Protein AF-0000000066300884 (afdb_homodimer)

Foldseek 3Di:
DDLVVVLVVQLVQCVQWQKDKFPQLDDLVLLVVVVVLVVVQLVPFFFQDDDPAETEGDHDDVPGDGDDDDDHQKYKYWPCLVRDPSQLCVCVRPSPVSNQCSQQNLLKAFQIKMKIKGAAFRAKDDWDFQCVVDPDFPPDRFFKKKKKAWSAWDDPQAFAKFWRTPQSRPRDDDDPPDDDTDGDTDGHNMMMMGGRSTTIMRHTGNDRGMTMIIMIMMGHNVDDRNDQNVVVPDLVSLLVRDPSNNSRNQQADDPQAPSDDVSHGNVVQSPDPDRPCCVVCVVVVVVVVVD/DDLVVVLVVQLVQCVQWQKDKFPQLDDLVLLVVVVVLVVVQLVPFFFQDDDPAETEGDHDDVPGDGDDDDDHQKYKYWPCLVRDPSQLCVCVRPSPVSNQCSQQNLLKAFQIKMKIKGAAFRAKDDWDFQCVVDPDFPPDRFFKKKKKAWSAWDDPQAFAKFWRTPQSRPRDDDDPPDDDTDGDTDGHNMMMMGGRSTTIMRHTGNDRGMTMIIMIMMGHNVDDRNDQNVVVPDLVSLLVRDPSSNSRNQQADDPQAPSDDVSHGNVVQSPDPDRPCCVVCVVVVVVVVVD

pLDDT: mean 92.77, std 10.07, range [35.0, 98.94]

Nearest PDB structures (foldseek):
  6eoz-assembly1_A-2  TM=8.357E-01  e=9.242E-20  Aspergillus nidulans FGSC A4
  5oa4-assembly1_A  TM=8.345E-01  e=2.224E-19  Aspergillus nidulans FGSC A4
  5dap-assembly1_A  TM=8.380E-01  e=5.350E-19  Aspergillus nidulans FGSC A4
  6oxj-assembly1_B  TM=8.209E-01  e=5.114E-18  Aspergillus fumigatus Af293
  7de0-assembly1_C  TM=8.142E-01  e=5.114E-18  Aspergillus fumigatus AF210

InterPro domains:
  IPR008775 Phytanoyl-CoA dioxygenase-like [PF05721] (15-213)

Structure (mmCIF, N/CA/C/O backbone):
data_AF-0000000066300884-model_v1
#
loop_
_entity.id
_entity.type
_entity.pdbx_description
1 polymer 'Uncharacterized protein MT3735'
#
loop_
_atom_site.group_PDB
_atom_site.id
_atom_site.type_symbol
_atom_site.label_atom_id
_atom_site.label_alt_id
_atom_site.label_comp_id
_atom_site.label_asym_id
_atom_site.label_entity_id
_atom_site.label_seq_id
_atom_site.pdbx_PDB_ins_code
_atom_site.Cartn_x
_atom_site.Cartn_y
_atom_site.Cartn_z
_atom_site.occupancy
_atom_site.B_iso_or_equiv
_atom_site.auth_seq_id
_atom_site.auth_comp_id
_atom_site.auth_asym_id
_atom_site.auth_atom_id
_atom_site.pdbx_PDB_model_num
ATOM 1 N N . MET A 1 1 ? -6.496 9.891 35.812 1 50.66 1 MET A N 1
ATOM 2 C CA . MET A 1 1 ? -6.832 8.93 34.781 1 50.66 1 MET A CA 1
ATOM 3 C C . MET A 1 1 ? -5.574 8.312 34.188 1 50.66 1 MET A C 1
ATOM 5 O O . MET A 1 1 ? -4.605 9.016 33.906 1 50.66 1 MET A O 1
ATOM 9 N N . THR A 1 2 ? -5.422 6.988 34.156 1 63.5 2 THR A N 1
ATOM 10 C CA . THR A 1 2 ? -4.258 6.32 33.562 1 63.5 2 THR A CA 1
ATOM 11 C C . THR A 1 2 ? -4.152 6.613 32.062 1 63.5 2 THR A C 1
ATOM 13 O O . THR A 1 2 ? -5.117 7.066 31.453 1 63.5 2 THR A O 1
ATOM 16 N N . GLN A 1 3 ? -2.959 6.668 31.688 1 74.12 3 GLN A N 1
ATOM 17 C CA . GLN A 1 3 ? -2.752 6.867 30.25 1 74.12 3 GLN A CA 1
ATOM 18 C C . GLN A 1 3 ? -3.695 5.992 29.438 1 74.12 3 GLN A C 1
ATOM 20 O O . GLN A 1 3 ? -4.258 6.445 28.438 1 74.12 3 GLN A O 1
ATOM 25 N N . SER A 1 4 ? -3.865 4.809 29.875 1 76.62 4 SER A N 1
ATOM 26 C CA . SER A 1 4 ? -4.734 3.873 29.172 1 76.62 4 SER A CA 1
ATOM 27 C C . SER A 1 4 ? -6.188 4.332 29.203 1 76.62 4 SER A C 1
ATOM 29 O O . SER A 1 4 ? -6.895 4.234 28.203 1 76.62 4 SER A O 1
ATOM 31 N N . SER A 1 5 ? -6.512 4.805 30.344 1 77 5 SER A N 1
ATOM 32 C CA . SER A 1 5 ? -7.887 5.266 30.469 1 77 5 SER A CA 1
ATOM 33 C C . SER A 1 5 ? -8.148 6.492 29.594 1 77 5 SER A C 1
ATOM 35 O O . SER A 1 5 ? -9.227 6.629 29.016 1 77 5 SER A O 1
ATOM 37 N N . SER A 1 6 ? -7.125 7.172 29.531 1 89.38 6 SER A N 1
ATOM 38 C CA . SER A 1 6 ? -7.246 8.359 28.688 1 89.38 6 SER A CA 1
ATOM 39 C C . SER A 1 6 ? -7.34 7.992 27.219 1 89.38 6 SER A C 1
ATOM 41 O O . SER A 1 6 ? -8.172 8.539 26.484 1 89.38 6 SER A O 1
ATOM 43 N N . VAL A 1 7 ? -6.602 7.004 26.844 1 95.75 7 VAL A N 1
ATOM 44 C CA . VAL A 1 7 ? -6.613 6.562 25.453 1 95.75 7 VAL A CA 1
ATOM 45 C C . VAL A 1 7 ? -7.969 5.945 25.125 1 95.75 7 VAL A C 1
ATOM 47 O O . VAL A 1 7 ? -8.547 6.234 24.078 1 95.75 7 VAL A O 1
ATOM 50 N N . GLU A 1 8 ? -8.477 5.148 25.984 1 96.75 8 GLU A N 1
ATOM 51 C CA . GLU A 1 8 ? -9.773 4.516 25.766 1 96.75 8 GLU A CA 1
ATOM 52 C C . GLU A 1 8 ? -10.875 5.555 25.594 1 96.75 8 GLU A C 1
ATOM 54 O O . GLU A 1 8 ? -11.766 5.406 24.75 1 96.75 8 GLU A O 1
ATOM 59 N N . ARG A 1 9 ? -10.812 6.488 26.438 1 97.75 9 ARG A N 1
ATOM 60 C CA . ARG A 1 9 ? -11.789 7.566 26.344 1 97.75 9 ARG A CA 1
ATOM 61 C C . ARG A 1 9 ? -11.695 8.281 25 1 97.75 9 ARG A C 1
ATOM 63 O O . ARG A 1 9 ? -12.711 8.523 24.344 1 97.75 9 ARG A O 1
ATOM 70 N N . LEU A 1 10 ? -10.531 8.664 24.625 1 98.62 10 LEU A N 1
ATOM 71 C CA . LEU A 1 10 ? -10.305 9.383 23.359 1 98.62 10 LEU A CA 1
ATOM 72 C C . LEU A 1 10 ? -10.75 8.539 22.172 1 98.62 10 LEU A C 1
ATOM 74 O O . LEU A 1 10 ? -11.414 9.047 21.266 1 98.62 10 LEU A O 1
ATOM 78 N N . VAL A 1 11 ? -10.383 7.273 22.188 1 98.75 11 VAL A N 1
ATOM 79 C CA . VAL A 1 11 ? -10.797 6.359 21.141 1 98.75 11 VAL A CA 1
ATOM 80 C C . VAL A 1 11 ? -12.32 6.246 21.109 1 98.75 11 VAL A C 1
ATOM 82 O O . VAL A 1 11 ? -12.93 6.211 20.047 1 98.75 11 VAL A O 1
ATOM 85 N N . GLY A 1 12 ? -12.906 6.156 22.281 1 98.56 12 GLY A N 1
ATOM 86 C CA . GLY A 1 12 ? -14.352 6.121 22.391 1 98.56 12 GLY A CA 1
ATOM 87 C C . GLY A 1 12 ? -15.023 7.344 21.797 1 98.56 12 GLY A C 1
ATOM 88 O O . GLY A 1 12 ? -16.062 7.234 21.156 1 98.56 12 GLY A O 1
ATOM 89 N N . GLU A 1 13 ? -14.469 8.531 22 1 98.69 13 GLU A N 1
ATOM 90 C CA . GLU A 1 13 ? -14.984 9.766 21.406 1 98.69 13 GLU A CA 1
ATOM 91 C C . GLU A 1 13 ? -14.93 9.711 19.891 1 98.69 13 GLU A C 1
ATOM 93 O O . GLU A 1 13 ? -15.875 10.141 19.219 1 98.69 13 GLU A O 1
ATOM 98 N N . ILE A 1 14 ? -13.898 9.203 19.375 1 98.88 14 ILE A N 1
ATOM 99 C CA . ILE A 1 14 ? -13.773 9.086 17.922 1 98.88 14 ILE A CA 1
ATOM 100 C C . ILE A 1 14 ? -14.828 8.109 17.391 1 98.88 14 ILE A C 1
ATOM 102 O O . ILE A 1 14 ? -15.43 8.352 16.344 1 98.88 14 ILE A O 1
ATOM 106 N N . ASP A 1 15 ? -14.992 7.043 18.094 1 98.5 15 ASP A N 1
ATOM 107 C CA . ASP A 1 15 ? -16 6.062 17.703 1 98.5 15 ASP A CA 1
ATOM 108 C C . ASP A 1 15 ? -17.391 6.676 17.703 1 98.5 15 ASP A C 1
ATOM 110 O O . ASP A 1 15 ? -18.203 6.402 16.812 1 98.5 15 ASP A O 1
ATOM 114 N N . GLU A 1 16 ? -17.656 7.5 18.656 1 98.31 16 GLU A N 1
ATOM 115 C CA . GLU A 1 16 ? -18.984 8.055 18.844 1 98.31 16 GLU A CA 1
ATOM 116 C C . GLU A 1 16 ? -19.203 9.297 17.984 1 98.31 16 GLU A C 1
ATOM 118 O O . GLU A 1 16 ? -20.203 9.398 17.266 1 98.31 16 GLU A O 1
ATOM 123 N N . PHE A 1 17 ? -18.219 10.188 17.969 1 98.5 17 PHE A N 1
ATOM 124 C CA . PHE A 1 17 ? -18.438 11.508 17.375 1 98.5 17 PHE A CA 1
ATOM 125 C C . PHE A 1 17 ? -17.656 11.648 16.078 1 98.5 17 PHE A C 1
ATOM 127 O O . PHE A 1 17 ? -17.906 12.57 15.297 1 98.5 17 PHE A O 1
ATOM 134 N N . GLY A 1 18 ? -16.688 10.773 15.867 1 98.81 18 GLY A N 1
ATOM 135 C CA . GLY A 1 18 ? -15.852 10.844 14.672 1 98.81 18 GLY A CA 1
ATOM 136 C C . GLY A 1 18 ? -14.57 11.633 14.883 1 98.81 18 GLY A C 1
ATOM 137 O O . GLY A 1 18 ? -13.719 11.688 13.992 1 98.81 18 GLY A O 1
ATOM 138 N N . TYR A 1 19 ? -14.438 12.281 16.094 1 98.88 19 TYR A N 1
ATOM 139 C CA . TYR A 1 19 ? -13.234 13.07 16.375 1 98.88 19 TYR A CA 1
ATOM 140 C C . TYR A 1 19 ? -13.023 13.227 17.875 1 98.88 19 TYR A C 1
ATOM 142 O O . TYR A 1 19 ? -13.898 12.875 18.672 1 98.88 19 TYR A O 1
ATOM 150 N N . THR A 1 20 ? -11.852 13.695 18.219 1 98.81 20 THR A N 1
ATOM 151 C CA . THR A 1 20 ? -11.516 14.062 19.594 1 98.81 20 THR A CA 1
ATOM 152 C C . THR A 1 20 ? -10.422 15.125 19.609 1 98.81 20 THR A C 1
ATOM 154 O O . THR A 1 20 ? -9.852 15.461 18.562 1 98.81 20 THR A O 1
ATOM 157 N N . VAL A 1 21 ? -10.211 15.734 20.75 1 98.75 21 VAL A N 1
ATOM 158 C CA . VAL A 1 21 ? -9.156 16.719 20.953 1 98.75 21 VAL A CA 1
ATOM 159 C C . VAL A 1 21 ? -8.211 16.25 22.062 1 98.75 21 VAL A C 1
ATOM 161 O O . VAL A 1 21 ? -8.648 15.789 23.109 1 98.75 21 VAL A O 1
ATOM 164 N N . VAL A 1 22 ? -6.973 16.25 21.766 1 98.62 22 VAL A N 1
ATOM 165 C CA . VAL A 1 22 ? -5.934 15.969 22.75 1 98.62 22 VAL A CA 1
ATOM 166 C C . VAL A 1 22 ? -5.207 17.25 23.125 1 98.62 22 VAL A C 1
ATOM 168 O O . VAL A 1 22 ? -4.605 17.906 22.266 1 98.62 22 VAL A O 1
ATOM 171 N N . GLU A 1 23 ? -5.195 17.609 24.391 1 97.5 23 GLU A N 1
ATOM 172 C CA . GLU A 1 23 ? -4.59 18.859 24.844 1 97.5 23 GLU A CA 1
ATOM 173 C C . GLU A 1 23 ? -3.107 18.672 25.156 1 97.5 23 GLU A C 1
ATOM 175 O O . GLU A 1 23 ? -2.666 17.562 25.453 1 97.5 23 GLU A O 1
ATOM 180 N N . ASP A 1 24 ? -2.348 19.688 24.953 1 97.69 24 ASP A N 1
ATOM 181 C CA . ASP A 1 24 ? -0.961 19.797 25.406 1 97.69 24 ASP A CA 1
ATOM 182 C C . ASP A 1 24 ? -0.094 18.703 24.766 1 97.69 24 ASP A C 1
ATOM 184 O O . ASP A 1 24 ? 0.672 18.031 25.469 1 97.69 24 ASP A O 1
ATOM 188 N N . VAL A 1 25 ? -0.333 18.469 23.531 1 98.5 25 VAL A N 1
ATOM 189 C CA . VAL A 1 25 ? 0.533 17.562 22.781 1 98.5 25 VAL A CA 1
ATOM 190 C C . VAL A 1 25 ? 1.935 18.156 22.688 1 98.5 25 VAL A C 1
ATOM 192 O O . VAL A 1 25 ? 2.93 17.453 22.891 1 98.5 25 VAL A O 1
ATOM 195 N N . LEU A 1 26 ? 2.01 19.422 22.344 1 98.69 26 LEU A N 1
ATOM 196 C CA . LEU A 1 26 ? 3.266 20.156 22.328 1 98.69 26 LEU A CA 1
ATOM 197 C C . LEU A 1 26 ? 3.252 21.266 23.375 1 98.69 26 LEU A C 1
ATOM 199 O O . LEU A 1 26 ? 2.238 21.938 23.562 1 98.69 26 LEU A O 1
ATOM 203 N N . ASP A 1 27 ? 4.359 21.484 24.047 1 98.38 27 ASP A N 1
ATOM 204 C CA . ASP A 1 27 ? 4.488 22.641 24.922 1 98.38 27 ASP A CA 1
ATOM 205 C C . ASP A 1 27 ? 4.871 23.891 24.125 1 98.38 27 ASP A C 1
ATOM 207 O O . ASP A 1 27 ? 5.09 23.812 22.906 1 98.38 27 ASP A O 1
ATOM 211 N N . ALA A 1 28 ? 4.949 24.984 24.797 1 98.38 28 ALA A N 1
ATOM 212 C CA . ALA A 1 28 ? 5.172 26.281 24.156 1 98.38 28 ALA A CA 1
ATOM 213 C C . ALA A 1 28 ? 6.516 26.312 23.438 1 98.38 28 ALA A C 1
ATOM 215 O O . ALA A 1 28 ? 6.621 26.859 22.328 1 98.38 28 ALA A O 1
ATOM 216 N N . ASP A 1 29 ? 7.535 25.719 24.016 1 98.5 29 ASP A N 1
ATOM 217 C CA . ASP A 1 29 ? 8.859 25.688 23.391 1 98.5 29 ASP A CA 1
ATOM 218 C C . ASP A 1 29 ? 8.859 24.859 22.125 1 98.5 29 ASP A C 1
ATOM 220 O O . ASP A 1 29 ? 9.453 25.25 21.109 1 98.5 29 ASP A O 1
ATOM 224 N N . SER A 1 30 ? 8.227 23.719 22.188 1 98.44 30 SER A N 1
ATOM 225 C CA . SER A 1 30 ? 8.125 22.859 21.016 1 98.44 30 SER A CA 1
ATOM 226 C C . SER A 1 30 ? 7.344 23.531 19.891 1 98.44 30 SER A C 1
ATOM 228 O O . SER A 1 30 ? 7.73 23.469 18.734 1 98.44 30 SER A O 1
ATOM 230 N N . VAL A 1 31 ? 6.246 24.172 20.234 1 98.75 31 VAL A N 1
ATOM 231 C CA . VAL A 1 31 ? 5.457 24.906 19.25 1 98.75 31 VAL A CA 1
ATOM 232 C C . VAL A 1 31 ? 6.332 25.953 18.547 1 98.75 31 VAL A C 1
ATOM 234 O O . VAL A 1 31 ? 6.348 26.031 17.312 1 98.75 31 VAL A O 1
ATOM 237 N N . ALA A 1 32 ? 7.066 26.688 19.328 1 98.62 32 ALA A N 1
ATOM 238 C CA . ALA A 1 32 ? 7.938 27.719 18.781 1 98.62 32 ALA A CA 1
ATOM 239 C C . ALA A 1 32 ? 8.992 27.125 17.859 1 98.62 32 ALA A C 1
ATOM 241 O O . ALA A 1 32 ? 9.297 27.688 16.812 1 98.62 32 ALA A O 1
ATOM 242 N N . ALA A 1 33 ? 9.508 26.016 18.234 1 98.56 33 ALA A N 1
ATOM 243 C CA . ALA A 1 33 ? 10.555 25.359 17.453 1 98.56 33 ALA A CA 1
ATOM 244 C C . ALA A 1 33 ? 10.008 24.875 16.125 1 98.56 33 ALA A C 1
ATOM 246 O O . ALA A 1 33 ? 10.633 25.062 15.078 1 98.56 33 ALA A O 1
ATOM 247 N N . TYR A 1 34 ? 8.867 24.188 16.125 1 98.5 34 TYR A N 1
ATOM 248 C CA . TYR A 1 34 ? 8.25 23.719 14.883 1 98.5 34 TYR A CA 1
ATOM 249 C C . TYR A 1 34 ? 7.879 24.891 13.977 1 98.5 34 TYR A C 1
ATOM 251 O O . TYR A 1 34 ? 8.031 24.812 12.758 1 98.5 34 TYR A O 1
ATOM 259 N N . LEU A 1 35 ? 7.375 26 14.586 1 97.94 35 LEU A N 1
ATOM 260 C CA . LEU A 1 35 ? 7.039 27.188 13.805 1 97.94 35 LEU A CA 1
ATOM 261 C C . LEU A 1 35 ? 8.273 27.75 13.117 1 97.94 35 LEU A C 1
ATOM 263 O O . LEU A 1 35 ? 8.227 28.094 11.93 1 97.94 35 LEU A O 1
ATOM 267 N N . ALA A 1 36 ? 9.344 27.844 13.859 1 98.06 36 ALA A N 1
ATOM 268 C CA . ALA A 1 36 ? 10.594 28.359 13.297 1 98.06 36 ALA A CA 1
ATOM 269 C C . ALA A 1 36 ? 11.078 27.484 12.148 1 98.06 36 ALA A C 1
ATOM 271 O O . ALA A 1 36 ? 11.484 27.984 11.102 1 98.06 36 ALA A O 1
ATOM 272 N N . ASP A 1 37 ? 11.047 26.156 12.344 1 96.81 37 ASP A N 1
ATOM 273 C CA . ASP A 1 37 ? 11.461 25.219 11.305 1 96.81 37 ASP A CA 1
ATOM 274 C C . ASP A 1 37 ? 10.586 25.359 10.062 1 96.81 37 ASP A C 1
ATOM 276 O O . ASP A 1 37 ? 11.086 25.375 8.938 1 96.81 37 ASP A O 1
ATOM 280 N N . THR A 1 38 ? 9.281 25.422 10.281 1 94.81 38 THR A N 1
ATOM 281 C CA . THR A 1 38 ? 8.336 25.547 9.18 1 94.81 38 THR A CA 1
ATOM 282 C C . THR A 1 38 ? 8.609 26.797 8.367 1 94.81 38 THR A C 1
ATOM 284 O O . THR A 1 38 ? 8.695 26.75 7.141 1 94.81 38 THR A O 1
ATOM 287 N N . ARG A 1 39 ? 8.805 27.922 9.055 1 95.62 39 ARG A N 1
ATOM 288 C CA . ARG A 1 39 ? 9.07 29.188 8.391 1 95.62 39 ARG A CA 1
ATOM 289 C C . ARG A 1 39 ? 10.375 29.125 7.598 1 95.62 39 ARG A C 1
ATOM 291 O O . ARG A 1 39 ? 10.438 29.594 6.457 1 95.62 39 ARG A O 1
ATOM 298 N N . ARG A 1 40 ? 11.359 28.594 8.195 1 96.69 40 ARG A N 1
ATOM 299 C CA . ARG A 1 40 ? 12.641 28.453 7.523 1 96.69 40 ARG A CA 1
ATOM 300 C C . ARG A 1 40 ? 12.5 27.625 6.254 1 96.69 40 ARG A C 1
ATOM 302 O O . ARG A 1 40 ? 12.969 28.016 5.184 1 96.69 40 ARG A O 1
ATOM 309 N N . LEU A 1 41 ? 11.859 26.453 6.328 1 95.31 41 LEU A N 1
ATOM 310 C CA . LEU A 1 41 ? 11.711 25.547 5.203 1 95.31 41 LEU A CA 1
ATOM 311 C C . LEU A 1 41 ? 10.875 26.172 4.094 1 95.31 41 LEU A C 1
ATOM 313 O O . LEU A 1 41 ? 11.172 26 2.91 1 95.31 41 LEU A O 1
ATOM 317 N N . GLU A 1 42 ? 9.812 26.906 4.496 1 93.19 42 GLU A N 1
ATOM 318 C CA . GLU A 1 42 ? 8.984 27.594 3.5 1 93.19 42 GLU A CA 1
ATOM 319 C C . GLU A 1 42 ? 9.797 28.594 2.695 1 93.19 42 GLU A C 1
ATOM 321 O O . GLU A 1 42 ? 9.523 28.812 1.515 1 93.19 42 GLU A O 1
ATOM 326 N N . ARG A 1 43 ? 10.781 29.156 3.328 1 92.88 43 ARG A N 1
ATOM 327 C CA . ARG A 1 43 ? 11.641 30.125 2.66 1 92.88 43 ARG A CA 1
ATOM 328 C C . ARG A 1 43 ? 12.688 29.422 1.797 1 92.88 43 ARG A C 1
ATOM 330 O O . ARG A 1 43 ? 12.969 29.859 0.681 1 92.88 43 ARG A O 1
ATOM 337 N N . GLU A 1 44 ? 13.188 28.344 2.254 1 92.12 44 GLU A N 1
ATOM 338 C CA . GLU A 1 44 ? 14.383 27.75 1.66 1 92.12 44 GLU A CA 1
ATOM 339 C C . GLU A 1 44 ? 14.016 26.75 0.563 1 92.12 44 GLU A C 1
ATOM 341 O O . GLU A 1 44 ? 14.75 26.594 -0.414 1 92.12 44 GLU A O 1
ATOM 346 N N . LEU A 1 45 ? 12.938 26.016 0.745 1 90.75 45 LEU A N 1
ATOM 347 C CA . LEU A 1 45 ? 12.578 24.969 -0.21 1 90.75 45 LEU A CA 1
ATOM 348 C C . LEU A 1 45 ? 11.914 25.578 -1.444 1 90.75 45 LEU A C 1
ATOM 350 O O . LEU A 1 45 ? 11.141 26.531 -1.336 1 90.75 45 LEU A O 1
ATOM 354 N N . PRO A 1 46 ? 12.195 25 -2.551 1 88 46 PRO A N 1
ATOM 355 C CA . PRO A 1 46 ? 11.484 25.453 -3.748 1 88 46 PRO A CA 1
ATOM 356 C C . PRO A 1 46 ? 10.031 24.984 -3.775 1 88 46 PRO A C 1
ATOM 358 O O . PRO A 1 46 ? 9.672 24.016 -3.105 1 88 46 PRO A O 1
ATOM 361 N N . THR A 1 47 ? 9.227 25.75 -4.57 1 87.56 47 THR A N 1
ATOM 362 C CA . THR A 1 47 ? 7.871 25.312 -4.859 1 87.56 47 THR A CA 1
ATOM 363 C C . THR A 1 47 ? 7.871 24.219 -5.926 1 87.56 47 THR A C 1
ATOM 365 O O . THR A 1 47 ? 8.336 24.438 -7.047 1 87.56 47 THR A O 1
ATOM 368 N N . VAL A 1 48 ? 7.301 23.109 -5.602 1 82.31 48 VAL A N 1
ATOM 369 C CA . VAL A 1 48 ? 7.379 21.984 -6.535 1 82.31 48 VAL A CA 1
ATOM 370 C C . VAL A 1 48 ? 6.023 21.781 -7.207 1 82.31 48 VAL A C 1
ATOM 372 O O . VAL A 1 48 ? 5.945 21.234 -8.305 1 82.31 48 VAL A O 1
ATOM 375 N N . ILE A 1 49 ? 4.996 22.172 -6.559 1 80.69 49 ILE A N 1
ATOM 376 C CA . ILE A 1 49 ? 3.656 22.109 -7.129 1 80.69 49 ILE A CA 1
ATOM 377 C C . ILE A 1 49 ? 2.873 23.359 -6.758 1 80.69 49 ILE A C 1
ATOM 379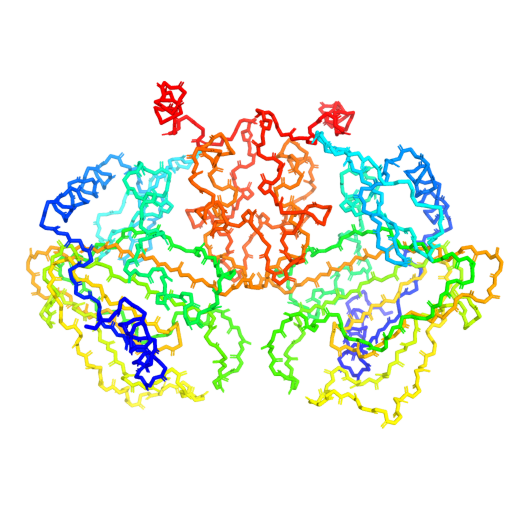 O O . ILE A 1 49 ? 3.053 23.922 -5.668 1 80.69 49 ILE A O 1
ATOM 383 N N . ALA A 1 50 ? 2.121 23.672 -7.672 1 75.06 50 ALA A N 1
ATOM 384 C CA . ALA A 1 50 ? 1.176 24.75 -7.395 1 75.06 50 ALA A CA 1
ATOM 385 C C . ALA A 1 50 ? -0.175 24.469 -8.055 1 75.06 50 ALA A C 1
ATOM 387 O O . ALA A 1 50 ? -0.245 24.219 -9.258 1 75.06 50 ALA A O 1
ATOM 388 N N . ASN A 1 51 ? -1.07 24.219 -7.215 1 76.19 51 ASN A N 1
ATOM 389 C CA . ASN A 1 51 ? -2.418 24.188 -7.773 1 76.19 51 ASN A CA 1
ATOM 390 C C . ASN A 1 51 ? -3.17 25.484 -7.5 1 76.19 51 ASN A C 1
ATOM 392 O O . ASN A 1 51 ? -2.561 26.5 -7.145 1 76.19 51 ASN A O 1
ATOM 396 N N . SER A 1 52 ? -4.508 25.484 -7.746 1 68.25 52 SER A N 1
ATOM 397 C CA . SER A 1 52 ? -5.27 26.734 -7.715 1 68.25 52 SER A CA 1
ATOM 398 C C . SER A 1 52 ? -5.254 27.359 -6.32 1 68.25 52 SER A C 1
ATOM 400 O O . SER A 1 52 ? -5.203 28.578 -6.18 1 68.25 52 SER A O 1
ATOM 402 N N . THR A 1 53 ? -5.082 26.578 -5.34 1 82.19 53 THR A N 1
ATOM 403 C CA . THR A 1 53 ? -5.238 27.188 -4.023 1 82.19 53 THR A CA 1
ATOM 404 C C . THR A 1 53 ? -4.078 26.797 -3.107 1 82.19 53 THR A C 1
ATOM 406 O O . THR A 1 53 ? -3.975 27.312 -1.986 1 82.19 53 THR A O 1
ATOM 409 N N . THR A 1 54 ? -3.178 25.984 -3.596 1 87.56 54 THR A N 1
ATOM 410 C CA . THR A 1 54 ? -2.17 25.453 -2.688 1 87.56 54 THR A CA 1
ATOM 411 C C . THR A 1 54 ? -0.803 25.391 -3.365 1 87.56 54 THR A C 1
ATOM 413 O O . THR A 1 54 ? -0.694 24.984 -4.523 1 87.56 54 THR A O 1
ATOM 416 N N . VAL A 1 55 ? 0.178 25.875 -2.676 1 88.19 55 VAL A N 1
ATOM 417 C CA . VAL A 1 55 ? 1.563 25.656 -3.08 1 88.19 55 VAL A CA 1
ATOM 418 C C . VAL A 1 55 ? 2.205 24.609 -2.186 1 88.19 55 VAL A C 1
ATOM 420 O O . VAL A 1 55 ? 1.971 24.578 -0.976 1 88.19 55 VAL A O 1
ATOM 423 N N . VAL A 1 56 ? 3.002 23.75 -2.797 1 88.75 56 VAL A N 1
ATOM 424 C CA . VAL A 1 56 ? 3.73 22.719 -2.07 1 88.75 56 VAL A CA 1
ATOM 425 C C . VAL A 1 56 ? 5.234 22.953 -2.207 1 88.75 56 VAL A C 1
ATOM 427 O O . VAL A 1 56 ? 5.75 23.078 -3.318 1 88.75 56 VAL A O 1
ATOM 430 N N . LYS A 1 57 ? 5.84 23.078 -1.066 1 90.06 57 LYS A N 1
ATOM 431 C CA . LYS A 1 57 ? 7.297 23.188 -1.015 1 90.06 57 LYS A CA 1
ATOM 432 C C . LYS A 1 57 ? 7.945 21.812 -0.876 1 90.06 57 LYS A C 1
ATOM 434 O O . LYS A 1 57 ? 7.438 20.953 -0.161 1 90.06 57 LYS A O 1
ATOM 439 N N . GLY A 1 58 ? 9.031 21.594 -1.581 1 87.69 58 GLY A N 1
ATOM 440 C CA . GLY A 1 58 ? 9.727 20.312 -1.512 1 87.69 58 GLY A CA 1
ATOM 441 C C . GLY A 1 58 ? 11.102 20.344 -2.152 1 87.69 58 GLY A C 1
ATOM 442 O O . GLY A 1 58 ? 11.664 21.422 -2.367 1 87.69 58 GLY A O 1
ATOM 443 N N . LEU A 1 59 ? 11.633 19.188 -2.262 1 83.31 59 LEU A N 1
ATOM 444 C CA . LEU A 1 59 ? 12.977 19.094 -2.824 1 83.31 59 LEU A CA 1
ATOM 445 C C . LEU A 1 59 ? 12.93 19.188 -4.344 1 83.31 59 LEU A C 1
ATOM 447 O O . LEU A 1 59 ? 12 18.703 -4.984 1 83.31 59 LEU A O 1
ATOM 451 N N . ALA A 1 60 ? 13.906 19.828 -4.809 1 73.44 60 ALA A N 1
ATOM 452 C CA . ALA A 1 60 ? 14.023 20.031 -6.25 1 73.44 60 ALA A CA 1
ATOM 453 C C . ALA A 1 60 ? 14.266 18.703 -6.965 1 73.44 60 ALA A C 1
ATOM 455 O O . ALA A 1 60 ? 14.906 17.797 -6.418 1 73.44 60 ALA A O 1
ATOM 456 N N . ARG A 1 61 ? 13.531 18.578 -8.078 1 71.81 61 ARG A N 1
ATOM 457 C CA . ARG A 1 61 ? 13.766 17.453 -8.969 1 71.81 61 ARG A CA 1
ATOM 458 C C . ARG A 1 61 ? 14.602 17.875 -10.18 1 71.81 61 ARG A C 1
ATOM 460 O O . ARG A 1 61 ? 14.453 18.984 -10.688 1 71.81 61 ARG A O 1
ATOM 467 N N . PRO A 1 62 ? 15.492 16.953 -10.43 1 62.44 62 PRO A N 1
ATOM 468 C CA . PRO A 1 62 ? 16.234 17.312 -11.641 1 62.44 62 PRO A CA 1
ATOM 469 C C . PRO A 1 62 ? 15.312 17.609 -12.828 1 62.44 62 PRO A C 1
ATOM 471 O O . PRO A 1 62 ? 14.336 16.891 -13.055 1 62.44 62 PRO A O 1
ATOM 474 N N . GLY A 1 63 ? 15.531 18.703 -13.367 1 61.59 63 GLY A N 1
ATOM 475 C CA . GLY A 1 63 ? 14.859 19.062 -14.602 1 61.59 63 GLY A CA 1
ATOM 476 C C . GLY A 1 63 ? 13.539 19.781 -14.375 1 61.59 63 GLY A C 1
ATOM 477 O O . GLY A 1 63 ? 12.852 20.141 -15.336 1 61.59 63 GLY A O 1
ATOM 478 N N . HIS A 1 64 ? 13.219 19.859 -13.172 1 65.62 64 HIS A N 1
ATOM 479 C CA . HIS A 1 64 ? 11.945 20.516 -12.945 1 65.62 64 HIS A CA 1
ATOM 480 C C . HIS A 1 64 ? 12.148 21.938 -12.406 1 65.62 64 HIS A C 1
ATOM 482 O O . HIS A 1 64 ? 12.977 22.156 -11.523 1 65.62 64 HIS A O 1
ATOM 488 N N . VAL A 1 65 ? 11.422 22.781 -13.148 1 65.19 65 VAL A N 1
ATOM 489 C CA . VAL A 1 65 ? 11.492 24.188 -12.758 1 65.19 65 VAL A CA 1
ATOM 490 C C . VAL A 1 65 ? 10.469 24.469 -11.656 1 65.19 65 VAL A C 1
ATOM 492 O O . VAL A 1 65 ? 9.289 24.141 -11.797 1 65.19 65 VAL A O 1
ATOM 495 N N . PRO A 1 66 ? 11.047 24.984 -10.648 1 68.06 66 PRO A N 1
ATOM 496 C CA . PRO A 1 66 ? 10.117 25.375 -9.594 1 68.06 66 PRO A CA 1
ATOM 497 C C . PRO A 1 66 ? 9.039 26.344 -10.094 1 68.06 66 PRO A C 1
ATOM 499 O O . PRO A 1 66 ? 9.273 27.109 -11.031 1 68.06 66 PRO A O 1
ATOM 502 N N . VAL A 1 67 ? 7.797 26.109 -9.547 1 67.5 67 VAL A N 1
ATOM 503 C CA . VAL A 1 67 ? 6.668 26.938 -9.953 1 67.5 67 VAL A CA 1
ATOM 504 C C . VAL A 1 67 ? 6.691 28.266 -9.18 1 67.5 67 VAL A C 1
ATOM 506 O O . VAL A 1 67 ? 6.992 28.281 -7.984 1 67.5 67 VAL A O 1
ATOM 509 N N . ASP A 1 68 ? 6.637 29.281 -9.945 1 65.62 68 ASP A N 1
ATOM 510 C CA . ASP A 1 68 ? 6.559 30.609 -9.328 1 65.62 68 ASP A CA 1
ATOM 511 C C . ASP A 1 68 ? 5.113 31.062 -9.203 1 65.62 68 ASP A C 1
ATOM 513 O O . ASP A 1 68 ? 4.473 31.406 -10.203 1 65.62 68 ASP A O 1
ATOM 517 N N . ARG A 1 69 ? 4.469 30.578 -8.211 1 64.75 69 ARG A N 1
ATOM 518 C CA . ARG A 1 69 ? 3.125 31.109 -8.008 1 64.75 69 ARG A CA 1
ATOM 519 C C . ARG A 1 69 ? 3.057 31.953 -6.734 1 64.75 69 ARG A C 1
ATOM 521 O O . ARG A 1 69 ? 3.537 31.531 -5.68 1 64.75 69 ARG A O 1
ATOM 528 N N . VAL A 1 70 ? 2.602 33.125 -6.906 1 60.38 70 VAL A N 1
ATOM 529 C CA . VAL A 1 70 ? 2.545 34.062 -5.805 1 60.38 70 VAL A CA 1
ATOM 530 C C . VAL A 1 70 ? 1.239 33.875 -5.031 1 60.38 70 VAL A C 1
ATOM 532 O O . VAL A 1 70 ? 1.24 33.844 -3.799 1 60.38 70 VAL A O 1
ATOM 535 N N . ASP A 1 71 ? 0.144 33.75 -5.727 1 65.25 71 ASP A N 1
ATOM 536 C CA . ASP A 1 71 ? -1.133 33.781 -5.02 1 65.25 71 ASP A CA 1
ATOM 537 C C . ASP A 1 71 ? -1.621 32.375 -4.68 1 65.25 71 ASP A C 1
ATOM 539 O O . ASP A 1 71 ? -1.851 31.562 -5.574 1 65.25 71 ASP A O 1
ATOM 543 N N . HIS A 1 72 ? -1.559 32.156 -3.441 1 81.75 72 HIS A N 1
ATOM 544 C CA . HIS A 1 72 ? -2.039 30.891 -2.943 1 81.75 72 HIS A CA 1
ATOM 545 C C . HIS A 1 72 ? -2.645 31.031 -1.551 1 81.75 72 HIS A C 1
ATOM 547 O O . HIS A 1 72 ? -2.271 31.922 -0.795 1 81.75 72 HIS A O 1
ATOM 553 N N . ASP A 1 73 ? -3.623 30.156 -1.268 1 86.81 73 ASP A N 1
ATOM 554 C CA . ASP A 1 73 ? -4.332 30.141 0.008 1 86.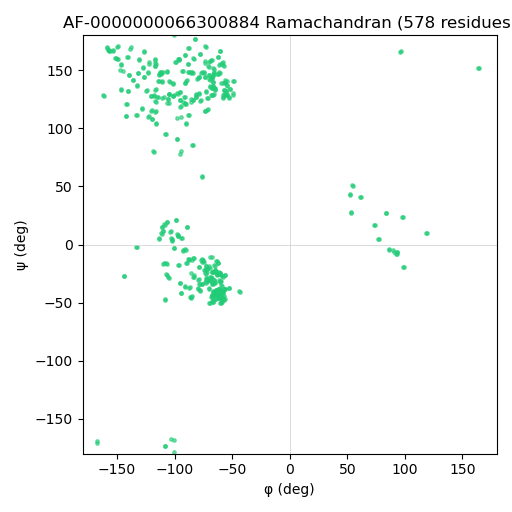81 73 ASP A CA 1
ATOM 555 C C . ASP A 1 73 ? -3.576 29.297 1.041 1 86.81 73 ASP A C 1
ATOM 557 O O . ASP A 1 73 ? -3.705 29.531 2.244 1 86.81 73 ASP A O 1
ATOM 561 N N . TRP A 1 74 ? -2.773 28.359 0.511 1 92.56 74 TRP A N 1
ATOM 562 C CA . TRP A 1 74 ? -2.135 27.375 1.383 1 92.56 74 TRP A CA 1
ATOM 563 C C . TRP A 1 74 ? -0.672 27.172 1 1 92.56 74 TRP A C 1
ATOM 565 O O . TRP A 1 74 ? -0.322 27.219 -0.182 1 92.56 74 TRP A O 1
ATOM 575 N N . VAL A 1 75 ? 0.13 27.016 1.991 1 93.31 75 VAL A N 1
ATOM 576 C CA . VAL A 1 75 ? 1.481 26.516 1.795 1 93.31 75 VAL A CA 1
ATOM 577 C C . VAL A 1 75 ? 1.646 25.188 2.541 1 93.31 75 VAL A C 1
ATOM 579 O O . VAL A 1 75 ? 1.296 25.078 3.719 1 93.31 75 VAL A O 1
ATOM 582 N N . ARG A 1 76 ? 2.115 24.188 1.842 1 94.62 76 ARG A N 1
ATOM 583 C CA . ARG A 1 76 ? 2.357 22.891 2.438 1 94.62 76 ARG A CA 1
ATOM 584 C C . ARG A 1 76 ? 3.789 22.422 2.182 1 94.62 76 ARG A C 1
ATOM 586 O O . ARG A 1 76 ? 4.379 22.75 1.152 1 94.62 76 ARG A O 1
ATOM 593 N N . ILE A 1 77 ? 4.34 21.781 3.078 1 94.69 77 ILE A N 1
ATOM 594 C CA . ILE A 1 77 ? 5.578 21.031 2.926 1 94.69 77 ILE A CA 1
ATOM 595 C C . ILE A 1 77 ? 5.309 19.547 3.16 1 94.69 77 ILE A C 1
ATOM 597 O O . ILE A 1 77 ? 5.004 19.125 4.281 1 94.69 77 ILE A O 1
ATOM 601 N N . ASP A 1 78 ? 5.469 18.734 2.121 1 91.75 78 ASP A N 1
ATOM 602 C CA . ASP A 1 78 ? 5.227 17.297 2.197 1 91.75 78 ASP A CA 1
ATOM 603 C C . ASP A 1 78 ? 6.48 16.547 2.645 1 91.75 78 ASP A C 1
ATOM 605 O O . ASP A 1 78 ? 7.559 17.141 2.738 1 91.75 78 ASP A O 1
ATOM 609 N N . ASN A 1 79 ? 6.379 15.297 2.971 1 93.31 79 ASN A N 1
ATOM 610 C CA . ASN A 1 79 ? 7.5 14.414 3.275 1 93.31 79 ASN A CA 1
ATOM 611 C C . ASN A 1 79 ? 8.383 14.984 4.379 1 93.31 79 ASN A C 1
ATOM 613 O O . ASN A 1 79 ? 9.602 15.078 4.219 1 93.31 79 ASN A O 1
ATOM 617 N N . LEU A 1 80 ? 7.789 15.367 5.426 1 96.19 80 LEU A N 1
ATOM 618 C CA . LEU A 1 80 ? 8.461 16.125 6.484 1 96.19 80 LEU A CA 1
ATOM 619 C C . LEU A 1 80 ? 9.641 15.336 7.043 1 96.19 80 LEU A C 1
ATOM 621 O O . LEU A 1 80 ? 10.609 15.922 7.523 1 96.19 80 LEU A O 1
ATOM 625 N N . LEU A 1 81 ? 9.625 14.047 6.984 1 96.94 81 LEU A N 1
ATOM 626 C CA . LEU A 1 81 ? 10.695 13.227 7.547 1 96.94 81 LEU A CA 1
ATOM 627 C C . LEU A 1 81 ? 12.008 13.453 6.801 1 96.94 81 LEU A C 1
ATOM 629 O O . LEU A 1 81 ? 13.086 13.141 7.316 1 96.94 81 LEU A O 1
ATOM 633 N N . LEU A 1 82 ? 11.945 14.008 5.637 1 95 82 LEU A N 1
ATOM 634 C CA . LEU A 1 82 ? 13.141 14.312 4.855 1 95 82 LEU A CA 1
ATOM 635 C C . LEU A 1 82 ? 13.742 15.648 5.285 1 95 82 LEU A C 1
ATOM 637 O O . LEU A 1 82 ? 14.883 15.961 4.938 1 95 82 LEU A O 1
ATOM 641 N N . HIS A 1 83 ? 13.023 16.406 6.062 1 94.5 83 HIS A N 1
ATOM 642 C CA . HIS A 1 83 ? 13.391 17.828 6.16 1 94.5 83 HIS A CA 1
ATOM 643 C C . HIS A 1 83 ? 13.891 18.172 7.559 1 94.5 83 HIS A C 1
ATOM 645 O O . HIS A 1 83 ? 14.148 19.328 7.855 1 94.5 83 HIS A O 1
ATOM 651 N N . GLY A 1 84 ? 14.023 17.203 8.391 1 93.25 84 GLY A N 1
ATOM 652 C CA . GLY A 1 84 ? 14.594 17.484 9.695 1 93.25 84 GLY A CA 1
ATOM 653 C C . GLY A 1 84 ? 14.352 16.391 10.719 1 93.25 84 GLY A C 1
ATOM 654 O O . GLY A 1 84 ? 13.289 15.766 10.711 1 93.25 84 GLY A O 1
ATOM 655 N N . THR A 1 85 ? 15.234 16.281 11.656 1 94.56 85 THR A N 1
ATOM 656 C CA . THR A 1 85 ? 15.18 15.25 12.688 1 94.56 85 THR A CA 1
ATOM 657 C C . THR A 1 85 ? 14.008 15.5 13.641 1 94.56 85 THR A C 1
ATOM 659 O O . THR A 1 85 ? 13.383 14.547 14.125 1 94.56 85 THR A O 1
ATOM 662 N N . ARG A 1 86 ? 13.664 16.766 13.828 1 96 86 ARG A N 1
ATOM 663 C CA . ARG A 1 86 ? 12.609 17.109 14.773 1 96 86 ARG A CA 1
ATOM 664 C C . ARG A 1 86 ? 11.281 16.469 14.367 1 96 86 ARG A C 1
ATOM 666 O O . ARG A 1 86 ? 10.484 16.094 15.227 1 96 86 ARG A O 1
ATOM 673 N N . TYR A 1 87 ? 11.07 16.312 13.102 1 97.56 87 TYR A N 1
A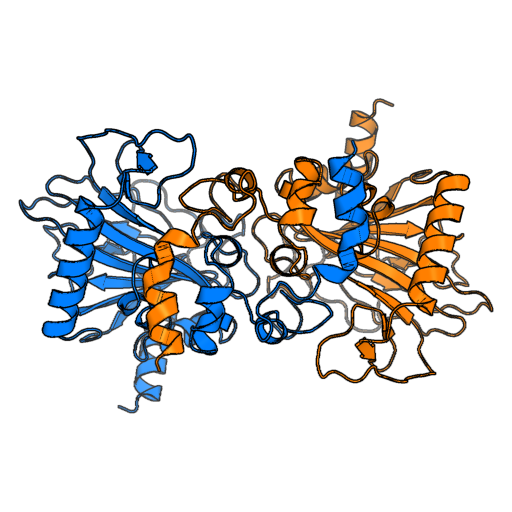TOM 674 C CA . TYR A 1 87 ? 9.781 15.836 12.594 1 97.56 87 TYR A CA 1
ATOM 675 C C . TYR A 1 87 ? 9.625 14.336 12.844 1 97.56 87 TYR A C 1
ATOM 677 O O . TYR A 1 87 ? 8.523 13.797 12.742 1 97.56 87 TYR A O 1
ATOM 685 N N . GLU A 1 88 ? 10.656 13.594 13.164 1 97.69 88 GLU A N 1
ATOM 686 C CA . GLU A 1 88 ? 10.625 12.148 13.391 1 97.69 88 GLU A CA 1
ATOM 687 C C . GLU A 1 88 ? 9.781 11.797 14.609 1 97.69 88 GLU A C 1
ATOM 689 O O . GLU A 1 88 ? 9.266 10.68 14.711 1 97.69 88 GLU A O 1
ATOM 694 N N . ALA A 1 89 ? 9.617 12.797 15.484 1 98 89 ALA A N 1
ATOM 695 C CA . ALA A 1 89 ? 8.883 12.562 16.719 1 98 89 ALA A CA 1
ATOM 696 C C . ALA A 1 89 ? 7.375 12.57 16.484 1 98 89 ALA A C 1
ATOM 698 O O . ALA A 1 89 ? 6.609 12.055 17.297 1 98 89 ALA A O 1
ATOM 699 N N . LEU A 1 90 ? 6.953 13.133 15.398 1 98.56 90 LEU A N 1
ATOM 700 C CA . LEU A 1 90 ? 5.539 13.398 15.188 1 98.56 90 LEU A CA 1
ATOM 701 C C . LEU A 1 90 ? 4.762 12.102 14.984 1 98.56 90 LEU A C 1
ATOM 703 O O . LEU A 1 90 ? 3.797 11.828 15.695 1 98.56 90 LEU A O 1
ATOM 707 N N . PRO A 1 91 ? 5.191 11.211 14.094 1 98.81 91 PRO A N 1
ATOM 708 C CA . PRO A 1 91 ? 4.398 10.008 13.859 1 98.81 91 PRO A CA 1
ATOM 709 C C . PRO A 1 91 ? 4.363 9.07 15.062 1 98.81 91 PRO A C 1
ATOM 711 O O . PRO A 1 91 ? 3.43 8.281 15.211 1 98.81 91 PRO A O 1
ATOM 714 N N . VAL A 1 92 ? 5.348 9.172 15.906 1 98.75 92 VAL A N 1
ATOM 715 C CA . VAL A 1 92 ? 5.426 8.242 17.031 1 98.75 92 VAL A CA 1
ATOM 716 C C . VAL A 1 92 ? 5.113 8.984 18.328 1 98.75 92 VAL A C 1
ATOM 718 O O . VAL A 1 92 ? 5.52 8.547 19.422 1 98.75 92 VAL A O 1
ATOM 721 N N . HIS A 1 93 ? 4.52 10.102 18.266 1 98.62 93 HIS A N 1
ATOM 722 C CA . HIS A 1 93 ? 4.246 10.906 19.438 1 98.62 93 HIS A CA 1
ATOM 723 C C . HIS A 1 93 ? 3.463 10.117 20.484 1 98.62 93 HIS A C 1
ATOM 725 O O . HIS A 1 93 ? 2.412 9.547 20.172 1 98.62 93 HIS A O 1
ATOM 731 N N . PRO A 1 94 ? 3.828 10.109 21.719 1 97.75 94 PRO A N 1
ATOM 732 C CA . PRO A 1 94 ? 3.262 9.211 22.719 1 97.75 94 PRO A CA 1
ATOM 733 C C . PRO A 1 94 ? 1.823 9.562 23.094 1 97.75 94 PRO A C 1
ATOM 735 O O . PRO A 1 94 ? 1.082 8.711 23.578 1 97.75 94 PRO A O 1
ATOM 738 N N . LYS A 1 95 ? 1.394 10.797 22.844 1 97.81 95 LYS A N 1
ATOM 739 C CA . LYS A 1 95 ? 0.021 11.188 23.172 1 97.81 95 LYS A CA 1
ATOM 740 C C . LYS A 1 95 ? -0.909 10.93 21.984 1 97.81 95 LYS A C 1
ATOM 742 O O . LYS A 1 95 ? -2.133 10.93 22.141 1 97.81 95 LYS A O 1
ATOM 747 N N . LEU A 1 96 ? -0.373 10.742 20.828 1 98.62 96 LEU A N 1
ATOM 748 C CA . LEU A 1 96 ? -1.202 10.656 19.625 1 98.62 96 LEU A CA 1
ATOM 749 C C . LEU A 1 96 ? -1.251 9.227 19.109 1 98.62 96 LEU A C 1
ATOM 751 O O . LEU A 1 96 ? -2.332 8.688 18.859 1 98.62 96 LEU A O 1
ATOM 755 N N . LEU A 1 97 ? -0.123 8.586 19 1 98.75 97 LEU A N 1
ATOM 756 C CA . LEU A 1 97 ? -0.025 7.297 18.328 1 98.75 97 LEU A CA 1
ATOM 757 C C . LEU A 1 97 ? -0.898 6.254 19.016 1 98.75 97 LEU A C 1
ATOM 759 O O . LEU A 1 97 ? -1.587 5.477 18.344 1 98.75 97 LEU A O 1
ATOM 763 N N . PRO A 1 98 ? -0.917 6.191 20.359 1 98.69 98 PRO A N 1
ATOM 764 C CA . PRO A 1 98 ? -1.788 5.195 20.984 1 98.69 98 PRO A CA 1
ATOM 765 C C . PRO A 1 98 ? -3.258 5.379 20.609 1 98.69 98 PRO A C 1
ATOM 767 O O . PRO A 1 98 ? -3.994 4.398 20.484 1 98.69 98 PRO A O 1
ATOM 770 N N . VAL A 1 99 ? -3.689 6.633 20.453 1 98.81 99 VAL A N 1
ATOM 771 C CA . VAL A 1 99 ? -5.066 6.902 20.047 1 98.81 99 VAL A CA 1
ATOM 772 C C . VAL A 1 99 ? -5.289 6.43 18.609 1 98.81 99 VAL A C 1
ATOM 774 O O . VAL A 1 99 ? -6.281 5.762 18.312 1 98.81 99 VAL A O 1
ATOM 777 N N . ILE A 1 100 ? -4.367 6.738 17.781 1 98.81 100 ILE A N 1
ATOM 778 C CA . ILE A 1 100 ? -4.422 6.328 16.375 1 98.81 100 ILE A CA 1
ATOM 779 C C . ILE A 1 100 ? -4.488 4.805 16.297 1 98.81 100 ILE A C 1
ATOM 781 O O . ILE A 1 100 ? -5.324 4.254 15.57 1 98.81 100 ILE A O 1
ATOM 785 N N . GLU A 1 101 ? -3.646 4.125 17.031 1 98.69 101 GLU A N 1
ATOM 786 C CA . GLU A 1 101 ? -3.602 2.668 17.047 1 98.69 101 GLU A CA 1
ATOM 787 C C . GLU A 1 101 ? -4.891 2.078 17.609 1 98.69 101 GLU A C 1
ATOM 789 O O . GLU A 1 101 ? -5.309 0.988 17.203 1 98.69 101 GLU A O 1
ATOM 794 N N . GLY A 1 102 ? -5.465 2.799 18.531 1 98.62 102 GLY A N 1
ATOM 795 C CA . GLY A 1 102 ? -6.758 2.369 19.031 1 98.62 102 GLY A CA 1
ATOM 796 C C . GLY A 1 102 ? -7.848 2.377 17.984 1 98.62 102 GLY A C 1
ATOM 797 O O . GLY A 1 102 ? -8.812 1.619 18.078 1 98.62 102 GLY A O 1
ATOM 798 N N . VAL A 1 103 ? -7.664 3.219 16.969 1 98.75 103 VAL A N 1
ATOM 799 C CA . VAL A 1 103 ? -8.664 3.367 15.914 1 98.75 103 VAL A CA 1
ATOM 800 C C . VAL A 1 103 ? -8.32 2.445 14.742 1 98.75 103 VAL A C 1
ATOM 802 O O . VAL A 1 103 ? -9.195 1.751 14.219 1 98.75 103 VAL A O 1
ATOM 805 N N . LEU A 1 104 ? -7.047 2.367 14.391 1 98.69 104 LEU A N 1
ATOM 806 C CA . LEU A 1 104 ? -6.652 1.729 13.141 1 98.69 104 LEU A CA 1
ATOM 807 C C . LEU A 1 104 ? -6 0.376 13.398 1 98.69 104 LEU A C 1
ATOM 809 O O . LEU A 1 104 ? -5.848 -0.434 12.484 1 98.69 104 LEU A O 1
ATOM 813 N N . GLY A 1 105 ? -5.566 0.121 14.641 1 98.06 105 GLY A N 1
ATOM 814 C CA . GLY A 1 105 ? -4.766 -1.051 14.969 1 98.06 105 GLY A CA 1
ATOM 815 C C . GLY A 1 105 ? -3.277 -0.769 14.992 1 98.06 105 GLY A C 1
ATOM 816 O O . GLY A 1 105 ? -2.814 0.207 14.398 1 98.06 105 GLY A O 1
ATOM 817 N N . ARG A 1 106 ? -2.547 -1.646 15.523 1 97.75 106 ARG A N 1
ATOM 818 C CA . ARG A 1 106 ? -1.118 -1.476 15.766 1 97.75 106 ARG A CA 1
ATOM 819 C C . ARG A 1 106 ? -0.34 -1.465 14.453 1 97.75 106 ARG A C 1
ATOM 821 O O . ARG A 1 106 ? 0.694 -0.802 14.344 1 97.75 106 ARG A O 1
ATOM 828 N N . ASP A 1 107 ? -0.864 -2.135 13.438 1 98.12 107 ASP A N 1
ATOM 829 C CA . ASP A 1 107 ? -0.128 -2.293 12.188 1 98.12 107 ASP A CA 1
ATOM 830 C C . ASP A 1 107 ? -0.41 -1.134 11.234 1 98.12 107 ASP A C 1
ATOM 832 O O . ASP A 1 107 ? -0.128 -1.225 10.031 1 98.12 107 ASP A O 1
ATOM 836 N N . CYS A 1 108 ? -0.988 -0.042 11.758 1 98.75 108 CYS A N 1
ATOM 837 C CA . CYS A 1 108 ? -1.254 1.117 10.914 1 98.75 108 CYS A CA 1
ATOM 838 C C . CYS A 1 108 ? 0.039 1.677 10.328 1 98.75 108 CYS A C 1
ATOM 840 O O . CYS A 1 108 ? 1.131 1.266 10.727 1 98.75 108 CYS A O 1
ATOM 842 N N . LEU A 1 109 ? -0.124 2.543 9.344 1 98.88 109 LEU A N 1
ATOM 843 C CA . LEU A 1 109 ? 1.006 3.145 8.648 1 98.88 109 LEU A CA 1
ATOM 844 C C . LEU A 1 109 ? 0.888 4.664 8.633 1 98.88 109 LEU A C 1
ATOM 846 O O . LEU A 1 109 ? -0.216 5.207 8.719 1 98.88 109 LEU A O 1
ATOM 850 N N . LEU A 1 110 ? 2 5.324 8.57 1 98.88 110 LEU A N 1
ATOM 851 C CA . LEU A 1 110 ? 2.037 6.746 8.258 1 98.88 110 LEU A CA 1
ATOM 852 C C . LEU A 1 110 ? 1.751 6.988 6.781 1 98.88 110 LEU A C 1
ATOM 854 O O . LEU A 1 110 ? 2.537 6.586 5.922 1 98.88 110 LEU A O 1
ATOM 858 N N . SER A 1 111 ? 0.686 7.617 6.512 1 98.5 111 SER A N 1
ATOM 859 C CA . SER A 1 111 ? 0.263 7.805 5.125 1 98.5 111 SER A CA 1
ATOM 860 C C . SER A 1 111 ? 0.723 9.156 4.582 1 98.5 111 SER A C 1
ATOM 862 O O . SER A 1 111 ? 0.972 9.297 3.385 1 98.5 111 SER A O 1
ATOM 864 N N . TRP A 1 112 ? 0.773 10.148 5.41 1 97.69 112 TRP A N 1
ATOM 865 C CA . TRP A 1 112 ? 1.12 11.508 5.008 1 97.69 112 TRP A CA 1
ATOM 866 C C . TRP A 1 112 ? 1.536 12.344 6.211 1 97.69 112 TRP A C 1
ATOM 868 O O . TRP A 1 112 ? 0.868 12.328 7.246 1 97.69 112 TRP A O 1
ATOM 878 N N . CYS A 1 113 ? 2.643 12.977 6.18 1 98 113 CYS A N 1
ATOM 879 C CA . CYS A 1 113 ? 3.145 13.891 7.195 1 98 113 CYS A CA 1
ATOM 880 C C . CYS A 1 113 ? 3.561 15.219 6.574 1 98 113 CYS A C 1
ATOM 882 O O . CYS A 1 113 ? 4.473 15.266 5.746 1 98 113 CYS A O 1
ATOM 884 N N . MET A 1 114 ? 2.885 16.312 6.973 1 97.31 114 MET A N 1
ATOM 885 C CA . MET A 1 114 ? 3.092 17.562 6.27 1 97.31 114 MET A CA 1
ATOM 886 C C . MET A 1 114 ? 2.852 18.75 7.199 1 97.31 114 MET A C 1
ATOM 888 O O . MET A 1 114 ? 2.229 18.609 8.25 1 97.31 114 MET A O 1
ATOM 892 N N . THR A 1 115 ? 3.387 19.891 6.812 1 97.44 115 THR A N 1
ATOM 893 C CA . THR A 1 115 ? 2.896 21.141 7.355 1 97.44 115 THR A CA 1
ATOM 894 C C . THR A 1 115 ? 1.695 21.641 6.559 1 97.44 115 THR A C 1
ATOM 896 O O . THR A 1 115 ? 1.567 21.359 5.367 1 97.44 115 THR A O 1
ATOM 899 N N . SER A 1 116 ? 0.854 22.266 7.176 1 95.38 116 SER A N 1
ATOM 900 C CA . SER A 1 116 ? -0.283 22.938 6.555 1 95.38 116 SER A CA 1
ATOM 901 C C . SER A 1 116 ? -0.449 24.344 7.09 1 95.38 116 SER A C 1
ATOM 903 O O . SER A 1 116 ? -0.821 24.547 8.25 1 95.38 116 SER A O 1
ATOM 905 N N . ASN A 1 117 ? -0.195 25.266 6.238 1 96.31 117 ASN A N 1
ATOM 906 C CA . ASN A 1 117 ? -0.26 26.688 6.602 1 96.31 117 ASN A CA 1
ATOM 907 C C . ASN A 1 117 ? -1.344 27.422 5.82 1 96.31 117 ASN A C 1
ATOM 909 O O . ASN A 1 117 ? -1.184 27.672 4.625 1 96.31 117 ASN A O 1
ATOM 913 N N . GLN A 1 118 ? -2.428 27.688 6.453 1 96.69 118 GLN A N 1
ATOM 914 C CA . GLN A 1 118 ? -3.508 28.453 5.828 1 96.69 118 GLN A CA 1
ATOM 915 C C . GLN A 1 118 ? -3.266 29.953 5.941 1 96.69 118 GLN A C 1
ATOM 917 O O . GLN A 1 118 ? -3.143 30.484 7.047 1 96.69 118 GLN A O 1
ATOM 922 N N . LEU A 1 119 ? -3.262 30.656 4.824 1 96.06 119 LEU A N 1
ATOM 923 C CA . LEU A 1 119 ? -2.867 32.062 4.789 1 96.06 119 LEU A CA 1
ATOM 924 C C . LEU A 1 119 ? -4.078 32.969 4.98 1 96.06 119 LEU A C 1
ATOM 926 O O . LEU A 1 119 ? -5.219 32.5 4.91 1 96.06 119 LEU A O 1
ATOM 930 N N . PRO A 1 120 ? -3.77 34.281 5.328 1 96.38 120 PRO A N 1
ATOM 931 C CA . PRO A 1 120 ? -4.863 35.25 5.434 1 96.38 120 PRO A CA 1
ATOM 932 C C . PRO A 1 120 ? -5.715 35.312 4.168 1 96.38 120 PRO A C 1
ATOM 934 O O . PRO A 1 120 ? -5.176 35.344 3.059 1 96.38 120 PRO A O 1
ATOM 937 N N . GLY A 1 121 ? -7.023 35.188 4.344 1 95.38 121 GLY A N 1
ATOM 938 C CA . GLY A 1 121 ? -7.926 35.344 3.209 1 95.38 121 GLY A CA 1
ATOM 939 C C . GLY A 1 121 ? -8.25 34 2.549 1 95.38 121 GLY A C 1
ATOM 940 O O . GLY A 1 121 ? -9.102 33.938 1.662 1 95.38 121 GLY A O 1
ATOM 941 N N . ALA A 1 122 ? -7.562 32.969 2.963 1 95.62 122 ALA A N 1
ATOM 942 C CA . ALA A 1 122 ? -7.824 31.656 2.387 1 95.62 122 ALA A CA 1
ATOM 943 C C . ALA A 1 122 ? -9.305 31.297 2.502 1 95.62 122 ALA A C 1
ATOM 945 O O . ALA A 1 122 ? -9.922 31.484 3.551 1 95.62 122 ALA A O 1
ATOM 946 N N . VAL A 1 123 ? -9.844 30.734 1.429 1 93.75 123 VAL A N 1
ATOM 947 C CA . VAL A 1 123 ? -11.25 30.344 1.397 1 93.75 123 VAL A CA 1
ATOM 948 C C . VAL A 1 123 ? -11.422 28.969 2.025 1 93.75 123 VAL A C 1
ATOM 950 O O . VAL A 1 123 ? -10.445 28.219 2.166 1 93.75 123 VAL A O 1
ATOM 953 N N . ALA A 1 124 ? -12.641 28.672 2.422 1 94.69 124 ALA A N 1
ATOM 954 C CA . ALA A 1 124 ? -12.945 27.375 3.025 1 94.69 124 ALA A CA 1
ATOM 955 C C . ALA A 1 124 ? -12.789 26.25 2.008 1 94.69 124 ALA A C 1
ATOM 957 O O . ALA A 1 124 ? -13.102 26.422 0.828 1 94.69 124 ALA A O 1
ATOM 958 N N . GLN A 1 125 ? -12.367 25.094 2.477 1 93.56 125 GLN A N 1
ATOM 959 C CA . GLN A 1 125 ? -12.43 23.891 1.669 1 93.56 125 GLN A CA 1
ATOM 960 C C . GLN A 1 125 ? -13.875 23.438 1.471 1 93.56 125 GLN A C 1
ATOM 962 O O . GLN A 1 125 ? -14.758 23.781 2.262 1 93.56 125 GLN A O 1
ATOM 967 N N . ARG A 1 126 ? -14.086 22.688 0.422 1 92.94 126 ARG A N 1
ATOM 968 C CA . ARG A 1 126 ? -15.367 22.016 0.283 1 92.94 126 ARG A CA 1
ATOM 969 C C . ARG A 1 126 ? -15.562 20.969 1.387 1 92.94 126 ARG A C 1
ATOM 971 O O . ARG A 1 126 ? -14.594 20.438 1.919 1 92.94 126 ARG A O 1
ATOM 978 N N . LEU A 1 127 ? -16.844 20.75 1.715 1 96.56 127 LEU A N 1
ATOM 979 C CA . LEU A 1 127 ? -17.156 19.625 2.598 1 96.56 127 LEU A CA 1
ATOM 980 C C . LEU A 1 127 ? -16.656 18.312 2.006 1 96.56 127 LEU A C 1
ATOM 982 O O . LEU A 1 127 ? -16.953 18 0.852 1 96.56 127 LEU A O 1
ATOM 986 N N . HIS A 1 128 ? -15.875 17.547 2.771 1 96.69 128 HIS A N 1
ATOM 987 C CA . HIS A 1 128 ? -15.281 16.328 2.225 1 96.69 128 HIS A CA 1
ATOM 988 C C . HIS A 1 128 ? -14.922 15.344 3.334 1 96.69 128 HIS A C 1
ATOM 990 O O . HIS A 1 128 ? -14.984 15.688 4.516 1 96.69 128 HIS A O 1
ATOM 996 N N . CYS A 1 129 ? -14.641 14.125 2.965 1 97.19 129 CYS A N 1
ATOM 997 C CA . CYS A 1 129 ? -14 13.109 3.785 1 97.19 129 CYS A CA 1
ATOM 998 C C . CYS A 1 129 ? -12.617 12.758 3.238 1 97.19 129 CYS A C 1
ATOM 1000 O O . CYS A 1 129 ? -12.398 12.812 2.027 1 97.19 129 CYS A O 1
ATOM 1002 N N . ASP A 1 130 ? -11.797 12.477 4.098 1 97.12 130 ASP A N 1
ATOM 1003 C CA . ASP A 1 130 ? -10.422 12.227 3.686 1 97.12 130 ASP A CA 1
ATOM 1004 C C . ASP A 1 130 ? -10.289 10.875 2.986 1 97.12 130 ASP A C 1
ATOM 1006 O O . ASP A 1 130 ? -9.312 10.633 2.27 1 97.12 130 ASP A O 1
ATOM 1010 N N . ASP A 1 131 ? -11.203 9.953 3.199 1 96 131 ASP A N 1
ATOM 1011 C CA . ASP A 1 131 ? -11.086 8.609 2.645 1 96 131 ASP A CA 1
ATOM 1012 C C . ASP A 1 131 ? -11.914 8.469 1.373 1 96 131 ASP A C 1
ATOM 1014 O O . ASP A 1 131 ? -12.25 7.352 0.962 1 96 131 ASP A O 1
ATOM 1018 N N . GLU A 1 132 ? -12.25 9.586 0.716 1 93.06 132 GLU A N 1
ATOM 1019 C CA . GLU A 1 132 ? -13.062 9.562 -0.501 1 93.06 132 GLU A CA 1
ATOM 1020 C C . GLU A 1 132 ? -12.336 8.844 -1.633 1 93.06 132 GLU A C 1
ATOM 1022 O O . GLU A 1 132 ? -12.969 8.336 -2.561 1 93.06 132 GLU A O 1
ATOM 1027 N N . MET A 1 133 ? -11.094 8.766 -1.594 1 91.69 133 MET A N 1
ATOM 1028 C CA . MET A 1 133 ? -10.305 8.156 -2.66 1 91.69 133 MET A CA 1
ATOM 1029 C C . MET A 1 133 ? -10.453 6.637 -2.645 1 91.69 133 MET A C 1
ATOM 1031 O O . MET A 1 133 ? -10.086 5.965 -3.607 1 91.69 133 MET A O 1
ATOM 1035 N N . TYR A 1 134 ? -10.891 6.105 -1.575 1 93.69 134 TYR A N 1
ATOM 1036 C CA . TYR A 1 134 ? -11.172 4.676 -1.5 1 93.69 134 TYR A CA 1
ATOM 1037 C C . TYR A 1 134 ? -12.602 4.375 -1.943 1 93.69 134 TYR A C 1
ATOM 1039 O O . TYR A 1 134 ? -13.555 4.734 -1.255 1 93.69 134 TYR A O 1
ATOM 1047 N N . PRO A 1 135 ? -12.781 3.738 -3.053 1 92.94 135 PRO A N 1
ATOM 1048 C CA . PRO A 1 135 ? -14.133 3.49 -3.57 1 92.94 135 PRO A CA 1
ATOM 1049 C C . PRO A 1 135 ? -14.844 2.361 -2.832 1 92.94 135 PRO A C 1
ATOM 1051 O O . PRO A 1 135 ? -15.273 1.387 -3.455 1 92.94 135 PRO A O 1
ATOM 1054 N N . LEU A 1 136 ? -15.008 2.477 -1.574 1 93.81 136 LEU A N 1
ATOM 1055 C CA . LEU A 1 136 ? -15.703 1.512 -0.725 1 93.81 136 LEU A CA 1
ATOM 1056 C C . LEU A 1 136 ? -17.016 2.08 -0.216 1 93.81 136 LEU A C 1
ATOM 1058 O O . LEU A 1 136 ? -17.094 3.264 0.125 1 93.81 136 LEU A O 1
ATOM 1062 N N . PRO A 1 137 ? -17.969 1.266 -0.188 1 92.69 137 PRO A N 1
ATOM 1063 C CA . PRO A 1 137 ? -19.25 1.745 0.339 1 92.69 137 PRO A CA 1
ATOM 1064 C C . PRO A 1 137 ? -19.188 2.096 1.823 1 92.69 137 PRO A C 1
ATOM 1066 O O . PRO A 1 137 ? -18.484 1.435 2.586 1 92.69 137 PRO A O 1
ATOM 1069 N N . ARG A 1 138 ? -19.969 3.074 2.195 1 93.31 138 ARG A N 1
ATOM 1070 C CA . ARG A 1 138 ? -20.109 3.482 3.59 1 93.31 138 ARG A CA 1
ATOM 1071 C C . ARG A 1 138 ? -21.328 2.834 4.234 1 93.31 138 ARG A C 1
ATOM 1073 O O . ARG A 1 138 ? -22.297 2.506 3.549 1 93.31 138 ARG A O 1
ATOM 1080 N N . PRO A 1 139 ? -21.344 2.764 5.465 1 94.06 139 PRO A N 1
ATOM 1081 C CA . PRO A 1 139 ? -20.188 2.951 6.359 1 94.06 139 PRO A CA 1
ATOM 1082 C C . PRO A 1 139 ? -19.188 1.801 6.285 1 94.06 139 PRO A C 1
ATOM 1084 O O . PRO A 1 139 ? -19.547 0.689 5.891 1 94.06 139 PRO A O 1
ATOM 1087 N N . HIS A 1 140 ? -18.031 1.993 6.547 1 94.12 140 HIS A N 1
ATOM 1088 C CA . HIS A 1 140 ? -16.984 0.978 6.648 1 94.12 140 HIS A CA 1
ATOM 1089 C C . HIS A 1 140 ? -16.062 1.248 7.832 1 94.12 140 HIS A C 1
ATOM 1091 O O . HIS A 1 140 ? -16.188 2.281 8.492 1 94.12 140 HIS A O 1
ATOM 1097 N N . GLN A 1 141 ? -15.25 0.266 8.125 1 96 141 GLN A N 1
ATOM 1098 C CA . GLN A 1 141 ? -14.273 0.445 9.195 1 96 141 GLN A CA 1
ATOM 1099 C C . GLN A 1 141 ? -13.375 1.647 8.93 1 96 141 GLN A C 1
ATOM 1101 O O . GLN A 1 141 ? -13.195 2.047 7.777 1 96 141 GLN A O 1
ATOM 1106 N N . PRO A 1 142 ? -12.844 2.24 9.984 1 98 142 PRO A N 1
ATOM 1107 C CA . PRO A 1 142 ? -11.891 3.326 9.727 1 98 142 PRO A CA 1
ATOM 1108 C C . PRO A 1 142 ? -10.711 2.885 8.859 1 98 142 PRO A C 1
ATOM 1110 O O . PRO A 1 142 ? -10.086 1.859 9.141 1 98 142 PRO A O 1
ATOM 1113 N N . LEU A 1 143 ? -10.477 3.635 7.855 1 98.12 143 LEU A N 1
ATOM 1114 C CA . LEU A 1 143 ? -9.336 3.391 6.969 1 98.12 143 LEU A CA 1
ATOM 1115 C C . LEU A 1 143 ? -8.227 4.406 7.219 1 98.12 143 LEU A C 1
ATOM 1117 O O . LEU A 1 143 ? -7.055 4.117 6.98 1 98.12 143 LEU A O 1
ATOM 1121 N N . LEU A 1 144 ? -8.625 5.516 7.641 1 98.69 144 LEU A N 1
ATOM 1122 C CA . LEU A 1 144 ? -7.723 6.617 7.953 1 98.69 144 LEU A CA 1
ATOM 1123 C C . LEU A 1 144 ? -8.039 7.211 9.32 1 98.69 144 LEU A C 1
ATOM 1125 O O . LEU A 1 144 ? -9.195 7.191 9.758 1 98.69 144 LEU A O 1
ATOM 1129 N N . CYS A 1 145 ? -7.035 7.672 9.953 1 98.94 145 CYS A N 1
ATOM 1130 C CA . CYS A 1 145 ? -7.141 8.484 11.156 1 98.94 145 CYS A CA 1
ATOM 1131 C C . CYS A 1 145 ? -6.086 9.586 11.172 1 98.94 145 CYS A C 1
ATOM 1133 O O . CYS A 1 145 ? -4.887 9.297 11.125 1 98.94 145 CYS A O 1
ATOM 1135 N N . ASN A 1 146 ? -6.516 10.781 11.234 1 98.69 146 ASN A N 1
ATOM 1136 C CA . ASN A 1 146 ? -5.629 11.922 11.039 1 98.69 146 ASN A CA 1
ATOM 1137 C C . ASN A 1 146 ? -5.469 12.727 12.328 1 98.69 146 ASN A C 1
ATOM 1139 O O . ASN A 1 146 ? -6.387 12.789 13.148 1 98.69 146 ASN A O 1
ATOM 1143 N N . ALA A 1 147 ? -4.336 13.289 12.469 1 98.88 147 ALA A N 1
ATOM 1144 C CA . ALA A 1 147 ? -4.051 14.219 13.555 1 98.88 147 ALA A CA 1
ATOM 1145 C C . ALA A 1 147 ? -3.551 15.562 13.023 1 98.88 147 ALA A C 1
ATOM 1147 O O . ALA A 1 147 ? -2.703 15.602 12.125 1 98.88 147 ALA A O 1
ATOM 1148 N N . LEU A 1 148 ? -4.105 16.594 13.523 1 98.88 148 LEU A N 1
ATOM 1149 C CA . LEU A 1 148 ? -3.672 17.969 13.234 1 98.88 148 LEU A CA 1
ATOM 1150 C C . LEU A 1 148 ? -3.234 18.672 14.516 1 98.88 148 LEU A C 1
ATOM 1152 O O . LEU A 1 148 ? -4.035 18.859 15.438 1 98.88 148 LEU A O 1
ATOM 1156 N N . ILE A 1 149 ? -2.002 19.016 14.602 1 98.88 149 ILE A N 1
ATOM 1157 C CA . ILE A 1 149 ? -1.473 19.766 15.742 1 98.88 149 ILE A CA 1
ATOM 1158 C C . ILE A 1 149 ? -1.454 21.25 15.414 1 98.88 149 ILE A C 1
ATOM 1160 O O . ILE A 1 149 ? -0.807 21.688 14.461 1 98.88 149 ILE A O 1
ATOM 1164 N N . ALA A 1 150 ? -2.105 22.016 16.266 1 98.88 150 ALA A N 1
ATOM 1165 C CA . ALA A 1 150 ? -2.172 23.453 16.047 1 98.88 150 ALA A CA 1
ATOM 1166 C C . ALA A 1 150 ? -0.875 24.141 16.484 1 98.88 150 ALA A C 1
ATOM 1168 O O . ALA A 1 150 ? -0.388 23.906 17.594 1 98.88 150 ALA A O 1
ATOM 1169 N N . LEU A 1 151 ? -0.33 24.969 15.641 1 98.81 151 LEU A N 1
ATOM 1170 C CA . LEU A 1 151 ? 0.865 25.719 16 1 98.81 151 LEU A CA 1
ATOM 1171 C C . LEU A 1 151 ? 0.515 27.172 16.328 1 98.81 151 LEU A C 1
ATOM 1173 O O . LEU A 1 151 ? 1.403 28.016 16.438 1 98.81 151 LEU A O 1
ATOM 1177 N N . CYS A 1 152 ? -0.684 27.5 16.359 1 98.62 152 CYS A N 1
ATOM 1178 C CA . CYS A 1 152 ? -1.346 28.672 16.891 1 98.62 152 CYS A CA 1
ATOM 1179 C C . CYS A 1 152 ? -2.752 28.344 17.375 1 98.62 152 CYS A C 1
ATOM 1181 O O . CYS A 1 152 ? -3.227 27.219 17.188 1 98.62 152 CYS A O 1
ATOM 1183 N N . ASP A 1 153 ? -3.363 29.328 18.047 1 98.62 153 ASP A N 1
ATOM 1184 C CA . ASP A 1 153 ? -4.75 29.078 18.438 1 98.62 153 ASP A CA 1
ATOM 1185 C C . ASP A 1 153 ? -5.648 28.984 17.203 1 98.62 153 ASP A C 1
ATOM 1187 O O . ASP A 1 153 ? -5.547 29.797 16.281 1 98.62 153 ASP A O 1
ATOM 1191 N N . PHE A 1 154 ? -6.418 27.938 17.109 1 98.75 154 PHE A N 1
ATOM 1192 C CA . PHE A 1 154 ? -7.445 27.797 16.094 1 98.75 154 PHE A CA 1
ATOM 1193 C C . PHE A 1 154 ? -8.781 28.344 16.578 1 98.75 154 PHE A C 1
ATOM 1195 O O . PHE A 1 154 ? -9.273 27.922 17.641 1 98.75 154 PHE A O 1
ATOM 1202 N N . THR A 1 155 ? -9.297 29.266 15.883 1 98.44 155 THR A N 1
ATOM 1203 C CA . THR A 1 155 ? -10.578 29.891 16.219 1 98.44 155 THR A CA 1
ATOM 1204 C C . THR A 1 155 ? -11.523 29.828 15.023 1 98.44 155 THR A C 1
ATOM 1206 O O . THR A 1 155 ? -11.109 29.547 13.898 1 98.44 155 THR A O 1
ATOM 1209 N N . ALA A 1 156 ? -12.773 30.094 15.297 1 97.62 156 ALA A N 1
ATOM 1210 C CA . ALA A 1 156 ? -13.758 30.141 14.219 1 97.62 156 ALA A CA 1
ATOM 1211 C C . ALA A 1 156 ? -13.375 31.172 13.172 1 97.62 156 ALA A C 1
ATOM 1213 O O . ALA A 1 156 ? -13.648 31 11.984 1 97.62 156 ALA A O 1
ATOM 1214 N N . ASP A 1 157 ? -12.672 32.188 13.539 1 97.88 157 ASP A N 1
ATOM 1215 C CA . ASP A 1 157 ? -12.344 33.281 12.648 1 97.88 157 ASP A CA 1
ATOM 1216 C C . ASP A 1 157 ? -11.125 32.969 11.781 1 97.88 157 ASP A C 1
ATOM 1218 O O . ASP A 1 157 ? -11 33.469 10.664 1 97.88 157 ASP A O 1
ATOM 1222 N N . ASN A 1 158 ? -10.234 32.125 12.273 1 98.19 158 ASN A N 1
ATOM 1223 C CA . ASN A 1 158 ? -9.016 31.922 11.5 1 98.19 158 ASN A CA 1
ATOM 1224 C C . ASN A 1 158 ? -9.008 30.562 10.805 1 98.19 158 ASN A C 1
ATOM 1226 O O . ASN A 1 158 ? -7.945 30.031 10.492 1 98.19 158 ASN A O 1
ATOM 1230 N N . GLY A 1 159 ? -10.211 29.953 10.648 1 97.75 159 GLY A N 1
ATOM 1231 C CA . GLY A 1 159 ? -10.312 28.812 9.773 1 97.75 159 GLY A CA 1
ATOM 1232 C C . GLY A 1 159 ? -10.258 27.484 10.516 1 97.75 159 GLY A C 1
ATOM 1233 O O . GLY A 1 159 ? -9.852 26.469 9.953 1 97.75 159 GLY A O 1
ATOM 1234 N N . ALA A 1 160 ? -10.602 27.438 11.789 1 98.62 160 ALA A N 1
ATOM 1235 C CA . ALA A 1 160 ? -10.68 26.188 12.539 1 98.62 160 ALA A CA 1
ATOM 1236 C C . ALA A 1 160 ? -11.477 25.141 11.766 1 98.62 160 ALA A C 1
ATOM 1238 O O . ALA A 1 160 ? -12.484 25.469 11.125 1 98.62 160 ALA A O 1
ATOM 1239 N N . THR A 1 161 ? -10.969 23.906 11.852 1 98.44 161 THR A N 1
ATOM 1240 C CA . THR A 1 161 ? -11.672 22.797 11.211 1 98.44 161 THR A CA 1
ATOM 1241 C C . THR A 1 161 ? -13.117 22.703 11.703 1 98.44 161 THR A C 1
ATOM 1243 O O . THR A 1 161 ? -13.375 22.797 12.906 1 98.44 161 THR A O 1
ATOM 1246 N N . GLN A 1 162 ? -13.992 22.656 10.781 1 98.5 162 GLN A N 1
ATOM 1247 C CA . GLN A 1 162 ? -15.398 22.422 11.094 1 98.5 162 GLN A CA 1
ATOM 1248 C C . GLN A 1 162 ? -15.797 20.969 10.828 1 98.5 162 GLN A C 1
ATOM 1250 O O . GLN A 1 162 ? -15.594 20.469 9.719 1 98.5 162 GLN A O 1
ATOM 1255 N N . VAL A 1 163 ? -16.391 20.344 11.82 1 98.69 163 VAL A N 1
ATOM 1256 C CA . VAL A 1 163 ? -16.734 18.938 11.695 1 98.69 163 VAL A CA 1
ATOM 1257 C C . VAL A 1 163 ? -18.25 18.75 11.758 1 98.69 163 VAL A C 1
ATOM 1259 O O . VAL A 1 163 ? -18.953 19.625 12.273 1 98.69 163 VAL A O 1
ATOM 1262 N N . VAL A 1 164 ? -18.719 17.703 11.203 1 98.31 164 VAL A N 1
ATOM 1263 C CA . VAL A 1 164 ? -20.094 17.234 11.375 1 98.31 164 VAL A CA 1
ATOM 1264 C C . VAL A 1 164 ? -20.109 15.992 12.258 1 98.31 164 VAL A C 1
ATOM 1266 O O . VAL A 1 164 ? -19.969 14.875 11.758 1 98.31 164 VAL A O 1
ATOM 1269 N N . PRO A 1 165 ? -20.328 16.203 13.555 1 98.19 165 PRO A N 1
ATOM 1270 C CA . PRO A 1 165 ? -20.156 15.102 14.5 1 98.19 165 PRO A CA 1
ATOM 1271 C C . PRO A 1 165 ? -21.031 13.898 14.156 1 98.19 165 PRO A C 1
ATOM 1273 O O . PRO A 1 165 ? -22.203 14.062 13.805 1 98.19 165 PRO A O 1
ATOM 1276 N N . GLY A 1 166 ? -20.391 12.711 14.188 1 97.94 166 GLY A N 1
ATOM 1277 C CA . GLY A 1 166 ? -21.109 11.461 13.977 1 97.94 166 GLY A CA 1
ATOM 1278 C C . GLY A 1 166 ? -21.25 11.094 12.508 1 97.94 166 GLY A C 1
ATOM 1279 O O . GLY A 1 166 ? -21.703 10 12.18 1 97.94 166 GLY A O 1
ATOM 1280 N N . SER A 1 167 ? -20.812 11.922 11.609 1 98 167 SER A N 1
ATOM 1281 C CA . SER A 1 167 ? -21.094 11.75 10.188 1 98 167 SER A CA 1
ATOM 1282 C C . SER A 1 167 ? -20.219 10.664 9.578 1 98 167 SER A C 1
ATOM 1284 O O . SER A 1 167 ? -20.469 10.211 8.461 1 98 167 SER A O 1
ATOM 1286 N N . HIS A 1 168 ? -19.203 10.227 10.25 1 98 168 HIS A N 1
ATOM 1287 C CA . HIS A 1 168 ? -18.344 9.156 9.742 1 98 168 HIS A CA 1
ATOM 1288 C C . HIS A 1 168 ? -19.125 7.852 9.586 1 98 168 HIS A C 1
ATOM 1290 O O . HIS A 1 168 ? -18.672 6.934 8.906 1 98 168 HIS A O 1
ATOM 1296 N N . ARG A 1 169 ? -20.297 7.801 10.18 1 97.25 169 ARG A N 1
ATOM 1297 C CA . ARG A 1 169 ? -21.109 6.582 10.148 1 97.25 169 ARG A CA 1
ATOM 1298 C C . ARG A 1 169 ? -22.203 6.688 9.094 1 97.25 169 ARG A C 1
ATOM 1300 O O . ARG A 1 169 ? -22.953 5.73 8.875 1 97.25 169 ARG A O 1
ATOM 1307 N N . TRP A 1 170 ? -22.25 7.863 8.453 1 96.69 170 TRP A N 1
ATOM 1308 C CA . TRP A 1 170 ? -23.312 8.055 7.465 1 96.69 170 TRP A CA 1
ATOM 1309 C C . TRP A 1 170 ? -23.078 7.18 6.242 1 96.69 170 TRP A C 1
ATOM 1311 O O . TRP A 1 170 ? -21.969 7.152 5.688 1 96.69 170 TRP A O 1
ATOM 1321 N N . PRO A 1 171 ? -24.094 6.551 5.762 1 94.56 171 PRO A N 1
ATOM 1322 C CA . PRO A 1 171 ? -23.953 5.715 4.57 1 94.56 171 PRO A CA 1
ATOM 1323 C C . PRO A 1 171 ? -23.938 6.531 3.277 1 94.56 171 PRO A C 1
ATOM 1325 O O . PRO A 1 171 ? -23.344 6.109 2.283 1 94.56 171 PRO A O 1
ATOM 1328 N N . GLU A 1 172 ? -24.609 7.641 3.299 1 91.75 172 GLU A N 1
ATOM 1329 C CA . GLU A 1 172 ? -24.75 8.438 2.082 1 91.75 172 GLU A CA 1
ATOM 1330 C C . GLU A 1 172 ? -23.984 9.75 2.193 1 91.75 172 GLU A C 1
ATOM 1332 O O . GLU A 1 172 ? -23.859 10.312 3.283 1 91.75 172 GLU A O 1
ATOM 1337 N N . ARG A 1 173 ? -23.516 10.203 1.09 1 90.31 173 ARG A N 1
ATOM 1338 C CA . ARG A 1 173 ? -22.922 11.531 1.009 1 90.31 173 ARG A CA 1
ATOM 1339 C C . ARG A 1 173 ? -23.969 12.609 1.239 1 90.31 173 ARG A C 1
ATOM 1341 O O . ARG A 1 173 ? -25.078 12.531 0.716 1 90.31 173 ARG A O 1
ATOM 1348 N N . PRO A 1 174 ? -23.562 13.586 1.946 1 90.62 174 PRO A N 1
ATOM 1349 C CA . PRO A 1 174 ? -24.516 14.688 2.115 1 90.62 174 PRO A CA 1
ATOM 1350 C C . PRO A 1 174 ? -24.734 15.484 0.829 1 90.62 174 PRO A C 1
ATOM 1352 O O . PRO A 1 174 ? -23.828 15.547 -0.019 1 90.62 174 PRO A O 1
ATOM 1355 N N . SER A 1 175 ? -25.938 15.953 0.658 1 90.25 175 SER A N 1
ATOM 1356 C CA . SER A 1 175 ? -26.312 16.844 -0.446 1 90.25 175 SER A CA 1
ATOM 1357 C C . SER A 1 175 ? -26.766 18.203 0.063 1 90.25 175 SER A C 1
ATOM 1359 O O . SER A 1 175 ? -27.125 18.344 1.234 1 90.25 175 SER A O 1
ATOM 1361 N N . PRO A 1 176 ? -26.703 19.156 -0.787 1 89.25 176 PRO A N 1
ATOM 1362 C CA . PRO A 1 176 ? -27.172 20.469 -0.351 1 89.25 176 PRO A CA 1
ATOM 1363 C C . PRO A 1 176 ? -28.625 20.453 0.117 1 89.25 176 PRO A C 1
ATOM 1365 O O . PRO A 1 176 ? -29.453 19.75 -0.457 1 89.25 176 PRO A O 1
ATOM 1368 N N . PRO A 1 177 ? -28.953 21.375 0.887 1 91.38 177 PRO A N 1
ATOM 1369 C CA . PRO A 1 177 ? -28.016 22.172 1.679 1 91.38 177 PRO A CA 1
ATOM 1370 C C . PRO A 1 177 ? -27.156 21.328 2.619 1 91.38 177 PRO A C 1
ATOM 1372 O O . PRO A 1 177 ? -27.688 20.453 3.32 1 91.38 177 PRO A O 1
ATOM 1375 N N . TYR A 1 178 ? -25.953 21.641 2.721 1 92.19 178 TYR A N 1
ATOM 1376 C CA . TYR A 1 178 ? -25 20.859 3.506 1 92.19 178 TYR A CA 1
ATOM 1377 C C . TYR A 1 178 ? -25.172 21.125 4.996 1 92.19 178 TYR A C 1
ATOM 1379 O O . TYR A 1 178 ? -25.609 22.203 5.395 1 92.19 178 TYR A O 1
ATOM 1387 N N . PRO A 1 179 ? -24.922 20.156 5.738 1 92.75 179 PRO A N 1
ATOM 1388 C CA . PRO A 1 179 ? -25 20.375 7.184 1 92.75 179 PRO A CA 1
ATOM 1389 C C . PRO A 1 179 ? -24.016 21.438 7.684 1 92.75 179 PRO A C 1
ATOM 1391 O O . PRO A 1 179 ? -22.938 21.609 7.109 1 92.75 179 PRO A O 1
ATOM 1394 N N . GLU A 1 180 ? -24.516 22.078 8.703 1 90.38 180 GLU A N 1
ATOM 1395 C CA . GLU A 1 180 ? -23.625 23.062 9.312 1 90.38 180 GLU A CA 1
ATOM 1396 C C . GLU A 1 180 ? -22.5 22.391 10.094 1 90.38 180 GLU A C 1
ATOM 1398 O O . GLU A 1 180 ? -22.75 21.484 10.891 1 90.38 180 GLU A O 1
ATOM 1403 N N . GLY A 1 181 ? -21.359 22.797 9.906 1 95.56 181 GLY A N 1
ATOM 1404 C CA . GLY A 1 181 ? -20.203 22.266 10.633 1 95.56 181 GLY A CA 1
ATOM 1405 C C . GLY A 1 181 ? -20 22.938 11.977 1 95.56 181 GLY A C 1
ATOM 1406 O O . GLY A 1 181 ? -20.359 24.109 12.156 1 95.56 181 GLY A O 1
ATOM 1407 N N . LYS A 1 182 ? -19.5 22.234 12.906 1 97.5 182 LYS A N 1
ATOM 1408 C CA . LYS A 1 182 ? -19.094 22.734 14.211 1 97.5 182 LYS A CA 1
ATOM 1409 C C . LYS A 1 182 ? -17.594 23.062 14.227 1 97.5 182 LYS A C 1
ATOM 1411 O O . LYS A 1 182 ? -16.766 22.172 14.031 1 97.5 182 LYS A O 1
ATOM 1416 N N . PRO A 1 183 ? -17.281 24.328 14.461 1 98.25 183 PRO A N 1
ATOM 1417 C CA . PRO A 1 183 ? -15.844 24.641 14.555 1 98.25 183 PRO A CA 1
ATOM 1418 C C . PRO A 1 183 ? -15.172 23.969 15.75 1 98.25 183 PRO A C 1
ATOM 1420 O O . PRO A 1 183 ? -15.719 24 16.859 1 98.25 183 PRO A O 1
ATOM 1423 N N . VAL A 1 184 ? -14.055 23.375 15.555 1 98.75 184 VAL A N 1
ATOM 1424 C CA . VAL A 1 184 ? -13.25 22.797 16.625 1 98.75 184 VAL A CA 1
ATOM 1425 C C . VAL A 1 184 ? -12.133 23.781 17.016 1 98.75 184 VAL A C 1
ATOM 1427 O O . VAL A 1 184 ? -11.039 23.734 16.438 1 98.75 184 VAL A O 1
ATOM 1430 N N . GLU A 1 185 ? -12.43 24.609 17.953 1 98.75 185 GLU A N 1
ATOM 1431 C CA . GLU A 1 185 ? -11.445 25.562 18.438 1 98.75 185 GLU A CA 1
ATOM 1432 C C . GLU A 1 185 ? -10.5 24.906 19.453 1 98.75 185 GLU A C 1
ATOM 1434 O O . GLU A 1 185 ? -10.945 24.25 20.391 1 98.75 185 GLU A O 1
ATOM 1439 N N . ILE A 1 186 ? -9.219 25.078 19.234 1 98.62 186 ILE A N 1
ATOM 1440 C CA . ILE A 1 186 ? -8.211 24.484 20.109 1 98.62 186 ILE A CA 1
ATOM 1441 C C . ILE A 1 186 ? -7.055 25.453 20.312 1 98.62 186 ILE A C 1
ATOM 1443 O O . ILE A 1 186 ? -6.875 26.391 19.516 1 98.62 186 ILE A O 1
ATOM 1447 N N . ASN A 1 187 ? -6.254 25.219 21.375 1 98.69 187 ASN A N 1
ATOM 1448 C CA . ASN A 1 187 ? -5.098 26.062 21.672 1 98.69 187 ASN A CA 1
ATOM 1449 C C . ASN A 1 187 ? -3.848 25.562 20.953 1 98.69 187 ASN A C 1
ATOM 1451 O O . ASN A 1 187 ? -3.773 24.406 20.547 1 98.69 187 ASN A O 1
ATOM 1455 N N . ALA A 1 188 ? -2.92 26.547 20.75 1 98.81 188 ALA A N 1
ATOM 1456 C CA . ALA A 1 188 ? -1.609 26.125 20.25 1 98.81 188 ALA A CA 1
ATOM 1457 C C . ALA A 1 188 ? -1.057 24.969 21.078 1 98.81 188 ALA A C 1
ATOM 1459 O O . ALA A 1 188 ? -1.09 25 22.312 1 98.81 188 ALA A O 1
ATOM 1460 N N . GLY A 1 189 ? -0.625 23.922 20.359 1 98.75 189 GLY A N 1
ATOM 1461 C CA . GLY A 1 189 ? -0.072 22.75 21.047 1 98.75 189 GLY A CA 1
ATOM 1462 C C . GLY A 1 189 ? -1.07 21.625 21.203 1 98.75 189 GLY A C 1
ATOM 1463 O O . GLY A 1 189 ? -0.688 20.484 21.469 1 98.75 189 GLY A O 1
ATOM 1464 N N . ASP A 1 190 ? -2.367 21.938 21.094 1 98.81 190 ASP A N 1
ATOM 1465 C CA . ASP A 1 190 ? -3.396 20.906 21.094 1 98.81 190 ASP A CA 1
ATOM 1466 C C . ASP A 1 190 ? -3.479 20.219 19.734 1 98.81 190 ASP A C 1
ATOM 1468 O O . ASP A 1 190 ? -2.936 20.719 18.75 1 98.81 190 ASP A O 1
ATOM 1472 N N . ALA A 1 191 ? -4.152 19.047 19.719 1 98.88 191 ALA A N 1
ATOM 1473 C CA . ALA A 1 191 ? -4.336 18.312 18.469 1 98.88 191 ALA A CA 1
ATOM 1474 C C . ALA A 1 191 ? -5.785 17.875 18.297 1 98.88 191 ALA A C 1
ATOM 1476 O O . ALA A 1 191 ? -6.434 17.469 19.266 1 98.88 191 ALA A O 1
ATOM 1477 N N . LEU A 1 192 ? -6.254 18.047 17.109 1 98.88 192 LEU A N 1
ATOM 1478 C CA . LEU A 1 192 ? -7.484 17.406 16.656 1 98.88 192 LEU A CA 1
ATOM 1479 C C . LEU A 1 192 ? -7.195 16.062 16 1 98.88 192 LEU A C 1
ATOM 1481 O O . LEU A 1 192 ? -6.316 15.969 15.148 1 98.88 192 LEU A O 1
ATOM 1485 N N . ILE A 1 193 ? -7.855 14.953 16.438 1 98.94 193 ILE A N 1
ATOM 1486 C CA . ILE A 1 193 ? -7.781 13.641 15.812 1 98.94 193 ILE A CA 1
ATOM 1487 C C . ILE A 1 193 ? -9.164 13.234 15.297 1 98.94 193 ILE A C 1
ATOM 1489 O O . ILE A 1 193 ? -10.164 13.398 15.992 1 98.94 193 ILE A O 1
ATOM 1493 N N . TRP A 1 194 ? -9.219 12.742 14.031 1 98.94 194 TRP A N 1
ATOM 1494 C CA . TRP A 1 194 ? -10.547 12.383 13.539 1 98.94 194 TRP A CA 1
ATOM 1495 C C . TRP A 1 194 ? -10.469 11.188 12.602 1 98.94 194 TRP A C 1
ATOM 1497 O O . TRP A 1 194 ? -9.414 10.898 12.031 1 98.94 194 TRP A O 1
ATOM 1507 N N . ASN A 1 195 ? -11.57 10.469 12.508 1 98.88 195 ASN A N 1
ATOM 1508 C CA . ASN A 1 195 ? -11.812 9.406 11.539 1 98.88 195 ASN A CA 1
ATOM 1509 C C . ASN A 1 195 ? -11.859 9.938 10.109 1 98.88 195 ASN A C 1
ATOM 1511 O O . ASN A 1 195 ? -12.547 10.922 9.836 1 98.88 195 ASN A O 1
ATOM 1515 N N . GLY A 1 196 ? -11.203 9.281 9.211 1 98.62 196 GLY A N 1
ATOM 1516 C CA . GLY A 1 196 ? -11.102 9.742 7.836 1 98.62 196 GLY A CA 1
ATOM 1517 C C . GLY A 1 196 ? -12.445 9.82 7.137 1 98.62 196 GLY A C 1
ATOM 1518 O O . GLY A 1 196 ? -12.578 10.5 6.113 1 98.62 196 GLY A O 1
ATOM 1519 N N . SER A 1 197 ? -13.469 9.219 7.648 1 98.38 197 SER A N 1
ATOM 1520 C CA . SER A 1 197 ? -14.805 9.219 7.055 1 98.38 197 SER A CA 1
ATOM 1521 C C . SER A 1 197 ? -15.641 10.383 7.57 1 98.38 197 SER A C 1
ATOM 1523 O O . SER A 1 197 ? -16.766 10.594 7.121 1 98.38 197 SER A O 1
ATOM 1525 N N . LEU A 1 198 ? -15.086 11.148 8.516 1 98.69 198 LEU A N 1
ATOM 1526 C CA . LEU A 1 198 ? -15.828 12.266 9.086 1 98.69 198 LEU A CA 1
ATOM 1527 C C . LEU A 1 198 ? -15.945 13.414 8.086 1 98.69 198 LEU A C 1
ATOM 1529 O O . LEU A 1 198 ? -14.945 13.859 7.52 1 98.69 198 LEU A O 1
ATOM 1533 N N . TRP A 1 199 ? -17.156 13.828 7.852 1 98.44 199 TRP A N 1
ATOM 1534 C CA . TRP A 1 199 ? -17.344 15.016 7.023 1 98.44 199 TRP A CA 1
ATOM 1535 C C . TRP A 1 199 ? -16.844 16.266 7.73 1 98.44 199 TRP A C 1
ATOM 1537 O O . TRP A 1 199 ? -17.188 16.516 8.883 1 98.44 199 TRP A O 1
ATOM 1547 N N . HIS A 1 200 ? -16 17.031 7.027 1 98.44 200 HIS A N 1
ATOM 1548 C CA . HIS A 1 200 ? -15.383 18.203 7.637 1 98.44 200 HIS A CA 1
ATOM 1549 C C . HIS A 1 200 ? -14.914 19.188 6.578 1 98.44 200 HIS A C 1
ATOM 1551 O O . HIS A 1 200 ? -14.992 18.906 5.383 1 98.44 200 HIS A O 1
ATOM 1557 N N . THR A 1 201 ? -14.547 20.359 7.062 1 97 201 THR A N 1
ATOM 1558 C CA . THR A 1 201 ? -14.016 21.438 6.246 1 97 201 THR A CA 1
ATOM 1559 C C . THR A 1 201 ? -12.984 22.25 7.027 1 97 201 THR A C 1
ATOM 1561 O O . THR A 1 201 ? -13.164 22.516 8.219 1 97 201 THR A O 1
ATOM 1564 N N . ALA A 1 202 ? -11.828 22.547 6.383 1 96.38 202 ALA A N 1
ATOM 1565 C CA . ALA A 1 202 ? -11.07 23.672 6.898 1 96.38 202 ALA A CA 1
ATOM 1566 C C . ALA A 1 202 ? -11.758 25 6.574 1 96.38 202 ALA A C 1
ATOM 1568 O O . ALA A 1 202 ? -11.906 25.359 5.402 1 96.38 202 ALA A O 1
ATOM 1569 N N . ALA A 1 203 ? -12.18 25.719 7.535 1 97.25 203 ALA A N 1
ATOM 1570 C CA . ALA A 1 203 ? -12.938 26.953 7.32 1 97.25 203 ALA A CA 1
ATOM 1571 C C . ALA A 1 203 ? -12.047 28.078 6.801 1 97.25 203 ALA A C 1
ATOM 1573 O O . ALA A 1 203 ? -10.828 27.906 6.688 1 97.25 203 ALA A O 1
ATOM 1574 N N . ALA A 1 204 ? -12.68 29.125 6.398 1 97.12 204 ALA A N 1
ATOM 1575 C CA . ALA A 1 204 ? -11.953 30.266 5.852 1 97.12 204 ALA A CA 1
ATOM 1576 C C . ALA A 1 204 ? -11.148 30.984 6.938 1 97.12 204 ALA A C 1
ATOM 1578 O O . ALA A 1 204 ? -11.586 31.062 8.086 1 97.12 204 ALA A O 1
ATOM 1579 N N . ASN A 1 205 ? -10.023 31.406 6.566 1 98.25 205 ASN A N 1
ATOM 1580 C CA . ASN A 1 205 ? -9.25 32.281 7.43 1 98.25 205 ASN A CA 1
ATOM 1581 C C . ASN A 1 205 ? -9.578 33.75 7.16 1 98.25 205 ASN A C 1
ATOM 1583 O O . ASN A 1 205 ? -9.07 34.344 6.203 1 98.25 205 ASN A O 1
ATOM 1587 N N . ARG A 1 206 ? -10.32 34.344 8.023 1 97.94 206 ARG A N 1
ATOM 1588 C CA . ARG A 1 206 ? -10.781 35.719 7.852 1 97.94 206 ARG A CA 1
ATOM 1589 C C . ARG A 1 206 ? -9.898 36.688 8.625 1 97.94 206 ARG A C 1
ATOM 1591 O O . ARG A 1 206 ? -10.227 37.875 8.742 1 97.94 206 ARG A O 1
ATOM 1598 N N . THR A 1 207 ? -8.844 36.219 9.125 1 97.94 207 THR A N 1
ATOM 1599 C CA . THR A 1 207 ? -7.934 37.031 9.898 1 97.94 207 THR A CA 1
ATOM 1600 C C . THR A 1 207 ? -6.738 37.469 9.055 1 97.94 207 THR A C 1
ATOM 1602 O O . THR A 1 207 ? -6.652 37.125 7.875 1 97.94 207 THR A O 1
ATOM 1605 N N . ASP A 1 208 ? -5.797 38.25 9.672 1 97.56 208 ASP A N 1
ATOM 1606 C CA . ASP A 1 208 ? -4.645 38.781 8.961 1 97.56 208 ASP A CA 1
ATOM 1607 C C . ASP A 1 208 ? -3.377 38 9.281 1 97.56 208 ASP A C 1
ATOM 1609 O O . ASP A 1 208 ? -2.271 38.406 8.938 1 97.56 208 ASP A O 1
ATOM 1613 N N . ALA A 1 209 ? -3.516 36.844 9.938 1 97.25 209 ALA A N 1
ATOM 1614 C CA . ALA A 1 209 ? -2.377 36 10.297 1 97.25 209 ALA A CA 1
ATOM 1615 C C . ALA A 1 209 ? -2.535 34.594 9.727 1 97.25 209 ALA A C 1
ATOM 1617 O O . ALA A 1 209 ? -3.654 34.094 9.578 1 97.25 209 ALA A O 1
ATOM 1618 N N . PRO A 1 210 ? -1.378 33.969 9.391 1 97.31 210 PRO A N 1
ATOM 1619 C CA . PRO A 1 210 ? -1.475 32.594 8.961 1 97.31 210 PRO A CA 1
ATOM 1620 C C . PRO A 1 210 ? -1.896 31.641 10.086 1 97.31 210 PRO A C 1
ATOM 1622 O O . PRO A 1 210 ? -1.785 32 11.266 1 97.31 210 PRO A O 1
ATOM 1625 N N . ARG A 1 211 ? -2.395 30.547 9.773 1 98.12 211 ARG A N 1
ATOM 1626 C CA . ARG A 1 211 ? -2.785 29.5 10.711 1 98.12 211 ARG A CA 1
ATOM 1627 C C . ARG A 1 211 ? -1.989 28.234 10.469 1 98.12 211 ARG A C 1
ATOM 1629 O O . ARG A 1 211 ? -2.508 27.266 9.891 1 98.12 211 ARG A O 1
ATOM 1636 N N . PRO A 1 212 ? -0.741 28.156 10.945 1 98.38 212 PRO A N 1
ATOM 1637 C CA . PRO A 1 212 ? 0.136 27 10.719 1 98.38 212 PRO A CA 1
ATOM 1638 C C . PRO A 1 212 ? -0.262 25.781 11.555 1 98.38 212 PRO A C 1
ATOM 1640 O O . PRO A 1 212 ? -0.696 25.938 12.703 1 98.38 212 PRO A O 1
ATOM 1643 N N . ALA A 1 213 ? -0.101 24.641 10.992 1 98.75 213 ALA A N 1
ATOM 1644 C CA . ALA A 1 213 ? -0.38 23.359 11.664 1 98.75 213 ALA A CA 1
ATOM 1645 C C . ALA A 1 213 ? 0.531 22.266 11.133 1 98.75 213 ALA A C 1
ATOM 1647 O O . ALA A 1 213 ? 1.188 22.422 10.102 1 98.75 213 ALA A O 1
ATOM 1648 N N . LEU A 1 214 ? 0.688 21.219 11.898 1 98.75 214 LEU A N 1
ATOM 1649 C CA . LEU A 1 214 ? 1.277 19.953 11.492 1 98.75 214 LEU A CA 1
ATOM 1650 C C . LEU A 1 214 ? 0.202 18.875 11.32 1 98.75 214 LEU A C 1
ATOM 1652 O O . LEU A 1 214 ? -0.6 18.656 12.234 1 98.75 214 LEU A O 1
ATOM 1656 N N . THR A 1 215 ? 0.183 18.281 10.18 1 98.31 215 THR A N 1
ATOM 1657 C CA . THR A 1 215 ? -0.813 17.25 9.898 1 98.31 215 THR A CA 1
ATOM 1658 C C . THR A 1 215 ? -0.148 15.891 9.719 1 98.31 215 THR A C 1
ATOM 1660 O O . THR A 1 215 ? 0.778 15.75 8.914 1 98.31 215 THR A O 1
ATOM 1663 N N . ILE A 1 216 ? -0.581 14.914 10.43 1 98.75 216 ILE A N 1
ATOM 1664 C CA . ILE A 1 216 ? -0.079 13.547 10.406 1 98.75 216 ILE A CA 1
ATOM 1665 C C . ILE A 1 216 ? -1.219 12.586 10.078 1 98.75 216 ILE A C 1
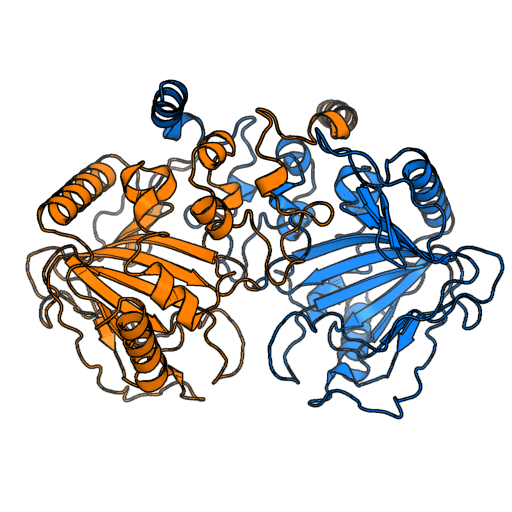ATOM 1667 O O . ILE A 1 216 ? -2.1 12.344 10.906 1 98.75 216 ILE A O 1
ATOM 1671 N N . ASN A 1 217 ? -1.174 12.031 8.922 1 98.5 217 ASN A N 1
ATOM 1672 C CA . ASN A 1 217 ? -2.215 11.133 8.43 1 98.5 217 ASN A CA 1
ATOM 1673 C C . ASN A 1 217 ? -1.763 9.672 8.477 1 98.5 217 ASN A C 1
ATOM 1675 O O . ASN A 1 217 ? -0.686 9.336 7.988 1 98.5 217 ASN A O 1
ATOM 1679 N N . PHE A 1 218 ? -2.619 8.875 9.07 1 98.88 218 PHE A N 1
ATOM 1680 C CA . PHE A 1 218 ? -2.355 7.445 9.156 1 98.88 218 PHE A CA 1
ATOM 1681 C C . PHE A 1 218 ? -3.41 6.652 8.398 1 98.88 218 PHE A C 1
ATOM 1683 O O . PHE A 1 218 ? -4.543 7.113 8.234 1 98.88 218 PHE A O 1
ATOM 1690 N N . CYS A 1 219 ? -3.016 5.504 7.957 1 98.81 219 CYS A N 1
ATOM 1691 C CA . CYS A 1 219 ? -3.957 4.578 7.336 1 98.81 219 CYS A CA 1
ATOM 1692 C C . CYS A 1 219 ? -3.824 3.184 7.934 1 98.81 219 CYS A C 1
ATOM 1694 O O . CYS A 1 219 ? -2.812 2.865 8.562 1 98.81 219 CYS A O 1
ATOM 1696 N N . VAL A 1 220 ? -4.852 2.414 7.781 1 98.44 220 VAL A N 1
ATOM 1697 C CA . VAL A 1 220 ? -4.812 1.017 8.203 1 98.44 220 VAL A CA 1
ATOM 1698 C C . VAL A 1 220 ? -3.746 0.268 7.402 1 98.44 220 VAL A C 1
ATOM 1700 O O . VAL A 1 220 ? -3.383 0.68 6.297 1 98.44 220 VAL A O 1
ATOM 1703 N N . GLY A 1 221 ? -3.32 -0.841 7.879 1 98.25 221 GLY A N 1
ATOM 1704 C CA . GLY A 1 221 ? -2.104 -1.481 7.398 1 98.25 221 GLY A CA 1
ATOM 1705 C C . GLY A 1 221 ? -2.275 -2.156 6.051 1 98.25 221 GLY A C 1
ATOM 1706 O O . GLY A 1 221 ? -1.289 -2.486 5.387 1 98.25 221 GLY A O 1
ATOM 1707 N N . PHE A 1 222 ? -3.48 -2.34 5.602 1 98 222 PHE A N 1
ATOM 1708 C CA . PHE A 1 222 ? -3.678 -3.08 4.359 1 98 222 PHE A CA 1
ATOM 1709 C C . PHE A 1 222 ? -3.971 -2.131 3.205 1 98 222 PHE A C 1
ATOM 1711 O O . PHE A 1 222 ? -4.18 -2.57 2.072 1 98 222 PHE A O 1
ATOM 1718 N N . VAL A 1 223 ? -3.943 -0.824 3.459 1 97.81 223 VAL A N 1
ATOM 1719 C CA . VAL A 1 223 ? -4.188 0.15 2.4 1 97.81 223 VAL A CA 1
ATOM 1720 C C . VAL A 1 223 ? -2.875 0.826 2.008 1 97.81 223 VAL A C 1
ATOM 1722 O O . VAL A 1 223 ? -1.962 0.945 2.828 1 97.81 223 VAL A O 1
ATOM 1725 N N . ARG A 1 224 ? -2.809 1.193 0.77 1 97.75 224 ARG A N 1
ATOM 1726 C CA . ARG A 1 224 ? -1.644 1.876 0.216 1 97.75 224 ARG A CA 1
ATOM 1727 C C . ARG A 1 224 ? -1.494 3.273 0.809 1 97.75 224 ARG A C 1
ATOM 1729 O O . ARG A 1 224 ? -2.479 4 0.952 1 97.75 224 ARG A O 1
ATOM 1736 N N . GLN A 1 225 ? -0.322 3.645 1.189 1 98.25 225 GLN A N 1
ATOM 1737 C CA . GLN A 1 225 ? -0.034 4.977 1.715 1 98.25 225 GLN A CA 1
ATOM 1738 C C . GLN A 1 225 ? -0.187 6.039 0.631 1 98.25 225 GLN A C 1
ATOM 1740 O O . GLN A 1 225 ? 0.173 5.812 -0.525 1 98.25 225 GLN A O 1
ATOM 1745 N N . GLN A 1 226 ? -0.69 7.234 0.963 1 97.38 226 GLN A N 1
ATOM 1746 C CA . GLN A 1 226 ? -0.825 8.328 0.005 1 97.38 226 GLN A CA 1
ATOM 1747 C C . GLN A 1 226 ? 0.542 8.828 -0.454 1 97.38 226 GLN A C 1
ATOM 1749 O O . GLN A 1 226 ? 0.77 9.016 -1.651 1 97.38 226 GLN A O 1
ATOM 1754 N N . VAL A 1 227 ? 1.401 9.094 0.495 1 96.75 227 VAL A N 1
ATOM 1755 C CA . VAL A 1 227 ? 2.787 9.445 0.203 1 96.75 227 VAL A CA 1
ATOM 1756 C C . VAL A 1 227 ? 3.666 8.203 0.285 1 96.75 227 VAL A C 1
ATOM 1758 O O . VAL A 1 227 ? 3.539 7.402 1.217 1 96.75 227 VAL A O 1
ATOM 1761 N N . ASN A 1 228 ? 4.477 7.996 -0.703 1 97.5 228 ASN A N 1
ATOM 1762 C CA . ASN A 1 228 ? 5.375 6.848 -0.736 1 97.5 228 ASN A CA 1
ATOM 1763 C C . ASN A 1 228 ? 6.668 7.125 0.022 1 97.5 228 ASN A C 1
ATOM 1765 O O . ASN A 1 228 ? 7.688 7.461 -0.583 1 97.5 228 ASN A O 1
ATOM 1769 N N . GLN A 1 229 ? 6.672 6.926 1.274 1 96.62 229 GLN A N 1
ATOM 1770 C CA . GLN A 1 229 ? 7.84 7.168 2.113 1 96.62 229 GLN A CA 1
ATOM 1771 C C . GLN A 1 229 ? 8.93 6.133 1.851 1 96.62 229 GLN A C 1
ATOM 1773 O O . GLN A 1 229 ? 10.117 6.43 1.983 1 96.62 229 GLN A O 1
ATOM 1778 N N . GLN A 1 230 ? 8.531 4.973 1.487 1 97 230 GLN A N 1
ATOM 1779 C CA . GLN A 1 230 ? 9.469 3.885 1.253 1 97 230 GLN A CA 1
ATOM 1780 C C . GLN A 1 230 ? 10.445 4.23 0.131 1 97 230 GLN A C 1
ATOM 1782 O O . GLN A 1 230 ? 11.641 3.957 0.234 1 97 230 GLN A O 1
ATOM 1787 N N . LEU A 1 231 ? 9.938 4.898 -0.881 1 95.88 231 LEU A N 1
ATOM 1788 C CA . LEU A 1 231 ? 10.773 5.207 -2.039 1 95.88 231 LEU A CA 1
ATOM 1789 C C . LEU A 1 231 ? 11.336 6.617 -1.94 1 95.88 231 LEU A C 1
ATOM 1791 O O . LEU A 1 231 ? 12.305 6.953 -2.627 1 95.88 231 LEU A O 1
ATOM 1795 N N . SER A 1 232 ? 10.75 7.438 -1.105 1 94.56 232 SER A N 1
ATOM 1796 C CA . SER A 1 232 ? 11.203 8.82 -1.008 1 94.56 232 SER A CA 1
ATOM 1797 C C . SER A 1 232 ? 12.352 8.961 -0.015 1 94.56 232 SER A C 1
ATOM 1799 O O . SER A 1 232 ? 13.266 9.766 -0.218 1 94.56 232 SER A O 1
ATOM 1801 N N . ILE A 1 233 ? 12.328 8.227 1.057 1 96.12 233 ILE A N 1
ATOM 1802 C CA . ILE A 1 233 ? 13.344 8.359 2.096 1 96.12 233 ILE A CA 1
ATOM 1803 C C . ILE A 1 233 ? 14.5 7.406 1.815 1 96.12 233 ILE A C 1
ATOM 1805 O O . ILE A 1 233 ? 14.297 6.191 1.73 1 96.12 233 ILE A O 1
ATOM 1809 N N . PRO A 1 234 ? 15.711 7.941 1.662 1 94.12 234 PRO A N 1
ATOM 1810 C CA . PRO A 1 234 ? 16.859 7.059 1.442 1 94.12 234 PRO A CA 1
ATOM 1811 C C . PRO A 1 234 ? 17.031 6.016 2.545 1 94.12 234 PRO A C 1
ATOM 1813 O O . PRO A 1 234 ? 16.812 6.32 3.723 1 94.12 234 PRO A O 1
ATOM 1816 N N . ARG A 1 235 ? 17.359 4.848 2.102 1 93.69 235 ARG A N 1
ATOM 1817 C CA . ARG A 1 235 ? 17.562 3.738 3.029 1 93.69 235 ARG A CA 1
ATOM 1818 C C . ARG A 1 235 ? 18.547 4.117 4.137 1 93.69 235 ARG A C 1
ATOM 1820 O O . ARG A 1 235 ? 18.375 3.717 5.289 1 93.69 235 ARG A O 1
ATOM 1827 N N . GLU A 1 236 ? 19.609 4.895 3.871 1 93.56 236 GLU A N 1
ATOM 1828 C CA . GLU A 1 236 ? 20.609 5.348 4.832 1 93.56 236 GLU A CA 1
ATOM 1829 C C . GLU A 1 236 ? 19.969 6.113 5.98 1 93.56 236 GLU A C 1
ATOM 1831 O O . GLU A 1 236 ? 20.359 5.953 7.141 1 93.56 236 GLU A O 1
ATOM 1836 N N . LEU A 1 237 ? 19 6.859 5.609 1 95.5 237 LEU A N 1
ATOM 1837 C CA . LEU A 1 237 ? 18.297 7.629 6.633 1 95.5 237 LEU A CA 1
ATOM 1838 C C . LEU A 1 237 ? 17.328 6.75 7.406 1 95.5 237 LEU A C 1
ATOM 1840 O O . LEU A 1 237 ? 17.203 6.883 8.625 1 95.5 237 LEU A O 1
ATOM 1844 N N . VAL A 1 238 ? 16.625 5.824 6.738 1 96.75 238 VAL A N 1
ATOM 1845 C CA . VAL A 1 238 ? 15.68 4.922 7.387 1 96.75 238 VAL A CA 1
ATOM 1846 C C . VAL A 1 238 ? 16.391 4.148 8.5 1 96.75 238 VAL A C 1
ATOM 1848 O O . VAL A 1 238 ? 15.82 3.945 9.578 1 96.75 238 VAL A O 1
ATOM 1851 N N . ARG A 1 239 ? 17.562 3.789 8.25 1 94.25 239 ARG A N 1
ATOM 1852 C CA . ARG A 1 239 ? 18.344 3.014 9.211 1 94.25 239 ARG A CA 1
ATOM 1853 C C . ARG A 1 239 ? 18.531 3.783 10.516 1 94.25 239 ARG A C 1
ATOM 1855 O O . ARG A 1 239 ? 18.75 3.184 11.57 1 94.25 239 ARG A O 1
ATOM 1862 N N . CYS A 1 240 ? 18.453 5.078 10.445 1 94 240 CYS A N 1
ATOM 1863 C CA . CYS A 1 240 ? 18.672 5.922 11.609 1 94 240 CYS A CA 1
ATOM 1864 C C . CYS A 1 240 ? 17.375 6.121 12.398 1 94 240 CYS A C 1
ATOM 1866 O O . CYS A 1 240 ? 17.406 6.621 13.523 1 94 240 CYS A O 1
ATOM 1868 N N . PHE A 1 241 ? 16.25 5.746 11.797 1 96.75 241 PHE A N 1
ATOM 1869 C CA . PHE A 1 241 ? 14.969 5.926 12.477 1 96.75 241 PHE A CA 1
ATOM 1870 C C . PHE A 1 241 ? 14.797 4.902 13.586 1 96.75 241 PHE A C 1
ATOM 1872 O O . PHE A 1 241 ? 15.344 3.799 13.516 1 96.75 241 PHE A O 1
ATOM 1879 N N . GLU A 1 242 ? 14.109 5.281 14.656 1 96.94 242 GLU A N 1
ATOM 1880 C CA . GLU A 1 242 ? 13.742 4.289 15.656 1 96.94 242 GLU A CA 1
ATOM 1881 C C . GLU A 1 242 ? 12.852 3.203 15.047 1 96.94 242 GLU A C 1
ATOM 1883 O O . GLU A 1 242 ? 12.133 3.451 14.078 1 96.94 242 GLU A O 1
ATOM 1888 N N . PRO A 1 243 ? 12.766 1.991 15.547 1 97.5 243 PRO A N 1
ATOM 1889 C CA . PRO A 1 243 ? 12.102 0.83 14.945 1 97.5 243 PRO A CA 1
ATOM 1890 C C . PRO A 1 243 ? 10.625 1.071 14.664 1 97.5 243 PRO A C 1
ATOM 1892 O O . PRO A 1 243 ? 10.117 0.685 13.609 1 97.5 243 PRO A O 1
ATOM 1895 N N . ARG A 1 244 ? 9.922 1.716 15.57 1 98.5 244 ARG A N 1
ATOM 1896 C CA . ARG A 1 244 ? 8.492 1.923 15.352 1 98.5 244 ARG A CA 1
ATOM 1897 C C . ARG A 1 244 ? 8.25 2.855 14.172 1 98.5 244 ARG A C 1
ATOM 1899 O O . ARG A 1 244 ? 7.293 2.668 13.414 1 98.5 244 ARG A O 1
ATOM 1906 N N . LEU A 1 245 ? 9.062 3.908 14.055 1 98.69 245 LEU A N 1
ATOM 1907 C CA . LEU A 1 245 ? 8.938 4.789 12.898 1 98.69 245 LEU A CA 1
ATOM 1908 C C . LEU A 1 245 ? 9.211 4.023 11.609 1 98.69 245 LEU A C 1
ATOM 1910 O O . LEU A 1 245 ? 8.523 4.23 10.602 1 98.69 245 LEU A O 1
ATOM 1914 N N . GLN A 1 246 ? 10.188 3.098 11.625 1 98.38 246 GLN A N 1
ATOM 1915 C CA . GLN A 1 246 ? 10.438 2.248 10.461 1 98.38 246 GLN A CA 1
ATOM 1916 C C . GLN A 1 246 ? 9.195 1.458 10.078 1 98.38 246 GLN A C 1
ATOM 1918 O O . GLN A 1 246 ? 8.82 1.402 8.906 1 98.38 246 GLN A O 1
ATOM 1923 N N . GLU A 1 247 ? 8.547 0.898 11.055 1 98.44 247 GLU A N 1
ATOM 1924 C CA . GLU A 1 247 ? 7.328 0.139 10.805 1 98.44 247 GLU A CA 1
ATOM 1925 C C . GLU A 1 247 ? 6.242 1.026 10.203 1 98.44 247 GLU A C 1
ATOM 1927 O O . GLU A 1 247 ? 5.57 0.633 9.25 1 98.44 247 GLU A O 1
ATOM 1932 N N . LEU A 1 248 ? 6.141 2.207 10.719 1 98.88 248 LEU A N 1
ATOM 1933 C CA . LEU A 1 248 ? 5.066 3.113 10.328 1 98.88 248 LEU A CA 1
ATOM 1934 C C . LEU A 1 248 ? 5.242 3.568 8.883 1 98.88 248 LEU A C 1
ATOM 1936 O O . LEU A 1 248 ? 4.262 3.852 8.195 1 98.88 248 LEU A O 1
ATOM 1940 N N . ILE A 1 249 ? 6.473 3.613 8.43 1 98.69 249 ILE A N 1
ATOM 1941 C CA . ILE A 1 249 ? 6.648 4.105 7.07 1 98.69 249 ILE A CA 1
ATOM 1942 C C . ILE A 1 249 ? 6.684 2.926 6.098 1 98.69 249 ILE A C 1
ATOM 1944 O O . ILE A 1 249 ? 6.98 3.1 4.914 1 98.69 249 ILE A O 1
ATOM 1948 N N . GLY A 1 250 ? 6.441 1.726 6.57 1 98.31 250 GLY A N 1
ATOM 1949 C CA . GLY A 1 250 ? 6.184 0.638 5.641 1 98.31 250 GLY A CA 1
ATOM 1950 C C . GLY A 1 250 ? 7.199 -0.485 5.738 1 98.31 250 GLY A C 1
ATOM 1951 O O . GLY A 1 250 ? 7.18 -1.419 4.934 1 98.31 250 GLY A O 1
ATOM 1952 N N . TYR A 1 251 ? 8.07 -0.486 6.742 1 98.12 251 TYR A N 1
ATOM 1953 C CA . TYR A 1 251 ? 9.117 -1.498 6.859 1 98.12 251 TYR A CA 1
ATOM 1954 C C . TYR A 1 251 ? 8.688 -2.611 7.809 1 98.12 251 TYR A C 1
ATOM 1956 O O . TYR A 1 251 ? 9.516 -3.43 8.227 1 98.12 251 TYR A O 1
ATOM 1964 N N . GLY A 1 252 ? 7.469 -2.598 8.25 1 97.5 252 GLY A N 1
ATOM 1965 C CA . GLY A 1 252 ? 6.863 -3.678 9.016 1 97.5 252 GLY A CA 1
ATOM 1966 C C . GLY A 1 252 ? 5.828 -4.457 8.227 1 97.5 252 GLY A C 1
ATOM 1967 O O . GLY A 1 252 ? 5.691 -4.27 7.012 1 97.5 252 GLY A O 1
ATOM 1968 N N . LEU A 1 253 ? 5.145 -5.371 8.898 1 97.44 253 LEU A N 1
ATOM 1969 C CA . LEU A 1 253 ? 4.156 -6.23 8.25 1 97.44 253 LEU A CA 1
ATOM 1970 C C . LEU A 1 253 ? 2.748 -5.887 8.727 1 97.44 253 LEU A C 1
ATOM 1972 O O . LEU A 1 253 ? 2.564 -5.426 9.852 1 97.44 253 LEU A O 1
ATOM 1976 N N . TYR A 1 254 ? 1.811 -6.031 7.875 1 97.88 254 TYR A N 1
ATOM 1977 C CA . TYR A 1 254 ? 0.409 -6.094 8.273 1 97.88 254 TYR A CA 1
ATOM 1978 C C . TYR A 1 254 ? -0.063 -7.539 8.391 1 97.88 254 TYR A C 1
ATOM 1980 O O . TYR A 1 254 ? 0.156 -8.344 7.477 1 97.88 254 TYR A O 1
ATOM 1988 N N . ALA A 1 255 ? -0.691 -7.859 9.516 1 93.38 255 ALA A N 1
ATOM 1989 C CA . ALA A 1 255 ? -1.221 -9.188 9.805 1 93.38 255 ALA A CA 1
ATOM 1990 C C . ALA A 1 255 ? -0.149 -10.258 9.617 1 93.38 255 ALA A C 1
ATOM 1992 O O . ALA A 1 255 ? -0.437 -11.359 9.141 1 93.38 255 ALA A O 1
ATOM 1993 N N . GLY A 1 256 ? 1.033 -9.891 9.805 1 90.19 256 GLY A N 1
ATOM 1994 C CA . GLY A 1 256 ? 2.154 -10.812 9.805 1 90.19 256 GLY A CA 1
ATOM 1995 C C . GLY A 1 256 ? 2.576 -11.25 8.422 1 90.19 256 GLY A C 1
ATOM 1996 O O . GLY A 1 256 ? 3.523 -12.023 8.266 1 90.19 256 GLY A O 1
ATOM 1997 N N . LYS A 1 257 ? 1.968 -10.703 7.348 1 90.38 257 LYS A N 1
ATOM 1998 C CA . LYS A 1 257 ? 2.262 -11.32 6.059 1 90.38 257 LYS A CA 1
ATOM 1999 C C . LYS A 1 257 ? 2.336 -10.273 4.949 1 90.38 257 LYS A C 1
ATOM 2001 O O . LYS A 1 257 ? 2.998 -10.492 3.934 1 90.38 257 LYS A O 1
ATOM 2006 N N . MET A 1 258 ? 1.652 -9.148 5.086 1 96.31 258 MET A N 1
ATOM 2007 C CA . MET A 1 258 ? 1.572 -8.18 3.998 1 96.31 258 MET A CA 1
ATOM 2008 C C . MET A 1 258 ? 2.713 -7.172 4.086 1 96.31 258 MET A C 1
ATOM 2010 O O . MET A 1 258 ? 3.062 -6.715 5.176 1 96.31 258 MET A O 1
ATOM 2014 N N . GLY A 1 259 ? 3.248 -6.816 2.943 1 97.06 259 GLY A N 1
ATOM 2015 C CA . GLY A 1 259 ? 4.363 -5.883 2.877 1 97.06 259 GLY A CA 1
ATOM 2016 C C . GLY A 1 259 ? 5.711 -6.543 3.086 1 97.06 259 GLY A C 1
ATOM 2017 O O . GLY A 1 259 ? 6.672 -5.891 3.5 1 97.06 259 GLY A O 1
ATOM 2018 N N . ARG A 1 260 ? 5.812 -7.809 2.762 1 94.94 260 ARG A N 1
ATOM 2019 C CA . ARG A 1 260 ? 6.961 -8.625 3.141 1 94.94 260 ARG A CA 1
ATOM 2020 C C . ARG A 1 260 ? 7.984 -8.695 2.012 1 94.94 260 ARG A C 1
ATOM 2022 O O . ARG A 1 260 ? 7.66 -8.406 0.856 1 94.94 260 ARG A O 1
ATOM 2029 N N . ILE A 1 261 ? 9.164 -9.023 2.33 1 92.12 261 ILE A N 1
ATOM 2030 C CA . ILE A 1 261 ? 10.234 -9.484 1.457 1 92.12 261 ILE A CA 1
ATOM 2031 C C . ILE A 1 261 ? 10.68 -10.883 1.878 1 92.12 261 ILE A C 1
ATOM 2033 O O . ILE A 1 261 ? 11.25 -11.062 2.957 1 92.12 261 ILE A O 1
ATOM 2037 N N . ASP A 1 262 ? 10.328 -11.867 1.063 1 87.19 262 ASP A N 1
ATOM 2038 C CA . ASP A 1 262 ? 10.641 -13.266 1.36 1 87.19 262 ASP A CA 1
ATOM 2039 C C . ASP A 1 262 ? 10.156 -13.648 2.758 1 87.19 262 ASP A C 1
ATOM 2041 O O . ASP A 1 262 ? 10.93 -14.188 3.557 1 87.19 262 ASP A O 1
ATOM 2045 N N . TRP A 1 263 ? 8.961 -13.203 3.088 1 86.5 263 TRP A N 1
ATOM 2046 C CA . TRP A 1 263 ? 8.18 -13.57 4.266 1 86.5 263 TRP A CA 1
ATOM 2047 C C . TRP A 1 263 ? 8.75 -12.93 5.523 1 86.5 263 TRP A C 1
ATOM 2049 O O . TRP A 1 263 ? 8.508 -13.398 6.637 1 86.5 263 TRP A O 1
ATOM 2059 N N . ARG A 1 264 ? 9.57 -11.938 5.324 1 89.94 264 ARG A N 1
ATOM 2060 C CA . ARG A 1 264 ? 10.117 -11.148 6.422 1 89.94 264 ARG A CA 1
ATOM 2061 C C . ARG A 1 264 ? 9.773 -9.672 6.266 1 89.94 264 ARG A C 1
ATOM 2063 O O . ARG A 1 264 ? 9.531 -9.195 5.152 1 89.94 264 ARG A O 1
ATOM 2070 N N . PRO A 1 265 ? 9.773 -8.984 7.43 1 94.31 265 PRO A N 1
ATOM 2071 C CA . PRO A 1 265 ? 9.594 -7.539 7.293 1 94.31 265 PRO A CA 1
ATOM 2072 C C . PRO A 1 265 ? 10.781 -6.859 6.613 1 94.31 265 PRO A C 1
ATOM 2074 O O . PRO A 1 265 ? 11.93 -7.258 6.832 1 94.31 265 PRO A O 1
ATOM 2077 N N . PRO A 1 266 ? 10.57 -5.883 5.836 1 95.06 266 PRO A N 1
ATOM 2078 C CA . PRO A 1 266 ? 11.656 -5.176 5.152 1 95.06 266 PRO A CA 1
ATOM 2079 C C . PRO A 1 266 ? 12.703 -4.633 6.121 1 95.06 266 PRO A C 1
ATOM 2081 O O . PRO A 1 266 ? 13.875 -4.492 5.754 1 95.06 266 PRO A O 1
ATOM 2084 N N . ALA A 1 267 ? 12.328 -4.363 7.324 1 94.88 267 ALA A N 1
ATOM 2085 C CA . ALA A 1 267 ? 13.258 -3.832 8.312 1 94.88 267 ALA A CA 1
ATOM 2086 C C . ALA A 1 267 ? 14.414 -4.801 8.555 1 94.88 267 ALA A C 1
ATOM 2088 O O . ALA A 1 267 ? 15.516 -4.383 8.914 1 94.88 267 ALA A O 1
ATOM 2089 N N . ASP A 1 268 ? 14.195 -6.059 8.297 1 90.69 268 ASP A N 1
ATOM 2090 C CA . ASP A 1 268 ? 15.219 -7.082 8.492 1 90.69 268 ASP A CA 1
ATOM 2091 C C . ASP A 1 268 ? 16.344 -6.918 7.48 1 90.69 268 ASP A C 1
ATOM 2093 O O . ASP A 1 268 ? 17.422 -7.523 7.629 1 90.69 268 ASP A O 1
ATOM 2097 N N . TYR A 1 269 ? 16.156 -6.105 6.512 1 90.19 269 TYR A N 1
ATOM 2098 C CA . TYR A 1 269 ? 17.125 -5.973 5.426 1 90.19 269 TYR A CA 1
ATOM 2099 C C . TYR A 1 269 ? 17.812 -4.621 5.484 1 90.19 269 TYR A C 1
ATOM 2101 O O . TYR A 1 269 ? 18.484 -4.219 4.527 1 90.19 269 TYR A O 1
ATOM 2109 N N . LEU A 1 270 ? 17.719 -3.902 6.578 1 90.81 270 LEU A N 1
ATOM 2110 C CA . LEU A 1 270 ? 18.281 -2.557 6.699 1 90.81 270 LEU A CA 1
ATOM 2111 C C . LEU A 1 270 ? 19.688 -2.596 7.266 1 90.81 270 LEU A C 1
ATOM 2113 O O . LEU A 1 270 ? 20.359 -1.565 7.332 1 90.81 270 LEU A O 1
ATOM 2117 N N . ASP A 1 271 ? 20.188 -3.684 7.66 1 82.06 271 ASP A N 1
ATOM 2118 C CA . ASP A 1 271 ? 21.453 -3.76 8.391 1 82.06 271 ASP A CA 1
ATOM 2119 C C . ASP A 1 271 ? 22.625 -3.486 7.465 1 82.06 271 ASP A C 1
ATOM 2121 O O . ASP A 1 271 ? 23.688 -3.021 7.914 1 82.06 271 ASP A O 1
ATOM 2125 N N . ALA A 1 272 ? 22.469 -3.727 6.16 1 76 272 ALA A N 1
ATOM 2126 C CA . ALA A 1 272 ? 23.594 -3.551 5.25 1 76 272 ALA A CA 1
ATOM 2127 C C . ALA A 1 272 ? 23.609 -2.148 4.652 1 76 272 ALA A C 1
ATOM 2129 O O . ALA A 1 272 ? 22.547 -1.518 4.516 1 76 272 ALA A O 1
ATOM 2130 N N . ASP A 1 273 ? 24.797 -1.666 4.363 1 76.12 273 ASP A N 1
ATOM 2131 C CA . ASP A 1 273 ? 24.953 -0.352 3.746 1 76.12 273 ASP A CA 1
ATOM 2132 C C . ASP A 1 273 ? 24.359 -0.326 2.344 1 76.12 273 ASP A C 1
ATOM 2134 O O . ASP A 1 273 ? 23.656 0.627 1.978 1 76.12 273 ASP A O 1
ATOM 2138 N N . ARG A 1 274 ? 24.641 -1.436 1.718 1 83.69 274 ARG A N 1
ATOM 2139 C CA . ARG A 1 274 ? 24.125 -1.522 0.357 1 83.69 274 ARG A CA 1
ATOM 2140 C C . ARG A 1 274 ? 22.828 -2.332 0.314 1 83.69 274 ARG A C 1
ATOM 2142 O O . ARG A 1 274 ? 22.531 -3.08 1.246 1 83.69 274 ARG A O 1
ATOM 2149 N N . HIS A 1 275 ? 22.125 -2.029 -0.746 1 87.88 275 HIS A N 1
ATOM 2150 C CA . HIS A 1 275 ? 20.922 -2.826 -0.943 1 87.88 275 HIS A CA 1
ATOM 2151 C C . HIS A 1 275 ? 21.234 -4.316 -0.888 1 87.88 275 HIS A C 1
ATOM 2153 O O . HIS A 1 275 ? 22.141 -4.793 -1.577 1 87.88 275 HIS A O 1
ATOM 2159 N N . PRO A 1 276 ? 20.516 -5.086 -0.212 1 85.62 276 PRO A N 1
ATOM 2160 C CA . PRO A 1 276 ? 20.891 -6.473 0.062 1 85.62 276 PRO A CA 1
ATOM 2161 C C . PRO A 1 276 ? 20.844 -7.355 -1.183 1 85.62 276 PRO A C 1
ATOM 2163 O O . PRO A 1 276 ? 21.516 -8.383 -1.242 1 85.62 276 PRO A O 1
ATOM 2166 N N . PHE A 1 277 ? 20.141 -6.953 -2.203 1 88.75 277 PHE A N 1
ATOM 2167 C CA . PHE A 1 277 ? 19.953 -7.836 -3.35 1 88.75 277 PHE A CA 1
ATOM 2168 C C . PHE A 1 277 ? 20.688 -7.297 -4.57 1 88.75 277 PHE A C 1
ATOM 2170 O O . PHE A 1 277 ? 20.5 -7.789 -5.684 1 88.75 277 PHE A O 1
ATOM 2177 N N . LEU A 1 278 ? 21.484 -6.32 -4.383 1 89.38 278 LEU A N 1
ATOM 2178 C CA . LEU A 1 278 ? 22.172 -5.703 -5.508 1 89.38 278 LEU A CA 1
ATOM 2179 C C . LEU A 1 278 ? 23.125 -6.695 -6.172 1 89.38 278 LEU A C 1
ATOM 2181 O O . LEU A 1 278 ? 23.172 -6.793 -7.398 1 89.38 278 LEU A O 1
ATOM 2185 N N . ASP A 1 279 ? 23.828 -7.477 -5.418 1 87.94 279 ASP A N 1
ATOM 2186 C CA . ASP A 1 279 ? 24.781 -8.445 -5.957 1 87.94 279 ASP A CA 1
ATOM 2187 C C . ASP A 1 279 ? 24.062 -9.539 -6.738 1 87.94 279 ASP A C 1
ATOM 2189 O O . ASP A 1 279 ? 24.562 -10.008 -7.762 1 87.94 279 ASP A O 1
ATOM 2193 N N . ALA A 1 280 ? 22.922 -9.844 -6.262 1 87.94 280 ALA A N 1
ATOM 2194 C CA . ALA A 1 280 ? 22.156 -10.938 -6.875 1 87.94 280 ALA A CA 1
ATOM 2195 C C . ALA A 1 280 ? 21.703 -10.562 -8.281 1 87.94 280 ALA A C 1
ATOM 2197 O O . ALA A 1 280 ? 21.469 -11.438 -9.117 1 87.94 280 ALA A O 1
ATOM 2198 N N . VAL A 1 281 ? 21.609 -9.273 -8.539 1 91.19 281 VAL A N 1
ATOM 2199 C CA . VAL A 1 281 ? 21.109 -8.852 -9.844 1 91.19 281 VAL A CA 1
ATOM 2200 C C . VAL A 1 281 ? 22.234 -8.234 -10.664 1 91.19 281 VAL A C 1
ATOM 2202 O O . VAL A 1 281 ? 21.984 -7.609 -11.695 1 91.19 281 VAL A O 1
ATOM 2205 N N . ALA A 1 282 ? 23.438 -8.32 -10.305 1 90.88 282 ALA A N 1
ATOM 2206 C CA . ALA A 1 282 ? 24.594 -7.672 -10.922 1 90.88 282 ALA A CA 1
ATOM 2207 C C . ALA A 1 282 ? 24.734 -8.07 -12.383 1 90.88 282 ALA A C 1
ATOM 2209 O O . ALA A 1 282 ? 25.016 -7.234 -13.242 1 90.88 282 ALA A O 1
ATOM 2210 N N . ASP A 1 283 ? 24.516 -9.281 -12.688 1 89.44 283 ASP A N 1
ATOM 2211 C CA . ASP A 1 283 ? 24.672 -9.781 -14.055 1 89.44 283 ASP A CA 1
ATOM 2212 C C . ASP A 1 283 ? 23.641 -9.141 -14.984 1 89.44 283 ASP A C 1
ATOM 2214 O O . ASP A 1 283 ? 23.938 -8.883 -16.156 1 89.44 283 ASP A O 1
ATOM 2218 N N . ARG A 1 284 ? 22.594 -8.844 -14.438 1 89.94 284 ARG A N 1
ATOM 2219 C CA . ARG A 1 284 ? 21.531 -8.234 -15.234 1 89.94 284 ARG A CA 1
ATOM 2220 C C . ARG A 1 284 ? 21.828 -6.766 -15.516 1 89.94 284 ARG A C 1
ATOM 2222 O O . ARG A 1 284 ? 21.391 -6.227 -16.531 1 89.94 284 ARG A O 1
ATOM 2229 N N . LEU A 1 285 ? 22.422 -6.207 -14.594 1 88.44 285 LEU A N 1
ATOM 2230 C CA . LEU A 1 285 ? 22.734 -4.793 -14.727 1 88.44 285 LEU A CA 1
ATOM 2231 C C . LEU A 1 285 ? 23.859 -4.578 -15.742 1 88.44 285 LEU A C 1
ATOM 2233 O O . LEU A 1 285 ? 23.922 -3.527 -16.391 1 88.44 285 LEU A O 1
ATOM 2237 N N . GLN A 1 286 ? 24.703 -5.488 -15.891 1 83.38 286 GLN A N 1
ATOM 2238 C CA . GLN A 1 286 ? 25.781 -5.406 -16.859 1 83.38 286 GLN A CA 1
ATOM 2239 C C . GLN A 1 286 ? 25.25 -5.586 -18.281 1 83.38 286 GLN A C 1
ATOM 2241 O O . GLN A 1 286 ? 25.766 -4.965 -19.219 1 83.38 286 GLN A O 1
ATOM 2246 N N . THR A 1 287 ? 24.281 -6.336 -18.422 1 70 287 THR A N 1
ATOM 2247 C CA . THR A 1 287 ? 23.719 -6.609 -19.734 1 70 287 THR A CA 1
ATOM 2248 C C . THR A 1 287 ? 22.844 -5.449 -20.203 1 70 287 THR A C 1
ATOM 2250 O O . THR A 1 287 ? 22.766 -5.16 -21.406 1 70 287 THR A O 1
ATOM 2253 N N . SER A 1 288 ? 22.203 -4.809 -19.453 1 61.75 288 SER A N 1
ATOM 2254 C CA . SER A 1 288 ? 21.297 -3.721 -19.781 1 61.75 288 SER A CA 1
ATOM 2255 C C . SER A 1 288 ? 22.062 -2.477 -20.234 1 61.75 288 SER A C 1
ATOM 2257 O O . SER A 1 288 ? 21.547 -1.667 -21 1 61.75 288 SER A O 1
ATOM 2259 N N . VAL A 1 289 ? 23.312 -2.244 -19.703 1 50.84 289 VAL A N 1
ATOM 2260 C CA . VAL A 1 289 ? 24.141 -1.106 -20.109 1 50.84 289 VAL A CA 1
ATOM 2261 C C . VAL A 1 289 ? 24.672 -1.328 -21.516 1 50.84 289 VAL A C 1
ATOM 2263 O O . VAL A 1 289 ? 25.172 -0.394 -22.156 1 50.84 289 VAL A O 1
ATOM 2266 N N . ARG A 1 290 ? 24.734 -2.615 -21.906 1 43.41 290 ARG A N 1
ATOM 2267 C CA . ARG A 1 290 ? 25.266 -2.932 -23.234 1 43.41 290 ARG A CA 1
ATOM 2268 C C . ARG A 1 290 ? 24.203 -2.824 -24.297 1 43.41 290 ARG A C 1
ATOM 2270 O O . ARG A 1 290 ? 24.484 -2.941 -25.5 1 43.41 290 ARG A O 1
ATOM 2277 N N . LEU A 1 291 ? 22.953 -2.748 -23.859 1 35 291 LEU A N 1
ATOM 2278 C CA . LEU A 1 291 ? 21.984 -2.531 -24.922 1 35 291 LEU A CA 1
ATOM 2279 C C . LEU A 1 291 ? 21.641 -1.051 -25.062 1 35 291 LEU A C 1
ATOM 2281 O O . LEU A 1 291 ? 21.453 -0.36 -24.062 1 35 291 LEU A O 1
ATOM 2285 N N . MET B 1 1 ? -12.727 -12.766 -33.375 1 50.75 1 MET B N 1
ATOM 2286 C CA . MET B 1 1 ? -13.047 -11.891 -32.25 1 50.75 1 MET B CA 1
ATOM 2287 C C . MET B 1 1 ? -11.898 -10.922 -31.969 1 50.75 1 MET B C 1
ATOM 2289 O O . MET B 1 1 ? -10.734 -11.32 -31.969 1 50.75 1 MET B O 1
ATOM 2293 N N . THR B 1 2 ? -12.125 -9.625 -31.938 1 63.59 2 THR B N 1
ATOM 2294 C CA . THR B 1 2 ? -11.086 -8.641 -31.656 1 63.59 2 THR B CA 1
ATOM 2295 C C . THR B 1 2 ? -10.508 -8.836 -30.25 1 63.59 2 THR B C 1
ATOM 2297 O O . THR B 1 2 ? -11.117 -9.508 -29.422 1 63.59 2 THR B O 1
ATOM 2300 N N . GLN B 1 3 ? -9.289 -8.547 -30.203 1 74 3 GLN B N 1
ATOM 2301 C CA . GLN B 1 3 ? -8.664 -8.633 -28.875 1 74 3 GLN B CA 1
ATOM 2302 C C . GLN B 1 3 ? -9.555 -8.016 -27.812 1 74 3 GLN B C 1
ATOM 2304 O O . GLN B 1 3 ? -9.695 -8.57 -26.719 1 74 3 GLN B O 1
ATOM 2309 N N . SER B 1 4 ? -10.164 -6.953 -28.141 1 76.56 4 SER B N 1
ATOM 2310 C CA . SER B 1 4 ? -11.031 -6.262 -27.203 1 76.56 4 SER B CA 1
ATOM 2311 C C . SER B 1 4 ? -12.266 -7.102 -26.859 1 76.56 4 SER B C 1
ATOM 2313 O O . SER B 1 4 ? -12.68 -7.168 -25.703 1 76.56 4 SER B O 1
ATOM 2315 N N . SER B 1 5 ? -12.727 -7.691 -27.875 1 77.25 5 SER B N 1
ATOM 2316 C CA . SER B 1 5 ? -13.914 -8.516 -27.656 1 77.25 5 SER B CA 1
ATOM 2317 C C . SER B 1 5 ? -13.586 -9.734 -26.797 1 77.25 5 SER B C 1
ATOM 2319 O O . SER B 1 5 ? -14.391 -10.141 -25.953 1 77.25 5 SER B O 1
ATOM 2321 N N . SER B 1 6 ? -12.422 -10.109 -27.047 1 89.38 6 SER B N 1
ATOM 2322 C CA . SER B 1 6 ? -11.992 -11.258 -26.25 1 89.38 6 SER B CA 1
ATOM 2323 C C . SER B 1 6 ? -11.789 -10.875 -24.781 1 89.38 6 SER B C 1
ATOM 2325 O O . SER B 1 6 ? -12.219 -11.602 -23.891 1 89.38 6 SER B O 1
ATOM 2327 N N . VAL B 1 7 ? -11.281 -9.719 -24.578 1 95.75 7 VAL B N 1
ATOM 2328 C CA . VAL B 1 7 ? -11.047 -9.242 -23.219 1 95.75 7 VAL B CA 1
ATOM 2329 C C . VAL B 1 7 ? -12.383 -9.008 -22.516 1 95.75 7 VAL B C 1
ATOM 2331 O O . VAL B 1 7 ? -12.555 -9.406 -21.359 1 95.75 7 VAL B O 1
ATOM 2334 N N . GLU B 1 8 ? -13.289 -8.422 -23.188 1 96.75 8 GLU B N 1
ATOM 2335 C CA . GLU B 1 8 ? -14.609 -8.156 -22.609 1 96.75 8 GLU B CA 1
ATOM 2336 C C . GLU B 1 8 ? -15.305 -9.453 -22.203 1 96.75 8 GLU B C 1
ATOM 2338 O O . GLU B 1 8 ? -15.938 -9.516 -21.156 1 96.75 8 GLU B O 1
ATOM 2343 N N . ARG B 1 9 ? -15.203 -10.359 -23.062 1 97.69 9 ARG B N 1
ATOM 2344 C CA . ARG B 1 9 ? -15.797 -11.664 -22.766 1 97.69 9 ARG B CA 1
ATOM 2345 C C . ARG B 1 9 ? -15.164 -12.281 -21.516 1 97.69 9 ARG B C 1
ATOM 2347 O O . ARG B 1 9 ? -15.867 -12.766 -20.625 1 97.69 9 ARG B O 1
ATOM 2354 N N . LEU B 1 10 ? -13.875 -12.312 -21.484 1 98.62 10 LEU B N 1
ATOM 2355 C CA . LEU B 1 10 ? -13.148 -12.891 -20.359 1 98.62 10 LEU B CA 1
ATOM 2356 C C . LEU B 1 10 ? -13.469 -12.164 -19.062 1 98.62 10 LEU B C 1
ATOM 2358 O O . LEU B 1 10 ? -13.711 -12.797 -18.031 1 98.62 10 LEU B O 1
ATOM 2362 N N . VAL B 1 11 ? -13.484 -10.844 -19.109 1 98.75 11 VAL B N 1
ATOM 2363 C CA . VAL B 1 11 ? -13.836 -10.039 -17.953 1 98.75 11 VAL B CA 1
ATOM 2364 C C . VAL B 1 11 ? -15.273 -10.344 -17.531 1 98.75 11 VAL B C 1
ATOM 2366 O O . VAL B 1 11 ? -15.57 -10.438 -16.344 1 98.75 11 VAL B O 1
ATOM 2369 N N . GLY B 1 12 ? -16.141 -10.461 -18.516 1 98.56 12 GLY B N 1
ATOM 2370 C CA . GLY B 1 12 ? -17.531 -10.828 -18.234 1 98.56 12 GLY B CA 1
ATOM 2371 C C . GLY B 1 12 ? -17.656 -12.164 -17.531 1 98.56 12 GLY B C 1
ATOM 2372 O O . GLY B 1 12 ? -18.484 -12.32 -16.625 1 98.56 12 GLY B O 1
ATOM 2373 N N . GLU B 1 13 ? -16.859 -13.156 -17.906 1 98.69 13 GLU B N 1
ATOM 2374 C CA . GLU B 1 13 ? -16.859 -14.461 -17.25 1 98.69 13 GLU B CA 1
ATOM 2375 C C . GLU B 1 13 ? -16.422 -14.344 -15.797 1 98.69 13 GLU B C 1
ATOM 2377 O O . GLU B 1 13 ? -17 -14.977 -14.914 1 98.69 13 GLU B O 1
ATOM 2382 N N . ILE B 1 14 ? -15.461 -13.555 -15.547 1 98.88 14 ILE B N 1
ATOM 2383 C CA . ILE B 1 14 ? -15 -13.352 -14.18 1 98.88 14 ILE B CA 1
ATOM 2384 C C . ILE B 1 14 ? -16.094 -12.688 -13.359 1 98.88 14 ILE B C 1
ATOM 2386 O O . ILE B 1 14 ? -16.328 -13.047 -12.195 1 98.88 14 ILE B O 1
ATOM 2390 N N . ASP B 1 15 ? -16.734 -11.734 -13.953 1 98.5 15 ASP B N 1
ATOM 2391 C CA . ASP B 1 15 ? -17.828 -11.047 -13.273 1 98.5 15 ASP B CA 1
ATOM 2392 C C . ASP B 1 15 ? -18.953 -12.023 -12.938 1 98.5 15 ASP B C 1
ATOM 2394 O O . ASP B 1 15 ? -19.547 -11.945 -11.852 1 98.5 15 ASP B O 1
ATOM 2398 N N . GLU B 1 16 ? -19.219 -12.922 -13.82 1 98.31 16 GLU B N 1
ATOM 2399 C CA . GLU B 1 16 ? -20.359 -13.82 -13.672 1 98.31 16 GLU B CA 1
ATOM 2400 C C . GLU B 1 16 ? -19.984 -15.039 -12.828 1 98.31 16 GLU B C 1
ATOM 2402 O O . GLU B 1 16 ? -20.703 -15.391 -11.883 1 98.31 16 GLU B O 1
ATOM 2407 N N . PHE B 1 17 ? -18.844 -15.641 -13.117 1 98.5 17 PHE B N 1
ATOM 2408 C CA . PHE B 1 17 ? -18.531 -16.938 -12.539 1 98.5 17 PHE B CA 1
ATOM 2409 C C . PHE B 1 17 ? -17.422 -16.812 -11.5 1 98.5 17 PHE B C 1
ATOM 2411 O O . PHE B 1 17 ? -17.203 -17.734 -10.711 1 98.5 17 PHE B O 1
ATOM 2418 N N . GLY B 1 18 ? -16.703 -15.703 -11.5 1 98.81 18 GLY B N 1
ATOM 2419 C CA . GLY B 1 18 ? -15.609 -15.492 -10.578 1 98.81 18 GLY B CA 1
ATOM 2420 C C . GLY B 1 18 ? -14.266 -15.914 -11.148 1 98.81 18 GLY B C 1
ATOM 2421 O O . GLY B 1 18 ? -13.227 -15.703 -10.516 1 98.81 18 GLY B O 1
ATOM 2422 N N . TYR B 1 19 ? -14.273 -16.547 -12.367 1 98.88 19 TYR B N 1
ATOM 2423 C CA . TYR B 1 19 ? -13.023 -16.984 -12.984 1 98.88 19 TYR B CA 1
ATOM 2424 C C . TYR B 1 19 ? -13.18 -17.125 -14.492 1 98.88 19 TYR B C 1
ATOM 2426 O O . TYR B 1 19 ? -14.289 -17.062 -15.016 1 98.88 19 TYR B O 1
ATOM 2434 N N . THR B 1 20 ? -12.062 -17.266 -15.156 1 98.81 20 THR B N 1
ATOM 2435 C CA . THR B 1 20 ? -12.008 -17.594 -16.578 1 98.81 20 THR B CA 1
ATOM 2436 C C . THR B 1 20 ? -10.711 -18.312 -16.922 1 98.81 20 THR B C 1
ATOM 2438 O O . THR B 1 20 ? -9.82 -18.438 -16.078 1 98.81 20 THR B O 1
ATOM 2441 N N . VAL B 1 21 ? -10.664 -18.891 -18.109 1 98.75 21 VAL B N 1
ATOM 2442 C CA . VAL B 1 21 ? -9.469 -19.562 -18.609 1 98.75 21 VAL B CA 1
ATOM 2443 C C . VAL B 1 21 ? -9.008 -18.891 -19.906 1 98.75 21 VAL B C 1
ATOM 2445 O O . VAL B 1 21 ? -9.82 -18.594 -20.781 1 98.75 21 VAL B O 1
ATOM 2448 N N . VAL B 1 22 ? -7.793 -18.531 -19.953 1 98.62 22 VAL B N 1
ATOM 2449 C CA . VAL B 1 22 ? -7.164 -18.016 -21.156 1 98.62 22 VAL B CA 1
ATOM 2450 C C . VAL B 1 22 ? -6.242 -19.078 -21.766 1 98.62 22 VAL B C 1
ATOM 2452 O O . VAL B 1 22 ? -5.281 -19.5 -21.125 1 98.62 22 VAL B O 1
ATOM 2455 N N . GLU B 1 23 ? -6.465 -19.453 -22.984 1 97.56 23 GLU B N 1
ATOM 2456 C CA . GLU B 1 23 ? -5.688 -20.5 -23.641 1 97.56 23 GLU B CA 1
ATOM 2457 C C . GLU B 1 23 ? -4.445 -19.938 -24.312 1 97.56 23 GLU B C 1
ATOM 2459 O O . GLU B 1 23 ? -4.414 -18.766 -24.688 1 97.56 23 GLU B O 1
ATOM 2464 N N . ASP B 1 24 ? -3.412 -20.703 -24.359 1 97.75 24 ASP B N 1
ATOM 2465 C CA . ASP B 1 24 ? -2.215 -20.453 -25.156 1 97.75 24 ASP B CA 1
ATOM 2466 C C . ASP B 1 24 ? -1.543 -19.156 -24.734 1 97.75 24 ASP B C 1
ATOM 2468 O O . ASP B 1 24 ? -1.197 -18.328 -25.594 1 97.75 24 ASP B O 1
ATOM 2472 N N . VAL B 1 25 ? -1.504 -18.938 -23.484 1 98.56 25 VAL B N 1
ATOM 2473 C CA . VAL B 1 25 ? -0.747 -17.812 -22.953 1 98.56 25 VAL B CA 1
ATOM 2474 C C . VAL B 1 25 ? 0.739 -18 -23.25 1 98.56 25 VAL B C 1
ATOM 2476 O O . VAL B 1 25 ? 1.418 -17.062 -23.672 1 98.56 25 VAL B O 1
ATOM 2479 N N . LEU B 1 26 ? 1.236 -19.172 -22.984 1 98.69 26 LEU B N 1
ATOM 2480 C CA . LEU B 1 26 ? 2.602 -19.547 -23.328 1 98.69 26 LEU B CA 1
ATOM 2481 C C . LEU B 1 26 ? 2.609 -20.656 -24.391 1 98.69 26 LEU B C 1
ATOM 2483 O O . LEU B 1 26 ? 1.804 -21.578 -24.328 1 98.69 26 LEU B O 1
ATOM 2487 N N . ASP B 1 27 ? 3.521 -20.578 -25.328 1 98.38 27 ASP B N 1
ATOM 2488 C CA . ASP B 1 27 ? 3.729 -21.688 -26.25 1 98.38 27 ASP B CA 1
ATOM 2489 C C . ASP B 1 27 ? 4.629 -22.766 -25.625 1 98.38 27 ASP B C 1
ATOM 2491 O O . ASP B 1 27 ? 5.133 -22.578 -24.516 1 98.38 27 ASP B O 1
ATOM 2495 N N . ALA B 1 28 ? 4.816 -23.828 -26.344 1 98.38 28 ALA B N 1
ATOM 2496 C CA . ALA B 1 28 ? 5.543 -24.984 -25.828 1 98.38 28 ALA B CA 1
ATOM 2497 C C . ALA B 1 28 ? 6.984 -24.625 -25.484 1 98.38 28 ALA B C 1
ATOM 2499 O O . ALA B 1 28 ? 7.523 -25.078 -24.469 1 98.38 28 ALA B O 1
ATOM 2500 N N . ASP B 1 29 ? 7.617 -23.797 -26.281 1 98.5 29 ASP B N 1
ATOM 2501 C CA . ASP B 1 29 ? 9 -23.391 -26.047 1 98.5 29 ASP B CA 1
ATOM 2502 C C . ASP B 1 29 ? 9.109 -22.547 -24.781 1 98.5 29 ASP B C 1
ATOM 2504 O O . ASP B 1 29 ? 10.031 -22.719 -23.984 1 98.5 29 ASP B O 1
ATOM 2508 N N . SER B 1 30 ? 8.195 -21.625 -24.641 1 98.38 30 SER B N 1
ATOM 2509 C CA . SER B 1 30 ? 8.18 -20.781 -23.453 1 98.38 30 SER B CA 1
ATOM 2510 C C . SER B 1 30 ? 7.93 -21.609 -22.203 1 98.38 30 SER B C 1
ATOM 2512 O O . SER B 1 30 ? 8.578 -21.406 -21.172 1 98.38 30 SER B O 1
ATOM 2514 N N . VAL B 1 31 ? 7.004 -22.531 -22.25 1 98.75 31 VAL B N 1
ATOM 2515 C CA . VAL B 1 31 ? 6.73 -23.406 -21.125 1 98.75 31 VAL B CA 1
ATOM 2516 C C . VAL B 1 31 ? 8.008 -24.156 -20.719 1 98.75 31 VAL B C 1
ATOM 2518 O O . VAL B 1 31 ? 8.375 -24.172 -19.547 1 98.75 31 VAL B O 1
ATOM 2521 N N . ALA B 1 32 ? 8.68 -24.703 -21.688 1 98.62 32 ALA B N 1
ATOM 2522 C CA . ALA B 1 32 ? 9.914 -25.438 -21.438 1 98.62 32 ALA B CA 1
ATOM 2523 C C . ALA B 1 32 ? 10.969 -24.531 -20.797 1 98.62 32 ALA B C 1
ATOM 2525 O O . ALA B 1 32 ? 11.688 -24.969 -19.891 1 98.62 32 ALA B O 1
ATOM 2526 N N . ALA B 1 33 ? 11.055 -23.344 -21.266 1 98.5 33 ALA B N 1
ATOM 2527 C CA . ALA B 1 33 ? 12.047 -22.406 -20.75 1 98.5 33 ALA B CA 1
ATOM 2528 C C . ALA B 1 33 ? 11.758 -22.031 -19.297 1 98.5 33 ALA B C 1
ATOM 2530 O O . ALA B 1 33 ? 12.672 -22.016 -18.469 1 98.5 33 ALA B O 1
ATOM 2531 N N . TYR B 1 34 ? 10.516 -21.703 -18.969 1 98.44 34 TYR B N 1
ATOM 2532 C CA . TYR B 1 34 ? 10.148 -21.375 -17.594 1 98.44 34 TYR B CA 1
ATOM 2533 C C . TYR B 1 34 ? 10.359 -22.578 -16.672 1 98.44 34 TYR B C 1
ATOM 2535 O O . TYR B 1 34 ? 10.805 -22.422 -15.539 1 98.44 34 TYR B O 1
ATOM 2543 N N . LEU B 1 35 ? 10.031 -23.781 -17.172 1 97.94 35 LEU B N 1
ATOM 2544 C CA . LEU B 1 35 ? 10.25 -24.984 -16.375 1 97.94 35 LEU B CA 1
ATOM 2545 C C . LEU B 1 35 ? 11.727 -25.172 -16.062 1 97.94 35 LEU B C 1
ATOM 2547 O O . LEU B 1 35 ? 12.086 -25.453 -14.914 1 97.94 35 LEU B O 1
ATOM 2551 N N . ALA B 1 36 ? 12.547 -25 -17.062 1 97.94 36 ALA B N 1
ATOM 2552 C CA . ALA B 1 36 ? 13.992 -25.141 -16.875 1 97.94 36 ALA B CA 1
ATOM 2553 C C . ALA B 1 36 ? 14.508 -24.125 -15.859 1 97.94 36 ALA B C 1
ATOM 2555 O O . ALA B 1 36 ? 15.297 -24.469 -14.969 1 97.94 36 ALA B O 1
ATOM 2556 N N . ASP B 1 37 ? 14.062 -22.875 -15.977 1 96.62 37 ASP B N 1
ATOM 2557 C CA . ASP B 1 37 ? 14.469 -21.828 -15.047 1 96.62 37 ASP B CA 1
ATOM 2558 C C . ASP B 1 37 ? 14.023 -22.141 -13.625 1 96.62 37 ASP B C 1
ATOM 2560 O O . ASP B 1 37 ? 14.789 -21.969 -12.672 1 96.62 37 ASP B O 1
ATOM 2564 N N . THR B 1 38 ? 12.773 -22.547 -13.5 1 94.75 38 THR B N 1
ATOM 2565 C CA . THR B 1 38 ? 12.219 -22.875 -12.195 1 94.75 38 THR B CA 1
ATOM 2566 C C . THR B 1 38 ? 13.023 -23.984 -11.531 1 94.75 38 THR B C 1
ATOM 2568 O O . THR B 1 38 ? 13.406 -23.875 -10.367 1 94.75 38 THR B O 1
ATOM 2571 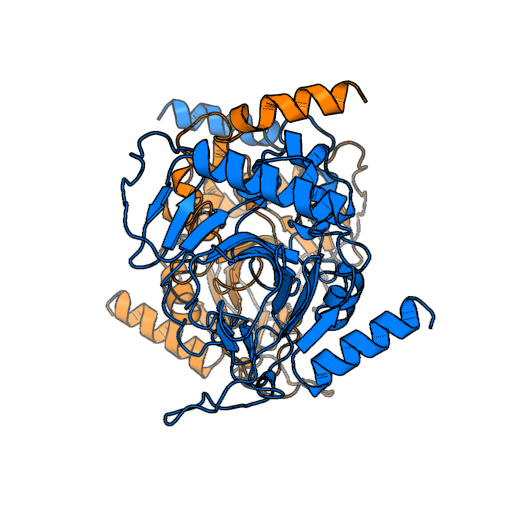N N . ARG B 1 39 ? 13.328 -25.031 -12.289 1 95.44 39 ARG B N 1
ATOM 2572 C CA . ARG B 1 39 ? 14.102 -26.156 -11.766 1 95.44 39 ARG B CA 1
ATOM 2573 C C . ARG B 1 39 ? 15.492 -25.719 -11.344 1 95.44 39 ARG B C 1
ATOM 2575 O O . ARG B 1 39 ? 15.977 -26.109 -10.281 1 95.44 39 ARG B O 1
ATOM 2582 N N . ARG B 1 40 ? 16.094 -24.953 -12.156 1 96.56 40 ARG B N 1
ATOM 2583 C CA . ARG B 1 40 ? 17.422 -24.453 -11.844 1 96.56 40 ARG B CA 1
ATOM 2584 C C . ARG B 1 40 ? 17.406 -23.641 -10.547 1 96.56 40 ARG B C 1
ATOM 2586 O O . ARG B 1 40 ? 18.219 -23.875 -9.656 1 96.56 40 ARG B O 1
ATOM 2593 N N . LEU B 1 41 ? 16.484 -22.703 -10.406 1 95.19 41 LEU B N 1
ATOM 2594 C CA . LEU B 1 41 ? 16.391 -21.828 -9.25 1 95.19 41 LEU B CA 1
ATOM 2595 C C . LEU B 1 41 ? 16.078 -22.625 -7.984 1 95.19 41 LEU B C 1
ATOM 2597 O O . LEU B 1 41 ? 16.625 -22.328 -6.91 1 95.19 41 LEU B O 1
ATOM 2601 N N . GLU B 1 42 ? 15.188 -23.641 -8.117 1 93.06 42 GLU B N 1
ATOM 2602 C CA . GLU B 1 42 ? 14.867 -24.469 -6.965 1 93.06 42 GLU B CA 1
ATOM 2603 C C . GLU B 1 42 ? 16.109 -25.188 -6.445 1 93.06 42 GLU B C 1
ATOM 2605 O O . GLU B 1 42 ? 16.234 -25.438 -5.242 1 93.06 42 GLU B O 1
ATOM 2610 N N . ARG B 1 43 ? 17 -25.484 -7.336 1 92.75 43 ARG B N 1
ATOM 2611 C CA . ARG B 1 43 ? 18.234 -26.156 -6.957 1 92.75 43 ARG B CA 1
ATOM 2612 C C . ARG B 1 43 ? 19.234 -25.172 -6.371 1 92.75 43 ARG B C 1
ATOM 2614 O O . ARG B 1 43 ? 19.922 -25.484 -5.391 1 92.75 43 ARG B O 1
ATOM 2621 N N . GLU B 1 44 ? 19.297 -24.016 -6.898 1 91.94 44 GLU B N 1
ATOM 2622 C CA . GLU B 1 44 ? 20.406 -23.109 -6.613 1 91.94 44 GLU B CA 1
ATOM 2623 C C . GLU B 1 44 ? 20.078 -22.203 -5.422 1 91.94 44 GLU B C 1
ATOM 2625 O O . GLU B 1 44 ? 20.969 -21.828 -4.668 1 91.94 44 GLU B O 1
ATOM 2630 N N . LEU B 1 45 ? 18.828 -21.797 -5.281 1 90.5 45 LEU B N 1
ATOM 2631 C CA . LEU B 1 45 ? 18.469 -20.859 -4.227 1 90.5 45 LEU B CA 1
ATOM 2632 C C . LEU B 1 45 ? 18.344 -21.562 -2.883 1 90.5 45 LEU B C 1
ATOM 2634 O O . LEU B 1 45 ? 17.859 -22.703 -2.818 1 90.5 45 LEU B O 1
ATOM 2638 N N . PRO B 1 46 ? 18.734 -20.891 -1.864 1 87.75 46 PRO B N 1
ATOM 2639 C CA . PRO B 1 46 ? 18.516 -21.469 -0.539 1 87.75 46 PRO B CA 1
ATOM 2640 C C . PRO B 1 46 ? 17.047 -21.422 -0.11 1 87.75 46 PRO B C 1
ATOM 2642 O O . PRO B 1 46 ? 16.281 -20.609 -0.619 1 87.75 46 PRO B O 1
ATOM 2645 N N . THR B 1 47 ? 16.719 -22.359 0.828 1 87.5 47 THR B N 1
ATOM 2646 C CA . THR B 1 47 ? 15.422 -22.297 1.483 1 87.5 47 THR B CA 1
ATOM 2647 C C . THR B 1 47 ? 15.406 -21.203 2.553 1 87.5 47 THR B C 1
ATOM 2649 O O . THR B 1 47 ? 16.203 -21.234 3.496 1 87.5 47 THR B O 1
ATOM 2652 N N . VAL B 1 48 ? 14.492 -20.312 2.439 1 82.06 48 VAL B N 1
ATOM 2653 C CA . VAL B 1 48 ? 14.5 -19.188 3.361 1 82.06 48 VAL B CA 1
ATOM 2654 C C . VAL B 1 48 ? 13.359 -19.328 4.375 1 82.06 48 VAL B C 1
ATOM 2656 O O . VAL B 1 48 ? 13.43 -18.781 5.473 1 82.06 48 VAL B O 1
ATOM 2659 N N . ILE B 1 49 ? 12.352 -20.016 4 1 80.62 49 ILE B N 1
ATOM 2660 C CA . ILE B 1 49 ? 11.242 -20.312 4.902 1 80.62 49 ILE B CA 1
ATOM 2661 C C . ILE B 1 49 ? 10.773 -21.75 4.699 1 80.62 49 ILE B C 1
ATOM 2663 O O . ILE B 1 49 ? 10.805 -22.266 3.58 1 80.62 49 ILE B O 1
ATOM 2667 N N . ALA B 1 50 ? 10.406 -22.219 5.766 1 74.69 50 ALA B N 1
ATOM 2668 C CA . ALA B 1 50 ? 9.766 -23.531 5.707 1 74.69 50 ALA B CA 1
ATOM 2669 C C . ALA B 1 50 ? 8.617 -23.609 6.715 1 74.69 50 ALA B C 1
ATOM 2671 O O . ALA B 1 50 ? 8.805 -23.344 7.902 1 74.69 50 ALA B O 1
ATOM 2672 N N . ASN B 1 51 ? 7.48 -23.656 6.148 1 75.88 51 ASN B N 1
ATOM 2673 C CA . ASN B 1 51 ? 6.387 -23.969 7.055 1 75.88 51 ASN B CA 1
ATOM 2674 C C . ASN B 1 51 ? 5.945 -25.422 6.91 1 75.88 51 ASN B C 1
ATOM 2676 O O . ASN B 1 51 ? 6.684 -26.25 6.367 1 75.88 51 ASN B O 1
ATOM 2680 N N . SER B 1 52 ? 4.773 -25.781 7.5 1 67.56 52 SER B N 1
ATOM 2681 C CA . SER B 1 52 ? 4.383 -27.172 7.605 1 67.56 52 SER B CA 1
ATOM 2682 C C . SER B 1 52 ? 4.188 -27.797 6.227 1 67.56 52 SER B C 1
ATOM 2684 O O . SER B 1 52 ? 4.484 -28.984 6.023 1 67.56 52 SER B O 1
ATOM 2686 N N . THR B 1 53 ? 3.902 -27.031 5.281 1 81.56 53 THR B N 1
ATOM 2687 C CA . THR B 1 53 ? 3.557 -27.688 4.023 1 81.56 53 THR B CA 1
ATOM 2688 C C . THR B 1 53 ? 4.289 -27.031 2.855 1 81.56 53 THR B C 1
ATOM 2690 O O . THR B 1 53 ? 4.223 -27.516 1.724 1 81.56 53 THR B O 1
ATOM 2693 N N . THR B 1 54 ? 5.047 -25.984 3.135 1 87.25 54 THR B N 1
ATOM 2694 C CA . THR B 1 54 ? 5.594 -25.219 2.016 1 87.25 54 THR B CA 1
ATOM 2695 C C . THR B 1 54 ? 7.027 -24.781 2.311 1 87.25 54 THR B C 1
ATOM 2697 O O . THR B 1 54 ? 7.324 -24.328 3.418 1 87.25 54 THR B O 1
ATOM 2700 N N . VAL B 1 55 ? 7.875 -25 1.364 1 87.88 55 VAL B N 1
ATOM 2701 C CA . VAL B 1 55 ? 9.203 -24.406 1.4 1 87.88 55 VAL B CA 1
ATOM 2702 C C . VAL B 1 55 ? 9.273 -23.25 0.41 1 87.88 55 VAL B C 1
ATOM 2704 O O . VAL B 1 55 ? 8.734 -23.328 -0.695 1 87.88 55 VAL B O 1
ATOM 2707 N N . VAL B 1 56 ? 9.945 -22.203 0.823 1 88.56 56 VAL B N 1
ATOM 2708 C CA . VAL B 1 56 ? 10.148 -21.031 -0.025 1 88.56 56 VAL B CA 1
ATOM 2709 C C . VAL B 1 56 ? 11.641 -20.844 -0.297 1 88.56 56 VAL B C 1
ATOM 2711 O O . VAL B 1 56 ? 12.445 -20.812 0.635 1 88.56 56 VAL B O 1
ATOM 2714 N N . LYS B 1 57 ? 11.938 -20.828 -1.557 1 89.81 57 LYS B N 1
ATOM 2715 C CA . LYS B 1 57 ? 13.297 -20.547 -1.991 1 89.81 57 LYS B CA 1
ATOM 2716 C C . LYS B 1 57 ? 13.492 -19.047 -2.24 1 89.81 57 LYS B C 1
ATOM 2718 O O . LYS B 1 57 ? 12.594 -18.391 -2.764 1 89.81 57 LYS B O 1
ATOM 2723 N N . GLY B 1 58 ? 14.617 -18.516 -1.835 1 87.5 58 GLY B N 1
ATOM 2724 C CA . GLY B 1 58 ? 14.891 -17.094 -2.031 1 87.5 58 GLY B CA 1
ATOM 2725 C C . GLY B 1 58 ? 16.344 -16.734 -1.774 1 87.5 58 GLY B C 1
ATOM 2726 O O . GLY B 1 58 ? 17.219 -17.594 -1.792 1 87.5 58 GLY B O 1
ATOM 2727 N N . LEU B 1 59 ? 16.547 -15.453 -1.725 1 82.94 59 LEU B N 1
ATOM 2728 C CA . LEU B 1 59 ? 17.906 -14.969 -1.523 1 82.94 59 LEU B CA 1
ATOM 2729 C C . LEU B 1 59 ? 18.297 -15.039 -0.051 1 82.94 59 LEU B C 1
ATOM 2731 O O . LEU B 1 59 ? 17.469 -14.797 0.827 1 82.94 59 LEU B O 1
ATOM 2735 N N . ALA B 1 60 ? 19.469 -15.367 0.112 1 73.12 60 ALA B N 1
ATOM 2736 C CA . ALA B 1 60 ? 20.016 -15.477 1.466 1 73.12 60 ALA B CA 1
ATOM 2737 C C . ALA B 1 60 ? 20.078 -14.109 2.143 1 73.12 60 ALA B C 1
ATOM 2739 O O . ALA B 1 60 ? 20.297 -13.094 1.48 1 73.12 60 ALA B O 1
ATOM 2740 N N . ARG B 1 61 ? 19.656 -14.141 3.412 1 71.69 61 ARG B N 1
ATOM 2741 C CA . ARG B 1 61 ? 19.812 -12.961 4.258 1 71.69 61 ARG B CA 1
ATOM 2742 C C . ARG B 1 61 ? 21.016 -13.125 5.191 1 71.69 61 ARG B C 1
ATOM 2744 O O . ARG B 1 61 ? 21.297 -14.227 5.664 1 71.69 61 ARG B O 1
ATOM 2751 N N . PRO B 1 62 ? 21.672 -12 5.27 1 62.41 62 PRO B N 1
ATOM 2752 C CA . PRO B 1 62 ? 22.75 -12.125 6.246 1 62.41 62 PRO B CA 1
ATOM 2753 C C . PRO B 1 62 ? 22.281 -12.641 7.602 1 62.41 62 PRO B C 1
ATOM 2755 O O . PRO B 1 62 ? 21.234 -12.195 8.102 1 62.41 62 PRO B O 1
ATOM 2758 N N . GLY B 1 63 ? 22.891 -13.633 8.016 1 61.34 63 GLY B N 1
ATOM 2759 C CA . GLY B 1 63 ? 22.656 -14.133 9.359 1 61.34 63 GLY B CA 1
ATOM 2760 C C . GLY B 1 63 ? 21.562 -15.18 9.422 1 61.34 63 GLY B C 1
ATOM 2761 O O . GLY B 1 63 ? 21.266 -15.703 10.492 1 61.34 63 GLY B O 1
ATOM 2762 N N . HIS B 1 64 ? 20.984 -15.328 8.32 1 64.94 64 HIS B N 1
ATOM 2763 C CA . HIS B 1 64 ? 19.922 -16.328 8.375 1 64.94 64 HIS B CA 1
ATOM 2764 C C . HIS B 1 64 ? 20.375 -17.656 7.793 1 64.94 64 HIS B C 1
ATOM 2766 O O . HIS B 1 64 ? 21.016 -17.688 6.738 1 64.94 64 HIS B O 1
ATOM 2772 N N . VAL B 1 65 ? 20.125 -18.641 8.648 1 64.81 65 VAL B N 1
ATOM 2773 C CA . VAL B 1 65 ? 20.484 -20 8.234 1 64.81 65 VAL B CA 1
ATOM 2774 C C . VAL B 1 65 ? 19.344 -20.594 7.418 1 64.81 65 VAL B C 1
ATOM 2776 O O . VAL B 1 65 ? 18.188 -20.609 7.859 1 64.81 65 VAL B O 1
ATOM 2779 N N . PRO B 1 66 ? 19.766 -20.938 6.273 1 67.31 66 PRO B N 1
ATOM 2780 C CA . PRO B 1 66 ? 18.75 -21.625 5.477 1 67.31 66 PRO B CA 1
ATOM 2781 C C . PRO B 1 66 ? 18.141 -22.828 6.199 1 67.31 66 PRO B C 1
ATOM 2783 O O . PRO B 1 66 ? 18.812 -23.469 7.012 1 67.31 66 PRO B O 1
ATOM 2786 N N . VAL B 1 67 ? 16.797 -22.969 6.012 1 67.44 67 VAL B N 1
ATOM 2787 C CA . VAL B 1 67 ? 16.078 -24.062 6.656 1 67.44 67 VAL B CA 1
ATOM 2788 C C . VAL B 1 67 ? 16.25 -25.344 5.836 1 67.44 67 VAL B C 1
ATOM 2790 O O . VAL B 1 67 ? 16.234 -25.297 4.605 1 67.44 67 VAL B O 1
ATOM 2793 N N . ASP B 1 68 ? 16.688 -26.344 6.531 1 64.69 68 ASP B N 1
ATOM 2794 C CA . ASP B 1 68 ? 16.828 -27.641 5.883 1 64.69 68 ASP B CA 1
ATOM 2795 C C . ASP B 1 68 ? 15.586 -28.5 6.125 1 64.69 68 ASP B C 1
ATOM 2797 O O . ASP B 1 68 ? 15.367 -28.984 7.238 1 64.69 68 ASP B O 1
ATOM 2801 N N . ARG B 1 69 ? 14.555 -28.203 5.395 1 64.56 69 ARG B N 1
ATOM 2802 C CA . ARG B 1 69 ? 13.422 -29.109 5.535 1 64.56 69 ARG B CA 1
ATOM 2803 C C . ARG B 1 69 ? 13.242 -29.953 4.281 1 64.56 69 ARG B C 1
ATOM 2805 O O . ARG B 1 69 ? 13.289 -29.438 3.164 1 64.56 69 ARG B O 1
ATOM 2812 N N . VAL B 1 70 ? 13.195 -31.219 4.484 1 59.22 70 VAL B N 1
ATOM 2813 C CA . VAL B 1 70 ? 13.109 -32.188 3.389 1 59.22 70 VAL B CA 1
ATOM 2814 C C . VAL B 1 70 ? 11.648 -32.375 2.988 1 59.22 70 VAL B C 1
ATOM 2816 O O . VAL B 1 70 ? 11.32 -32.375 1.799 1 59.22 70 VAL B O 1
ATOM 2819 N N . ASP B 1 71 ? 10.75 -32.5 3.945 1 63.97 71 ASP B N 1
ATOM 2820 C CA . ASP B 1 71 ? 9.398 -32.938 3.582 1 63.97 71 ASP B CA 1
ATOM 2821 C C . ASP B 1 71 ? 8.469 -31.719 3.445 1 63.97 71 ASP B C 1
ATOM 2823 O O . ASP B 1 71 ? 8.258 -30.984 4.41 1 63.97 71 ASP B O 1
ATOM 2827 N N . HIS B 1 72 ? 8.18 -31.516 2.229 1 81 72 HIS B N 1
ATOM 2828 C CA . HIS B 1 72 ? 7.25 -30.422 1.944 1 81 72 HIS B CA 1
ATOM 2829 C C . HIS B 1 72 ? 6.348 -30.766 0.765 1 81 72 HIS B C 1
ATOM 2831 O O . HIS B 1 72 ? 6.727 -31.547 -0.108 1 81 72 HIS B O 1
ATOM 2837 N N . ASP B 1 73 ? 5.125 -30.219 0.814 1 86.56 73 ASP B N 1
ATOM 2838 C CA . ASP B 1 73 ? 4.113 -30.406 -0.219 1 86.56 73 ASP B CA 1
ATOM 2839 C C . ASP B 1 73 ? 4.316 -29.438 -1.378 1 86.56 73 ASP B C 1
ATOM 2841 O O . ASP B 1 73 ? 3.941 -29.734 -2.516 1 86.56 73 ASP B O 1
ATOM 2845 N N . TRP B 1 74 ? 4.957 -28.297 -1.04 1 92.38 74 TRP B N 1
ATOM 2846 C CA . TRP B 1 74 ? 5.055 -27.203 -2.008 1 92.38 74 TRP B CA 1
ATOM 2847 C C . TRP B 1 74 ? 6.461 -26.609 -2.014 1 92.38 74 TRP B C 1
ATOM 2849 O O . TRP B 1 74 ? 7.105 -26.516 -0.968 1 92.38 74 TRP B O 1
ATOM 2859 N N . VAL B 1 75 ? 6.898 -26.281 -3.176 1 93.25 75 VAL B N 1
ATOM 2860 C CA . VAL B 1 75 ? 8.07 -25.406 -3.32 1 93.25 75 VAL B CA 1
ATOM 2861 C C . VAL B 1 75 ? 7.668 -24.125 -4.031 1 93.25 75 VAL B C 1
ATOM 2863 O O . VAL B 1 75 ? 7.012 -24.156 -5.074 1 93.25 75 VAL B O 1
ATOM 2866 N N . ARG B 1 76 ? 8.016 -23.016 -3.439 1 94.5 76 ARG B N 1
ATOM 2867 C CA . ARG B 1 76 ? 7.73 -21.703 -4.023 1 94.5 76 ARG B CA 1
ATOM 2868 C C . ARG B 1 76 ? 8.992 -20.859 -4.129 1 94.5 76 ARG B C 1
ATOM 2870 O O . ARG B 1 76 ? 9.898 -20.984 -3.299 1 94.5 76 ARG B O 1
ATOM 2877 N N . ILE B 1 77 ? 9.102 -20.125 -5.113 1 94.5 77 ILE B N 1
ATOM 2878 C CA . ILE B 1 77 ? 10.086 -19.062 -5.262 1 94.5 77 ILE B CA 1
ATOM 2879 C C . ILE B 1 77 ? 9.375 -17.719 -5.363 1 94.5 77 ILE B C 1
ATOM 2881 O O . ILE B 1 77 ? 8.68 -17.453 -6.348 1 94.5 77 ILE B O 1
ATOM 2885 N N . ASP B 1 78 ? 9.578 -16.859 -4.375 1 91.5 78 ASP B N 1
ATOM 2886 C CA . ASP B 1 78 ? 8.945 -15.539 -4.328 1 91.5 78 ASP B CA 1
ATOM 2887 C C . ASP B 1 78 ? 9.781 -14.5 -5.062 1 91.5 78 ASP B C 1
ATOM 2889 O O . ASP B 1 78 ? 10.922 -14.773 -5.457 1 91.5 78 ASP B O 1
ATOM 2893 N N . ASN B 1 79 ? 9.273 -13.336 -5.297 1 93.19 79 ASN B N 1
ATOM 2894 C CA . ASN B 1 79 ? 9.992 -12.195 -5.852 1 93.19 79 ASN B CA 1
ATOM 2895 C C . ASN B 1 79 ? 10.68 -12.547 -7.168 1 93.19 79 ASN B C 1
ATOM 2897 O O . ASN B 1 79 ? 11.867 -12.297 -7.336 1 93.19 79 ASN B O 1
ATOM 2901 N N . LEU B 1 80 ? 9.953 -13.102 -8.039 1 96.12 80 LEU B N 1
ATOM 2902 C CA . LEU B 1 80 ? 10.508 -13.68 -9.258 1 96.12 80 LEU B CA 1
ATOM 2903 C C . LEU B 1 80 ? 11.234 -12.625 -10.086 1 96.12 80 LEU B C 1
ATOM 2905 O O . LEU B 1 80 ? 12.164 -12.945 -10.828 1 96.12 80 LEU B O 1
ATOM 2909 N N . LEU B 1 81 ? 10.883 -11.391 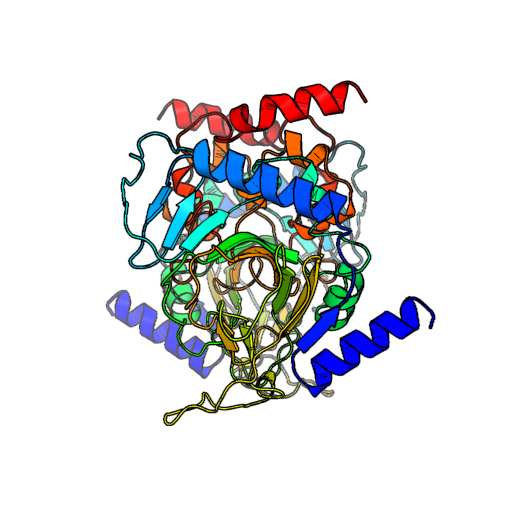-9.977 1 96.88 81 LEU B N 1
ATOM 2910 C CA . LEU B 1 81 ? 11.508 -10.328 -10.766 1 96.88 81 LEU B CA 1
ATOM 2911 C C . LEU B 1 81 ? 12.977 -10.172 -10.398 1 96.88 81 LEU B C 1
ATOM 2913 O O . LEU B 1 81 ? 13.758 -9.602 -11.164 1 96.88 81 LEU B O 1
ATOM 2917 N N . LEU B 1 82 ? 13.383 -10.672 -9.273 1 94.81 82 LEU B N 1
ATOM 2918 C CA . LEU B 1 82 ? 14.773 -10.617 -8.844 1 94.81 82 LEU B CA 1
ATOM 2919 C C . LEU B 1 82 ? 15.578 -11.758 -9.469 1 94.81 82 LEU B C 1
ATOM 2921 O O . LEU B 1 82 ? 16.812 -11.734 -9.445 1 94.81 82 LEU B O 1
ATOM 2925 N N . HIS B 1 83 ? 14.914 -12.711 -10.062 1 94.31 83 HIS B N 1
ATOM 2926 C CA . HIS B 1 83 ? 15.609 -13.969 -10.312 1 94.31 83 HIS B CA 1
ATOM 2927 C C . HIS B 1 83 ? 15.797 -14.219 -11.805 1 94.31 83 HIS B C 1
ATOM 2929 O O . HIS B 1 83 ? 16.281 -15.281 -12.203 1 94.31 83 HIS B O 1
ATOM 2935 N N . GLY B 1 84 ? 15.43 -13.281 -12.609 1 93.06 84 GLY B N 1
ATOM 2936 C CA . GLY B 1 84 ? 15.695 -13.453 -14.031 1 93.06 84 GLY B CA 1
ATOM 2937 C C . GLY B 1 84 ? 14.906 -12.5 -14.906 1 93.06 84 GLY B C 1
ATOM 2938 O O . GLY B 1 84 ? 13.75 -12.18 -14.594 1 93.06 84 GLY B O 1
ATOM 2939 N N . THR B 1 85 ? 15.453 -12.188 -16.047 1 94.38 85 THR B N 1
ATOM 2940 C CA . THR B 1 85 ? 14.844 -11.25 -16.984 1 94.38 85 THR B CA 1
ATOM 2941 C C . THR B 1 85 ? 13.578 -11.844 -17.594 1 94.38 85 THR B C 1
ATOM 2943 O O . THR B 1 85 ? 12.617 -11.117 -17.875 1 94.38 85 THR B O 1
ATOM 2946 N N . ARG B 1 86 ? 13.555 -13.148 -17.734 1 95.75 86 ARG B N 1
ATOM 2947 C CA . ARG B 1 86 ? 12.422 -13.812 -18.375 1 95.75 86 ARG B CA 1
ATOM 2948 C C . ARG B 1 86 ? 11.133 -13.547 -17.609 1 95.75 86 ARG B C 1
ATOM 2950 O O . ARG B 1 86 ? 10.062 -13.438 -18.219 1 95.75 86 ARG B O 1
ATOM 2957 N N . TYR B 1 87 ? 11.219 -13.391 -16.328 1 97.56 87 TYR B N 1
ATOM 2958 C CA . TYR B 1 87 ? 10.031 -13.266 -15.492 1 97.56 87 TYR B CA 1
ATOM 2959 C C . TYR B 1 87 ? 9.414 -11.875 -15.633 1 97.56 87 TYR B C 1
ATOM 2961 O O . TYR B 1 87 ? 8.273 -11.648 -15.219 1 97.56 87 TYR B O 1
ATOM 2969 N N . GLU B 1 88 ? 10.094 -10.891 -16.188 1 97.62 88 GLU B N 1
ATOM 2970 C CA . GLU B 1 88 ? 9.617 -9.523 -16.344 1 97.62 88 GLU B CA 1
ATOM 2971 C C . GLU B 1 88 ? 8.414 -9.453 -17.281 1 97.62 88 GLU B C 1
ATOM 2973 O O . GLU B 1 88 ? 7.609 -8.523 -17.203 1 97.62 88 GLU B O 1
ATOM 2978 N N . ALA B 1 89 ? 8.305 -10.492 -18.109 1 97.94 89 ALA B N 1
ATOM 2979 C CA . ALA B 1 89 ? 7.234 -10.516 -19.109 1 97.94 89 ALA B CA 1
ATOM 2980 C C . ALA B 1 89 ? 5.906 -10.922 -18.484 1 97.94 89 ALA B C 1
ATOM 2982 O O . ALA B 1 89 ? 4.84 -10.656 -19.047 1 97.94 89 ALA B O 1
ATOM 2983 N N . LEU B 1 90 ? 5.953 -11.531 -17.344 1 98.56 90 LEU B N 1
ATOM 2984 C CA . LEU B 1 90 ? 4.77 -12.164 -16.781 1 98.56 90 LEU B CA 1
ATOM 2985 C C . LEU B 1 90 ? 3.756 -11.117 -16.328 1 98.56 90 LEU B C 1
ATOM 2987 O O . LEU B 1 90 ? 2.6 -11.141 -16.766 1 98.56 90 LEU B O 1
ATOM 2991 N N . PRO B 1 91 ? 4.137 -10.117 -15.562 1 98.81 91 PRO B N 1
ATOM 2992 C CA . PRO B 1 91 ? 3.137 -9.156 -15.078 1 98.81 91 PRO B CA 1
ATOM 2993 C C . PRO B 1 91 ? 2.535 -8.312 -16.203 1 98.81 91 PRO B C 1
ATOM 2995 O O . PRO B 1 91 ? 1.416 -7.812 -16.062 1 98.81 91 PRO B O 1
ATOM 2998 N N . VAL B 1 92 ? 3.252 -8.18 -17.266 1 98.75 92 VAL B N 1
ATOM 2999 C CA . VAL B 1 92 ? 2.779 -7.309 -18.344 1 98.75 92 VAL B CA 1
ATOM 3000 C C . VAL B 1 92 ? 2.346 -8.148 -19.531 1 98.75 92 VAL B C 1
ATOM 3002 O O . VAL B 1 92 ? 2.32 -7.668 -20.672 1 98.75 92 VAL B O 1
ATOM 3005 N N . HIS B 1 93 ? 2.125 -9.391 -19.344 1 98.62 93 HIS B N 1
ATOM 3006 C CA . HIS B 1 93 ? 1.778 -10.281 -20.453 1 98.62 93 HIS B CA 1
ATOM 3007 C C . HIS B 1 93 ? 0.565 -9.773 -21.219 1 98.62 93 HIS B C 1
ATOM 3009 O O . HIS B 1 93 ? -0.481 -9.5 -20.625 1 98.62 93 HIS B O 1
ATOM 3015 N N . PRO B 1 94 ? 0.57 -9.711 -22.5 1 97.81 94 PRO B N 1
ATOM 3016 C CA . PRO B 1 94 ? -0.463 -9.031 -23.281 1 97.81 94 PRO B CA 1
ATOM 3017 C C . PRO B 1 94 ? -1.797 -9.781 -23.281 1 97.81 94 PRO B C 1
ATOM 3019 O O . PRO B 1 94 ? -2.844 -9.18 -23.531 1 97.81 94 PRO B O 1
ATOM 3022 N N . LYS B 1 95 ? -1.796 -11.078 -22.984 1 97.88 95 LYS B N 1
ATOM 3023 C CA . LYS B 1 95 ? -3.047 -11.828 -22.938 1 97.88 95 LYS B CA 1
ATOM 3024 C C . LYS B 1 95 ? -3.666 -11.789 -21.547 1 97.88 95 LYS B C 1
ATOM 3026 O O . LYS B 1 95 ? -4.84 -12.125 -21.375 1 97.88 95 LYS B O 1
ATOM 3031 N N . LEU B 1 96 ? -2.916 -11.422 -20.578 1 98.62 96 LEU B N 1
ATOM 3032 C CA . LEU B 1 96 ? -3.391 -11.516 -19.203 1 98.62 96 LEU B CA 1
ATOM 3033 C C . LEU B 1 96 ? -3.684 -10.133 -18.625 1 98.62 96 LEU B C 1
ATOM 3035 O O . LEU B 1 96 ? -4.766 -9.898 -18.078 1 98.62 96 LEU B O 1
ATOM 3039 N N . LEU B 1 97 ? -2.785 -9.203 -18.797 1 98.75 97 LEU B N 1
ATOM 3040 C CA . LEU B 1 97 ? -2.865 -7.914 -18.125 1 98.75 97 LEU B CA 1
ATOM 3041 C C . LEU B 1 97 ? -4.137 -7.172 -18.516 1 98.75 97 LEU B C 1
ATOM 3043 O O . LEU B 1 97 ? -4.805 -6.586 -17.656 1 98.75 97 LEU B O 1
ATOM 3047 N N . PRO B 1 98 ? -4.523 -7.172 -19.797 1 98.69 98 PRO B N 1
ATOM 3048 C CA . PRO B 1 98 ? -5.766 -6.473 -20.141 1 98.69 98 PRO B CA 1
ATOM 3049 C C . PRO B 1 98 ? -6.98 -7.031 -19.406 1 98.69 98 PRO B C 1
ATOM 3051 O O . PRO B 1 98 ? -7.891 -6.281 -19.047 1 98.69 98 PRO B O 1
ATOM 3054 N N . VAL B 1 99 ? -7.004 -8.344 -19.172 1 98.81 99 VAL B N 1
ATOM 3055 C CA . VAL B 1 99 ? -8.102 -8.961 -18.422 1 98.81 99 VAL B CA 1
ATOM 3056 C C . VAL B 1 99 ? -8.055 -8.516 -16.969 1 98.81 99 VAL B C 1
ATOM 3058 O O . VAL B 1 99 ? -9.078 -8.133 -16.406 1 98.81 99 VAL B O 1
ATOM 3061 N N . ILE B 1 100 ? -6.895 -8.547 -16.422 1 98.81 100 ILE B N 1
ATOM 3062 C CA . ILE B 1 100 ? -6.688 -8.109 -15.047 1 98.81 100 ILE B CA 1
ATOM 3063 C C . ILE B 1 100 ? -7.137 -6.664 -14.891 1 98.81 100 ILE B C 1
ATOM 3065 O O . ILE B 1 100 ? -7.875 -6.332 -13.953 1 98.81 100 ILE B O 1
ATOM 3069 N N . GLU B 1 101 ? -6.734 -5.805 -15.805 1 98.69 101 GLU B N 1
ATOM 3070 C CA . GLU B 1 101 ? -7.09 -4.387 -15.766 1 98.69 101 GLU B CA 1
ATOM 3071 C C . GLU B 1 101 ? -8.594 -4.195 -15.945 1 98.69 101 GLU B C 1
ATOM 3073 O O . GLU B 1 101 ? -9.172 -3.248 -15.406 1 98.69 101 GLU B O 1
ATOM 3078 N N . GLY B 1 102 ? -9.164 -5.074 -16.703 1 98.62 102 GLY B N 1
ATOM 3079 C CA . GLY B 1 102 ? -10.617 -5.031 -16.844 1 98.62 102 GLY B CA 1
ATOM 3080 C C . GLY B 1 102 ? -11.344 -5.293 -15.539 1 98.62 102 GLY B C 1
ATOM 3081 O O . GLY B 1 102 ? -12.477 -4.836 -15.352 1 98.62 102 GLY B O 1
ATOM 3082 N N . VAL B 1 103 ? -10.688 -6.016 -14.641 1 98.75 103 VAL B N 1
ATOM 3083 C CA . VAL B 1 103 ? -11.297 -6.395 -13.375 1 98.75 103 VAL B CA 1
ATOM 3084 C C . VAL B 1 103 ? -10.922 -5.375 -12.297 1 98.75 103 VAL B C 1
ATOM 3086 O O . VAL B 1 103 ? -11.781 -4.922 -11.539 1 98.75 103 VAL B O 1
ATOM 3089 N N . LEU B 1 104 ? -9.664 -4.941 -12.289 1 98.69 104 LEU B N 1
ATOM 3090 C CA . LEU B 1 104 ? -9.141 -4.176 -11.156 1 98.69 104 LEU B CA 1
ATOM 3091 C C . LEU B 1 104 ? -8.969 -2.707 -11.531 1 98.69 104 LEU B C 1
ATOM 3093 O O . LEU B 1 104 ? -8.805 -1.855 -10.656 1 98.69 104 LEU B O 1
ATOM 3097 N N . GLY B 1 105 ? -8.977 -2.381 -12.828 1 98 105 GLY B N 1
ATOM 3098 C CA . GLY B 1 105 ? -8.633 -1.049 -13.305 1 98 105 GLY B CA 1
ATOM 3099 C C . GLY B 1 105 ? -7.188 -0.918 -13.742 1 98 105 GLY B C 1
ATOM 3100 O O . GLY B 1 105 ? -6.336 -1.707 -13.32 1 98 105 GLY B O 1
ATOM 3101 N N . ARG B 1 106 ? -6.891 0.098 -14.422 1 97.75 106 ARG B N 1
ATOM 3102 C CA . ARG B 1 106 ? -5.582 0.311 -15.031 1 97.75 106 ARG B CA 1
ATOM 3103 C C . ARG B 1 106 ? -4.512 0.554 -13.977 1 97.75 106 ARG B C 1
ATOM 3105 O O . ARG B 1 106 ? -3.35 0.197 -14.172 1 97.75 106 ARG B O 1
ATOM 3112 N N . ASP B 1 107 ? -4.906 1.095 -12.836 1 98.12 107 ASP B N 1
ATOM 3113 C CA . ASP B 1 107 ? -3.938 1.493 -11.82 1 98.12 107 ASP B CA 1
ATOM 3114 C C . ASP B 1 107 ? -3.633 0.338 -10.867 1 98.12 107 ASP B C 1
ATOM 3116 O O . ASP B 1 107 ? -3.08 0.548 -9.789 1 98.12 107 ASP B O 1
ATOM 3120 N N . CYS B 1 108 ? -4.008 -0.88 -11.258 1 98.75 108 CYS B N 1
ATOM 3121 C CA . CYS B 1 108 ? -3.721 -2.037 -10.422 1 98.75 108 CYS B CA 1
ATOM 3122 C C . CYS B 1 108 ? -2.219 -2.207 -10.219 1 98.75 108 CYS B C 1
ATOM 3124 O O . CYS B 1 108 ? -1.422 -1.53 -10.875 1 98.75 108 CYS B O 1
ATOM 3126 N N . LEU B 1 109 ? -1.882 -3.053 -9.258 1 98.88 109 LEU B N 1
ATOM 3127 C CA . LEU B 1 109 ? -0.489 -3.301 -8.906 1 98.88 109 LEU B CA 1
ATOM 3128 C C . LEU B 1 109 ? -0.184 -4.797 -8.914 1 98.88 109 LEU B C 1
ATOM 3130 O O . LEU B 1 109 ? -1.082 -5.617 -8.727 1 98.88 109 LEU B O 1
ATOM 3134 N N . LEU B 1 110 ? 1.046 -5.121 -9.172 1 98.88 110 LEU B N 1
ATOM 3135 C CA . LEU B 1 110 ? 1.549 -6.469 -8.938 1 98.88 110 LEU B CA 1
ATOM 3136 C C . LEU B 1 110 ? 1.737 -6.723 -7.441 1 98.88 110 LEU B C 1
ATOM 3138 O O . LEU B 1 110 ? 2.58 -6.09 -6.801 1 98.88 110 LEU B O 1
ATOM 3142 N N . SER B 1 111 ? 0.992 -7.613 -6.914 1 98.5 111 SER B N 1
ATOM 3143 C CA . SER B 1 111 ? 1.019 -7.859 -5.477 1 98.5 111 SER B CA 1
ATOM 3144 C C . SER B 1 111 ? 1.955 -9.008 -5.129 1 98.5 111 SER B C 1
ATOM 3146 O O . SER B 1 111 ? 2.541 -9.031 -4.043 1 98.5 111 SER B O 1
ATOM 3148 N N . TRP B 1 112 ? 2.053 -9.977 -5.988 1 97.62 112 TRP B N 1
ATOM 3149 C CA . TRP B 1 112 ? 2.852 -11.172 -5.742 1 97.62 112 TRP B CA 1
ATOM 3150 C C . TRP B 1 112 ? 3.148 -11.906 -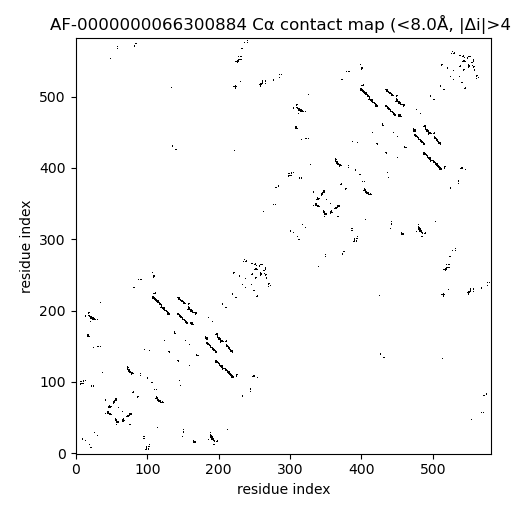7.043 1 97.62 112 TRP B C 1
ATOM 3152 O O . TRP B 1 112 ? 2.258 -12.102 -7.875 1 97.62 112 TRP B O 1
ATOM 3162 N N . CYS B 1 113 ? 4.344 -12.219 -7.332 1 97.94 113 CYS B N 1
ATOM 3163 C CA . CYS B 1 113 ? 4.793 -13 -8.484 1 97.94 113 CYS B CA 1
ATOM 3164 C C . CYS B 1 113 ? 5.699 -14.141 -8.047 1 97.94 113 CYS B C 1
ATOM 3166 O O . CYS B 1 113 ? 6.781 -13.914 -7.5 1 97.94 113 CYS B O 1
ATOM 3168 N N . MET B 1 114 ? 5.254 -15.383 -8.289 1 97.31 114 MET B N 1
ATOM 3169 C CA . MET B 1 114 ? 5.973 -16.516 -7.715 1 97.31 114 MET B CA 1
ATOM 3170 C C . MET B 1 114 ? 5.824 -17.766 -8.594 1 97.31 114 MET B C 1
ATOM 3172 O O . MET B 1 114 ? 4.934 -17.828 -9.438 1 97.31 114 MET B O 1
ATOM 3176 N N . THR B 1 115 ? 6.734 -18.688 -8.398 1 97.38 115 THR B N 1
ATOM 3177 C CA . THR B 1 115 ? 6.477 -20.062 -8.844 1 97.38 115 THR B CA 1
ATOM 3178 C C . THR B 1 115 ? 5.711 -20.844 -7.777 1 97.38 115 THR B C 1
ATOM 3180 O O . THR B 1 115 ? 5.82 -20.547 -6.586 1 97.38 115 THR B O 1
ATOM 3183 N N . SER B 1 116 ? 4.938 -21.688 -8.172 1 95.31 116 SER B N 1
ATOM 3184 C CA . SER B 1 116 ? 4.23 -22.625 -7.297 1 95.31 116 SER B CA 1
ATOM 3185 C C . SER B 1 116 ? 4.32 -24.047 -7.828 1 95.31 116 SER B C 1
ATOM 3187 O O . SER B 1 116 ? 3.723 -24.375 -8.859 1 95.31 116 SER B O 1
ATOM 3189 N N . ASN B 1 117 ? 5.035 -24.828 -7.117 1 96.19 117 ASN B N 1
ATOM 3190 C CA . ASN B 1 117 ? 5.254 -26.219 -7.504 1 96.19 117 ASN B CA 1
ATOM 3191 C C . ASN B 1 117 ? 4.652 -27.188 -6.488 1 96.19 117 ASN B C 1
ATOM 3193 O O . ASN B 1 117 ? 5.176 -27.344 -5.387 1 96.19 117 ASN B O 1
ATOM 3197 N N . GLN B 1 118 ? 3.547 -27.766 -6.832 1 96.56 118 GLN B N 1
ATOM 3198 C CA . GLN B 1 118 ? 2.912 -28.766 -5.973 1 96.56 118 GLN B CA 1
ATOM 3199 C C . GLN B 1 118 ? 3.51 -30.156 -6.203 1 96.56 118 GLN B C 1
ATOM 3201 O O . GLN B 1 118 ? 3.471 -30.672 -7.32 1 96.56 118 GLN B O 1
ATOM 3206 N N . LEU B 1 119 ? 3.998 -30.781 -5.16 1 95.81 119 LEU B N 1
ATOM 3207 C CA . LEU B 1 119 ? 4.754 -32.031 -5.281 1 95.81 119 LEU B CA 1
ATOM 3208 C C . LEU B 1 119 ? 3.83 -33.25 -5.176 1 95.81 119 LEU B C 1
ATOM 3210 O O . LEU B 1 119 ? 2.666 -33.094 -4.793 1 95.81 119 LEU B O 1
ATOM 3214 N N . PRO B 1 120 ? 4.375 -34.438 -5.637 1 96.19 120 PRO B N 1
ATOM 3215 C CA . PRO B 1 120 ? 3.598 -35.656 -5.488 1 96.19 120 PRO B CA 1
ATOM 3216 C C . PRO B 1 120 ? 3.164 -35.906 -4.043 1 96.19 120 PRO B C 1
ATOM 3218 O O . PRO B 1 120 ? 3.967 -35.75 -3.119 1 96.19 120 PRO B O 1
ATOM 3221 N N . GLY B 1 121 ? 1.875 -36.156 -3.863 1 95.12 121 GLY B N 1
ATOM 3222 C CA . GLY B 1 121 ? 1.377 -36.5 -2.535 1 95.12 121 GLY B CA 1
ATOM 3223 C C . GLY B 1 121 ? 0.893 -35.281 -1.766 1 95.12 121 GLY B C 1
ATOM 3224 O O . GLY B 1 121 ? 0.323 -35.406 -0.681 1 95.12 121 GLY B O 1
ATOM 3225 N N . ALA B 1 122 ? 1.14 -34.094 -2.311 1 95.44 122 ALA B N 1
ATOM 3226 C CA . ALA B 1 122 ? 0.689 -32.906 -1.638 1 95.44 122 ALA B CA 1
ATOM 3227 C C . ALA B 1 122 ? -0.807 -32.938 -1.345 1 95.44 122 ALA B C 1
ATOM 3229 O O . ALA B 1 122 ? -1.599 -33.344 -2.201 1 95.44 122 ALA B O 1
ATOM 3230 N N . VAL B 1 123 ? -1.174 -32.531 -0.141 1 93.69 123 VAL B N 1
ATOM 3231 C CA . VAL B 1 123 ? -2.572 -32.531 0.275 1 93.69 123 VAL B CA 1
ATOM 3232 C C . VAL B 1 123 ? -3.27 -31.266 -0.232 1 93.69 123 VAL B C 1
ATOM 3234 O O . VAL B 1 123 ? -2.609 -30.297 -0.599 1 93.69 123 VAL B O 1
ATOM 3237 N N . ALA B 1 124 ? -4.59 -31.328 -0.293 1 94.62 124 ALA B N 1
ATOM 3238 C CA . ALA B 1 124 ? -5.383 -30.188 -0.742 1 94.62 124 ALA B CA 1
ATOM 3239 C C . ALA B 1 124 ? -5.273 -29.031 0.241 1 94.62 124 ALA B C 1
ATOM 3241 O O . ALA B 1 124 ? -5.215 -29.234 1.455 1 94.62 124 ALA B O 1
ATOM 3242 N N . GLN B 1 125 ? -5.305 -27.828 -0.268 1 93.56 125 GLN B N 1
ATOM 3243 C CA . GLN B 1 125 ? -5.48 -26.656 0.577 1 93.56 125 GLN B CA 1
ATOM 3244 C C . GLN B 1 125 ? -6.887 -26.594 1.163 1 93.56 125 GLN B C 1
ATOM 3246 O O . GLN B 1 125 ? -7.816 -27.203 0.618 1 93.56 125 GLN B O 1
ATOM 3251 N N . ARG B 1 126 ? -7.016 -25.875 2.248 1 92.94 126 ARG B N 1
ATOM 3252 C CA . ARG B 1 126 ? -8.352 -25.578 2.746 1 92.94 126 ARG B CA 1
ATOM 3253 C C . ARG B 1 126 ? -9.102 -24.672 1.774 1 92.94 126 ARG B C 1
ATOM 3255 O O . ARG B 1 126 ? -8.492 -23.906 1.024 1 92.94 126 ARG B O 1
ATOM 3262 N N . LEU B 1 127 ? -10.43 -24.812 1.8 1 96.5 127 LEU B N 1
ATOM 3263 C CA . LEU B 1 127 ? -11.258 -23.859 1.076 1 96.5 127 LEU B CA 1
ATOM 3264 C C . LEU B 1 127 ? -10.992 -22.438 1.563 1 96.5 127 LEU B C 1
ATOM 3266 O O . LEU B 1 127 ? -11.039 -22.172 2.766 1 96.5 127 LEU B O 1
ATOM 3270 N N . HIS B 1 128 ? -10.672 -21.516 0.655 1 96.69 128 HIS B N 1
ATOM 3271 C CA . HIS B 1 128 ? -10.305 -20.156 1.069 1 96.69 128 HIS B CA 1
ATOM 3272 C C . HIS B 1 128 ? -10.539 -19.156 -0.056 1 96.69 128 HIS B C 1
ATOM 3274 O O . HIS B 1 128 ? -10.82 -19.547 -1.191 1 96.69 128 HIS B O 1
ATOM 3280 N N . CYS B 1 129 ? -10.508 -17.891 0.266 1 97.12 129 CYS B N 1
ATOM 3281 C CA . CYS B 1 129 ? -10.406 -16.781 -0.658 1 97.12 129 CYS B CA 1
ATOM 3282 C C . CYS B 1 129 ? -9.086 -16.047 -0.481 1 97.12 129 CYS B C 1
ATOM 3284 O O . CYS B 1 129 ? -8.539 -15.992 0.622 1 97.12 129 CYS B O 1
ATOM 3286 N N . ASP B 1 130 ? -8.625 -15.57 -1.508 1 97.12 130 ASP B N 1
ATOM 3287 C CA . ASP B 1 130 ? -7.305 -14.945 -1.467 1 97.12 130 ASP B CA 1
ATOM 3288 C C . ASP B 1 130 ? -7.363 -13.586 -0.777 1 97.12 130 ASP B C 1
ATOM 3290 O O . ASP B 1 130 ? -6.336 -13.062 -0.338 1 97.12 130 ASP B O 1
ATOM 3294 N N . ASP B 1 131 ? -8.516 -12.945 -0.705 1 96 131 ASP B N 1
ATOM 3295 C CA . ASP B 1 131 ? -8.625 -11.602 -0.149 1 96 131 ASP B CA 1
ATOM 3296 C C . ASP B 1 131 ? -9.102 -11.641 1.3 1 96 131 ASP B C 1
ATOM 3298 O O . ASP B 1 131 ? -9.602 -10.641 1.823 1 96 131 ASP B O 1
ATOM 3302 N N . GLU B 1 132 ? -8.938 -12.781 1.982 1 93.12 132 GLU B N 1
ATOM 3303 C CA . GLU B 1 132 ? -9.375 -12.938 3.367 1 93.12 132 GLU B CA 1
ATOM 3304 C C . GLU B 1 132 ? -8.602 -12.008 4.297 1 93.12 132 GLU B C 1
ATOM 3306 O O . GLU B 1 132 ? -9.078 -11.664 5.379 1 93.12 132 GLU B O 1
ATOM 3311 N N . MET B 1 133 ? -7.48 -11.602 3.941 1 91.81 133 MET B N 1
ATOM 3312 C CA . MET B 1 133 ? -6.637 -10.766 4.789 1 91.81 133 MET B CA 1
ATOM 3313 C C . MET B 1 133 ? -7.195 -9.344 4.875 1 91.81 133 MET B C 1
ATOM 3315 O O . MET B 1 133 ? -6.781 -8.562 5.734 1 91.81 133 MET B O 1
ATOM 3319 N N . TYR B 1 134 ? -8.023 -8.984 3.979 1 93.81 134 TYR B N 1
ATOM 3320 C CA . TYR B 1 134 ? -8.688 -7.688 4.035 1 93.81 134 TYR B CA 1
ATOM 3321 C C . TYR B 1 134 ? -9.977 -7.773 4.852 1 93.81 134 TYR B C 1
ATOM 3323 O O . TYR B 1 134 ? -10.945 -8.414 4.43 1 93.81 134 TYR B O 1
ATOM 3331 N N . PRO B 1 135 ? -10.023 -7.172 5.977 1 93.06 135 PRO B N 1
ATOM 3332 C CA . PRO B 1 135 ? -11.203 -7.277 6.84 1 93.06 135 PRO B CA 1
ATOM 3333 C C . PRO B 1 135 ? -12.367 -6.41 6.355 1 93.06 135 PRO B C 1
ATOM 3335 O O . PRO B 1 135 ? -12.867 -5.566 7.105 1 93.06 135 PRO B O 1
ATOM 3338 N N . LEU B 1 136 ? -12.82 -6.605 5.184 1 93.81 136 LEU B N 1
ATOM 3339 C CA . LEU B 1 136 ? -13.945 -5.898 4.578 1 93.81 136 LEU B CA 1
ATOM 3340 C C . LEU B 1 136 ? -15.141 -6.82 4.41 1 93.81 136 LEU B C 1
ATOM 3342 O O . LEU B 1 136 ? -14.984 -7.992 4.059 1 93.81 136 LEU B O 1
ATOM 3346 N N . PRO B 1 137 ? -16.25 -6.297 4.66 1 92.56 137 PRO B N 1
ATOM 3347 C CA . PRO B 1 137 ? -17.438 -7.129 4.477 1 92.56 137 PRO B CA 1
ATOM 3348 C C . PRO B 1 137 ? -17.672 -7.504 3.016 1 92.56 137 PRO B C 1
ATOM 3350 O O . PRO B 1 137 ? -17.406 -6.707 2.117 1 92.56 137 PRO B O 1
ATOM 3353 N N . ARG B 1 138 ? -18.25 -8.68 2.822 1 93.25 138 ARG B N 1
ATOM 3354 C CA . ARG B 1 138 ? -18.625 -9.164 1.499 1 93.25 138 ARG B CA 1
ATOM 3355 C C . ARG B 1 138 ? -20.094 -8.891 1.221 1 93.25 138 ARG B C 1
ATOM 3357 O O . ARG B 1 138 ? -20.906 -8.812 2.148 1 93.25 138 ARG B O 1
ATOM 3364 N N . PRO B 1 139 ? -20.469 -8.883 0.039 1 94.06 139 PRO B N 1
ATOM 3365 C CA . PRO B 1 139 ? -19.594 -8.781 -1.133 1 94.06 139 PRO B CA 1
ATOM 3366 C C . PRO B 1 139 ? -18.953 -7.402 -1.281 1 94.06 139 PRO B C 1
ATOM 3368 O O . PRO B 1 139 ? -19.484 -6.414 -0.764 1 94.06 139 PRO B O 1
ATOM 3371 N N . HIS B 1 140 ? -17.891 -7.281 -1.844 1 94.19 140 HIS B N 1
ATOM 3372 C CA . HIS B 1 140 ? -17.234 -6.023 -2.176 1 94.19 140 HIS B CA 1
ATOM 3373 C C . HIS B 1 140 ? -16.625 -6.074 -3.572 1 94.19 140 HIS B C 1
ATOM 3375 O O . HIS B 1 140 ? -16.625 -7.125 -4.219 1 94.19 140 HIS B O 1
ATOM 3381 N N . GLN B 1 141 ? -16.203 -4.922 -4.027 1 96 141 GLN B N 1
ATOM 3382 C CA . GLN B 1 141 ? -15.531 -4.867 -5.32 1 96 141 GLN B CA 1
ATOM 3383 C C . GLN B 1 141 ? -14.305 -5.77 -5.344 1 96 141 GLN B C 1
ATOM 3385 O O . GLN B 1 141 ? -13.719 -6.059 -4.297 1 96 141 GLN B O 1
ATOM 3390 N N . PRO B 1 142 ? -13.914 -6.227 -6.531 1 98 142 PRO B N 1
ATOM 3391 C CA . PRO B 1 142 ? -12.672 -7.004 -6.574 1 98 142 PRO B CA 1
ATOM 3392 C C . PRO B 1 142 ? -11.469 -6.23 -6.035 1 98 142 PRO B C 1
ATOM 3394 O O . PRO B 1 142 ? -11.242 -5.086 -6.434 1 98 142 PRO B O 1
ATOM 3397 N N . LEU B 1 143 ? -10.781 -6.848 -5.148 1 98.12 143 LEU B N 1
ATOM 3398 C CA . LEU B 1 143 ? -9.562 -6.27 -4.586 1 98.12 143 LEU B CA 1
ATOM 3399 C C . LEU B 1 143 ? -8.328 -6.957 -5.148 1 98.12 143 LEU B C 1
ATOM 3401 O O . LEU B 1 143 ? -7.25 -6.352 -5.211 1 98.12 143 LEU B O 1
ATOM 3405 N N . LEU B 1 144 ? -8.5 -8.141 -5.496 1 98.69 144 LEU B N 1
ATOM 3406 C CA . LEU B 1 144 ? -7.449 -8.977 -6.074 1 98.69 144 LEU B CA 1
ATOM 3407 C C . LEU B 1 144 ? -7.941 -9.68 -7.332 1 98.69 144 LEU B C 1
ATOM 3409 O O . LEU B 1 144 ? -9.133 -9.992 -7.445 1 98.69 144 LEU B O 1
ATOM 3413 N N . CYS B 1 145 ? -7.051 -9.867 -8.219 1 98.94 145 CYS B N 1
ATOM 3414 C CA . CYS B 1 145 ? -7.246 -10.727 -9.383 1 98.94 145 CYS B CA 1
ATOM 3415 C C . CYS B 1 145 ? -5.977 -11.5 -9.711 1 98.94 145 CYS B C 1
ATOM 3417 O O . CYS B 1 145 ? -4.93 -10.898 -9.969 1 98.94 145 CYS B O 1
ATOM 3419 N N . ASN B 1 146 ? -6.07 -12.781 -9.695 1 98.69 146 ASN B N 1
ATOM 3420 C CA . ASN B 1 146 ? -4.895 -13.633 -9.789 1 98.69 146 ASN B CA 1
ATOM 3421 C C . ASN B 1 146 ? -4.863 -14.406 -11.109 1 98.69 146 ASN B C 1
ATOM 3423 O O . ASN B 1 146 ? -5.91 -14.75 -11.656 1 98.69 146 ASN B O 1
ATOM 3427 N N . ALA B 1 147 ? -3.701 -14.633 -11.562 1 98.88 147 ALA B N 1
ATOM 3428 C CA . ALA B 1 147 ? -3.473 -15.492 -12.727 1 98.88 147 ALA B CA 1
ATOM 3429 C C . ALA B 1 147 ? -2.506 -16.625 -12.391 1 98.88 147 ALA B C 1
ATOM 3431 O O . ALA B 1 147 ? -1.475 -16.406 -11.758 1 98.88 147 ALA B O 1
ATOM 3432 N N . LEU B 1 148 ? -2.867 -17.797 -12.781 1 98.88 148 LEU B N 1
ATOM 3433 C CA . LEU B 1 148 ? -2.025 -18.984 -12.656 1 98.88 148 LEU B CA 1
ATOM 3434 C C . LEU B 1 148 ? -1.763 -19.609 -14.031 1 98.88 148 LEU B C 1
ATOM 3436 O O . LEU B 1 148 ? -2.695 -20.031 -14.711 1 98.88 148 LEU B O 1
ATOM 3440 N N . ILE B 1 149 ? -0.546 -19.609 -14.453 1 98.94 149 ILE B N 1
ATOM 3441 C CA . ILE B 1 149 ? -0.156 -20.219 -15.711 1 98.94 149 ILE B CA 1
ATOM 3442 C C . ILE B 1 149 ? 0.35 -21.641 -15.461 1 98.94 149 ILE B C 1
ATOM 3444 O O . ILE B 1 149 ? 1.315 -21.844 -14.727 1 98.94 149 ILE B O 1
ATOM 3448 N N . ALA B 1 150 ? -0.267 -22.578 -16.141 1 98.88 150 ALA B N 1
ATOM 3449 C CA . ALA B 1 150 ? 0.117 -23.969 -15.977 1 98.88 150 ALA B CA 1
ATOM 3450 C C . ALA B 1 150 ? 1.385 -24.297 -16.766 1 98.88 150 ALA B C 1
ATOM 3452 O O . ALA B 1 150 ? 1.482 -23.969 -17.953 1 98.88 150 ALA B O 1
ATOM 3453 N N . LEU B 1 151 ? 2.342 -24.906 -16.125 1 98.81 151 LEU B N 1
ATOM 3454 C CA . LEU B 1 151 ? 3.561 -25.328 -16.797 1 98.81 151 LEU B CA 1
ATOM 3455 C C . LEU B 1 151 ? 3.539 -26.828 -17.078 1 98.81 151 LEU B C 1
ATOM 3457 O O . LEU B 1 151 ? 4.559 -27.406 -17.469 1 98.81 151 LEU B O 1
ATOM 3461 N N . CYS B 1 152 ? 2.502 -27.469 -16.812 1 98.62 152 CYS B N 1
ATOM 3462 C CA . CYS B 1 152 ? 2.066 -28.812 -17.188 1 98.62 152 CYS B CA 1
ATOM 3463 C C . CYS B 1 152 ? 0.546 -28.875 -17.281 1 98.62 152 CYS B C 1
ATOM 3465 O O . CYS B 1 152 ? -0.147 -27.922 -16.938 1 98.62 152 CYS B O 1
ATOM 3467 N N . ASP B 1 153 ? 0.061 -30 -17.812 1 98.62 153 ASP B N 1
ATOM 3468 C CA . ASP B 1 153 ? -1.391 -30.156 -17.797 1 98.62 153 ASP B CA 1
ATOM 3469 C C . ASP B 1 153 ? -1.922 -30.266 -16.375 1 98.62 153 ASP B C 1
ATOM 3471 O O . ASP B 1 153 ? -1.364 -30.984 -15.547 1 98.62 153 ASP B O 1
ATOM 3475 N N . PHE B 1 154 ? -2.9 -29.484 -16.047 1 98.75 154 PHE B N 1
ATOM 3476 C CA . PHE B 1 154 ? -3.621 -29.594 -14.789 1 98.75 154 PHE B CA 1
ATOM 3477 C C . PHE B 1 154 ? -4.84 -30.484 -14.938 1 98.75 154 PHE B C 1
ATOM 3479 O O . PHE B 1 154 ? -5.688 -30.25 -15.805 1 98.75 154 PHE B O 1
ATOM 3486 N N . THR B 1 155 ? -4.887 -31.484 -14.148 1 98.44 155 THR B N 1
ATOM 3487 C CA . THR B 1 155 ? -5.984 -32.438 -14.156 1 98.44 155 THR B CA 1
ATOM 3488 C C . THR B 1 155 ? -6.566 -32.594 -12.758 1 98.44 155 THR B C 1
ATOM 3490 O O . THR B 1 155 ? -5.965 -32.156 -11.773 1 98.44 155 THR B O 1
ATOM 3493 N N . ALA B 1 156 ? -7.723 -33.219 -12.711 1 97.62 156 ALA B N 1
ATOM 3494 C CA . ALA B 1 156 ? -8.344 -33.469 -11.422 1 97.62 156 ALA B CA 1
ATOM 3495 C C . ALA B 1 156 ? -7.438 -34.344 -10.547 1 97.62 156 ALA B C 1
ATOM 3497 O O . ALA B 1 156 ? -7.43 -34.188 -9.32 1 97.62 156 ALA B O 1
ATOM 3498 N N . ASP B 1 157 ? -6.586 -35.125 -11.125 1 97.88 157 ASP B N 1
ATOM 3499 C CA . ASP B 1 157 ? -5.75 -36.062 -10.391 1 97.88 157 ASP B CA 1
ATOM 3500 C C . ASP B 1 157 ? -4.492 -35.406 -9.859 1 97.88 157 ASP B C 1
ATOM 3502 O O . ASP B 1 157 ? -3.936 -35.812 -8.844 1 97.88 157 ASP B O 1
ATOM 3506 N N . ASN B 1 158 ? -4.027 -34.375 -10.531 1 98.12 158 ASN B N 1
ATOM 3507 C CA . ASN B 1 158 ? -2.748 -33.812 -10.102 1 98.12 158 ASN B CA 1
ATOM 3508 C C . ASN B 1 158 ? -2.924 -32.469 -9.383 1 98.12 158 ASN B C 1
ATOM 3510 O O . ASN B 1 158 ? -2.002 -31.656 -9.352 1 98.12 158 ASN B O 1
ATOM 3514 N N . GLY B 1 159 ? -4.152 -32.219 -8.898 1 97.69 159 GLY B N 1
ATOM 3515 C CA . GLY B 1 159 ? -4.324 -31.094 -7.984 1 97.69 159 GLY B CA 1
ATOM 3516 C C . GLY B 1 159 ? -4.828 -29.828 -8.672 1 97.69 159 GLY B C 1
ATOM 3517 O O . GLY B 1 159 ? -4.586 -28.719 -8.195 1 97.69 159 GLY B O 1
ATOM 3518 N N . ALA B 1 160 ? -5.492 -29.938 -9.797 1 98.62 160 ALA B N 1
ATOM 3519 C CA . ALA B 1 160 ? -6.102 -28.781 -10.453 1 98.62 160 ALA B CA 1
ATOM 3520 C C . ALA B 1 160 ? -6.922 -27.969 -9.461 1 98.62 160 ALA B C 1
ATOM 3522 O O . ALA B 1 160 ? -7.598 -28.516 -8.594 1 98.62 160 ALA B O 1
ATOM 3523 N N . THR B 1 161 ? -6.812 -26.625 -9.625 1 98.44 161 THR B N 1
ATOM 3524 C CA . TH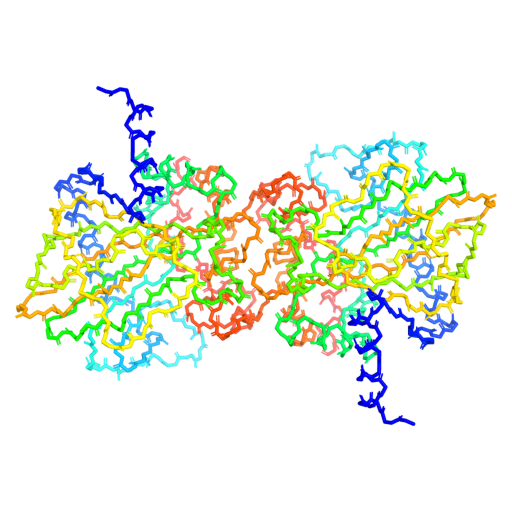R B 1 161 ? -7.59 -25.734 -8.773 1 98.44 161 THR B CA 1
ATOM 3525 C C . THR B 1 161 ? -9.078 -26.047 -8.867 1 98.44 161 THR B C 1
ATOM 3527 O O . THR B 1 161 ? -9.609 -26.25 -9.961 1 98.44 161 THR B O 1
ATOM 3530 N N . GLN B 1 162 ? -9.664 -26.203 -7.762 1 98.5 162 GLN B N 1
ATOM 3531 C CA . GLN B 1 162 ? -11.109 -26.375 -7.68 1 98.5 162 GLN B CA 1
ATOM 3532 C C . GLN B 1 162 ? -11.797 -25.078 -7.266 1 98.5 162 GLN B C 1
ATOM 3534 O O . GLN B 1 162 ? -11.453 -24.484 -6.238 1 98.5 162 GLN B O 1
ATOM 3539 N N . VAL B 1 163 ? -12.781 -24.672 -8.039 1 98.69 163 VAL B N 1
ATOM 3540 C CA . VAL B 1 163 ? -13.445 -23.391 -7.773 1 98.69 163 VAL B CA 1
ATOM 3541 C C . VAL B 1 163 ? -14.914 -23.641 -7.43 1 98.69 163 VAL B C 1
ATOM 3543 O O . VAL B 1 163 ? -15.477 -24.688 -7.773 1 98.69 163 VAL B O 1
ATOM 3546 N N . VAL B 1 164 ? -15.5 -22.734 -6.738 1 98.31 164 VAL B N 1
ATOM 3547 C CA . VAL B 1 164 ? -16.938 -22.672 -6.527 1 98.31 164 VAL B CA 1
ATOM 3548 C C . VAL B 1 164 ? -17.516 -21.5 -7.328 1 98.31 164 VAL B C 1
ATOM 3550 O O . VAL B 1 164 ? -17.562 -20.375 -6.84 1 98.31 164 VAL B O 1
ATOM 3553 N N . PRO B 1 165 ? -18 -21.828 -8.531 1 98.19 165 PRO B N 1
ATOM 3554 C CA . PRO B 1 165 ? -18.391 -20.75 -9.438 1 98.19 165 PRO B CA 1
ATOM 3555 C C . PRO B 1 165 ? -19.438 -19.812 -8.828 1 98.19 165 PRO B C 1
ATOM 3557 O O . PRO B 1 165 ? -20.391 -20.266 -8.195 1 98.19 165 PRO B O 1
ATOM 3560 N N . GLY B 1 166 ? -19.172 -18.5 -8.977 1 97.94 166 GLY B N 1
ATOM 3561 C CA . GLY B 1 166 ? -20.109 -17.484 -8.539 1 97.94 166 GLY B CA 1
ATOM 3562 C C . GLY B 1 166 ? -19.953 -17.109 -7.078 1 97.94 166 GLY B C 1
ATOM 3563 O O . GLY B 1 166 ? -20.578 -16.156 -6.602 1 97.94 166 GLY B O 1
ATOM 3564 N N . SER B 1 167 ? -19.109 -17.766 -6.348 1 98 167 SER B N 1
ATOM 3565 C CA . SER B 1 167 ? -19.047 -17.625 -4.898 1 98 167 SER B CA 1
ATOM 3566 C C . SER B 1 167 ? -18.359 -16.312 -4.5 1 98 167 SER B C 1
ATOM 3568 O O . SER B 1 167 ? -18.406 -15.906 -3.34 1 98 167 SER B O 1
ATOM 3570 N N . HIS B 1 168 ? -17.719 -15.641 -5.406 1 97.94 168 HIS B N 1
ATOM 3571 C CA . HIS B 1 168 ? -17.078 -14.367 -5.109 1 97.94 168 HIS B CA 1
ATOM 3572 C C . HIS B 1 168 ? -18.109 -13.32 -4.707 1 97.94 168 HIS B C 1
ATOM 3574 O O . HIS B 1 168 ? -17.75 -12.281 -4.129 1 97.94 168 HIS B O 1
ATOM 3580 N N . ARG B 1 169 ? -19.359 -13.609 -4.957 1 97.25 169 ARG B N 1
ATOM 3581 C CA . ARG B 1 169 ? -20.438 -12.656 -4.664 1 97.25 169 ARG B CA 1
ATOM 3582 C C . ARG B 1 169 ? -21.141 -13.016 -3.365 1 97.25 169 ARG B C 1
ATOM 3584 O O . ARG B 1 169 ? -22.031 -12.297 -2.92 1 97.25 169 ARG B O 1
ATOM 3591 N N . TRP B 1 170 ? -20.703 -14.133 -2.777 1 96.69 170 TRP B N 1
ATOM 3592 C CA . TRP B 1 170 ? -21.375 -14.57 -1.555 1 96.69 170 TRP B CA 1
ATOM 3593 C C . TRP B 1 170 ? -21.078 -13.617 -0.402 1 96.69 170 TRP B C 1
ATOM 3595 O O . TRP B 1 170 ? -19.922 -13.273 -0.156 1 96.69 170 TRP B O 1
ATOM 3605 N N . PRO B 1 171 ? -22.062 -13.281 0.342 1 94.5 171 PRO B N 1
ATOM 3606 C CA . PRO B 1 171 ? -21.844 -12.391 1.488 1 94.5 171 PRO B CA 1
ATOM 3607 C C . PRO B 1 171 ? -21.266 -13.133 2.701 1 94.5 171 PRO B C 1
ATOM 3609 O O . PRO B 1 171 ? -20.578 -12.531 3.525 1 94.5 171 PRO B O 1
ATOM 3612 N N . GLU B 1 172 ? -21.609 -14.375 2.818 1 91.69 172 GLU B N 1
ATOM 3613 C CA . GLU B 1 172 ? -21.203 -15.141 3.996 1 91.69 172 GLU B CA 1
ATOM 3614 C C . GLU B 1 172 ? -20.156 -16.203 3.637 1 91.69 172 GLU B C 1
ATOM 3616 O O . GLU B 1 172 ? -20.172 -16.734 2.531 1 91.69 172 GLU B O 1
ATOM 3621 N N . ARG B 1 173 ? -19.328 -16.453 4.559 1 90.25 173 ARG B N 1
ATOM 3622 C CA . ARG B 1 173 ? -18.391 -17.578 4.43 1 90.25 173 ARG B CA 1
ATOM 3623 C C . ARG B 1 173 ? -19.125 -18.906 4.441 1 90.25 173 ARG B C 1
ATOM 3625 O O . ARG B 1 173 ? -20.047 -19.109 5.238 1 90.25 173 ARG B O 1
ATOM 3632 N N . PRO B 1 174 ? -18.672 -19.75 3.623 1 90.62 174 PRO B N 1
ATOM 3633 C CA . PRO B 1 174 ? -19.297 -21.078 3.666 1 90.62 174 PRO B CA 1
ATOM 3634 C C . PRO B 1 174 ? -18.953 -21.859 4.934 1 90.62 174 PRO B C 1
ATOM 3636 O O . PRO B 1 174 ? -17.875 -21.641 5.516 1 90.62 174 PRO B O 1
ATOM 3639 N N . SER B 1 175 ? -19.891 -22.641 5.391 1 90.38 175 SER B N 1
ATOM 3640 C CA . SER B 1 175 ? -19.703 -23.547 6.516 1 90.38 175 SER B CA 1
ATOM 3641 C C . SER B 1 175 ? -19.875 -25 6.09 1 90.38 175 SER B C 1
ATOM 3643 O O . SER B 1 175 ? -20.469 -25.281 5.047 1 90.38 175 SER B O 1
ATOM 3645 N N . PRO B 1 176 ? -19.344 -25.875 6.867 1 89.31 176 PRO B N 1
ATOM 3646 C CA . PRO B 1 176 ? -19.516 -27.281 6.52 1 89.31 176 PRO B CA 1
ATOM 3647 C C . PRO B 1 176 ? -20.984 -27.688 6.445 1 89.31 176 PRO B C 1
ATOM 3649 O O . PRO B 1 176 ? -21.812 -27.219 7.242 1 89.31 176 PRO B O 1
ATOM 3652 N N . PRO B 1 177 ? -21.266 -28.688 5.742 1 91.38 177 PRO B N 1
ATOM 3653 C CA . PRO B 1 177 ? -20.375 -29.234 4.707 1 91.38 177 PRO B CA 1
ATOM 3654 C C . PRO B 1 177 ? -20.062 -28.219 3.607 1 91.38 177 PRO B C 1
ATOM 3656 O O . PRO B 1 177 ? -20.969 -27.547 3.102 1 91.38 177 PRO B O 1
ATOM 3659 N N . TYR B 1 178 ? -18.875 -28.188 3.186 1 92.19 178 TYR B N 1
ATOM 3660 C CA . TYR B 1 178 ? -18.422 -27.203 2.207 1 92.19 178 TYR B CA 1
ATOM 3661 C C . TYR B 1 178 ? -18.906 -27.562 0.809 1 92.19 178 TYR B C 1
ATOM 3663 O O . TYR B 1 178 ? -19.109 -28.734 0.494 1 92.19 178 TYR B O 1
ATOM 3671 N N . PRO B 1 179 ? -19.125 -26.578 0.068 1 92.75 179 PRO B N 1
ATOM 3672 C CA . PRO B 1 179 ? -19.531 -26.859 -1.313 1 92.75 179 PRO B CA 1
ATOM 3673 C C . PRO B 1 179 ? -18.469 -27.641 -2.09 1 92.75 179 PRO B C 1
ATOM 3675 O O . PRO B 1 179 ? -17.281 -27.484 -1.827 1 92.75 179 PRO B O 1
ATOM 3678 N N . GLU B 1 180 ? -19.016 -28.422 -2.965 1 90.25 180 GLU B N 1
ATOM 3679 C CA . GLU B 1 180 ? -18.094 -29.156 -3.822 1 90.25 180 GLU B CA 1
ATOM 3680 C C . GLU B 1 180 ? -17.438 -28.234 -4.844 1 90.25 180 GLU B C 1
ATOM 3682 O O . GLU B 1 180 ? -18.125 -27.469 -5.516 1 90.25 180 GLU B O 1
ATOM 3687 N N . GLY B 1 181 ? -16.219 -28.297 -4.973 1 95.5 181 GLY B N 1
ATOM 3688 C CA . GLY B 1 181 ? -15.492 -27.516 -5.957 1 95.5 181 GLY B CA 1
ATOM 3689 C C . GLY B 1 181 ? -15.461 -28.156 -7.332 1 95.5 181 GLY B C 1
ATOM 3690 O O . GLY B 1 181 ? -15.531 -29.375 -7.453 1 95.5 181 GLY B O 1
ATOM 3691 N N . LYS B 1 182 ? -15.445 -27.359 -8.344 1 97.5 182 LYS B N 1
ATOM 3692 C CA . LYS B 1 182 ? -15.258 -27.797 -9.727 1 97.5 182 LYS B CA 1
ATOM 3693 C C . LYS B 1 182 ? -13.797 -27.703 -10.141 1 97.5 182 LYS B C 1
ATOM 3695 O O . LYS B 1 182 ? -13.219 -26.609 -10.141 1 97.5 182 LYS B O 1
ATOM 3700 N N . PRO B 1 183 ? -13.211 -28.844 -10.5 1 98.25 183 PRO B N 1
ATOM 3701 C CA . PRO B 1 183 ? -11.828 -28.766 -10.977 1 98.25 183 PRO B CA 1
ATOM 3702 C C . PRO B 1 183 ? -11.703 -27.984 -12.289 1 98.25 183 PRO B C 1
ATOM 3704 O O . PRO B 1 183 ? -12.492 -28.188 -13.211 1 98.25 183 PRO B O 1
ATOM 3707 N N . VAL B 1 184 ? -10.781 -27.094 -12.367 1 98.75 184 VAL B N 1
ATOM 3708 C CA . VAL B 1 184 ? -10.469 -26.359 -13.602 1 98.75 184 VAL B CA 1
ATOM 3709 C C . VAL B 1 184 ? -9.281 -27.016 -14.297 1 98.75 184 VAL B C 1
ATOM 3711 O O . VAL B 1 184 ? -8.125 -26.656 -14.031 1 98.75 184 VAL B O 1
ATOM 3714 N N . GLU B 1 185 ? -9.578 -27.922 -15.148 1 98.75 185 GLU B N 1
ATOM 3715 C CA . GLU B 1 185 ? -8.539 -28.594 -15.922 1 98.75 185 GLU B CA 1
ATOM 3716 C C . GLU B 1 185 ? -8.109 -27.766 -17.125 1 98.75 185 GLU B C 1
ATOM 3718 O O . GLU B 1 185 ? -8.945 -27.281 -17.891 1 98.75 185 GLU B O 1
ATOM 3723 N N . ILE B 1 186 ? -6.809 -27.562 -17.25 1 98.62 186 ILE B N 1
ATOM 3724 C CA . ILE B 1 186 ? -6.277 -26.75 -18.328 1 98.62 186 ILE B CA 1
ATOM 3725 C C . ILE B 1 186 ? -4.996 -27.375 -18.875 1 98.62 186 ILE B C 1
ATOM 3727 O O . ILE B 1 186 ? -4.367 -28.203 -18.188 1 98.62 186 ILE B O 1
ATOM 3731 N N . ASN B 1 187 ? -4.598 -26.969 -20.094 1 98.69 187 ASN B N 1
ATOM 3732 C CA . ASN B 1 187 ? -3.379 -27.469 -20.719 1 98.69 187 ASN B CA 1
ATOM 3733 C C . ASN B 1 187 ? -2.162 -26.625 -20.328 1 98.69 187 ASN B C 1
ATOM 3735 O O . ASN B 1 187 ? -2.301 -25.484 -19.906 1 98.69 187 ASN B O 1
ATOM 3739 N N . ALA B 1 188 ? -0.989 -27.312 -20.422 1 98.81 188 ALA B N 1
ATOM 3740 C CA . ALA B 1 188 ? 0.243 -26.547 -20.281 1 98.81 188 ALA B CA 1
ATOM 3741 C C . ALA B 1 188 ? 0.226 -25.312 -21.172 1 98.81 188 ALA B C 1
ATOM 3743 O O . ALA B 1 188 ? -0.124 -25.391 -22.344 1 98.81 188 ALA B O 1
ATOM 3744 N N . GLY B 1 189 ? 0.526 -24.156 -20.562 1 98.75 189 GLY B N 1
ATOM 3745 C CA . GLY B 1 189 ? 0.548 -22.906 -21.312 1 98.75 189 GLY B CA 1
ATOM 3746 C C . GLY B 1 189 ? -0.722 -22.094 -21.156 1 98.75 189 GLY B C 1
ATOM 3747 O O . GLY B 1 189 ? -0.747 -20.906 -21.484 1 98.75 189 GLY B O 1
ATOM 3748 N N . ASP B 1 190 ? -1.815 -22.734 -20.734 1 98.81 190 ASP B N 1
ATOM 3749 C CA . ASP B 1 190 ? -3.047 -22.016 -20.422 1 98.81 190 ASP B CA 1
ATOM 3750 C C . ASP B 1 190 ? -2.949 -21.328 -19.047 1 98.81 190 ASP B C 1
ATOM 3752 O O . ASP B 1 190 ? -2.053 -21.625 -18.266 1 98.81 190 ASP B O 1
ATOM 3756 N N . ALA B 1 191 ? -3.879 -20.391 -18.828 1 98.88 191 ALA B N 1
ATOM 3757 C CA . ALA B 1 191 ? -3.916 -19.703 -17.547 1 98.88 191 ALA B CA 1
ATOM 3758 C C . ALA B 1 191 ? -5.336 -19.656 -16.984 1 98.88 191 ALA B C 1
ATOM 3760 O O . ALA B 1 191 ? -6.301 -19.469 -17.719 1 98.88 191 ALA B O 1
ATOM 3761 N N . LEU B 1 192 ? -5.41 -19.906 -15.719 1 98.88 192 LEU B N 1
ATOM 3762 C CA . LEU B 1 192 ? -6.605 -19.609 -14.938 1 98.88 192 LEU B CA 1
ATOM 3763 C C . LEU B 1 192 ? -6.527 -18.219 -14.328 1 98.88 192 LEU B C 1
ATOM 3765 O O . LEU B 1 192 ? -5.516 -17.844 -13.719 1 98.88 192 LEU B O 1
ATOM 3769 N N . ILE B 1 193 ? -7.543 -17.344 -14.539 1 98.94 193 ILE B N 1
ATOM 3770 C CA . ILE B 1 193 ? -7.664 -16.031 -13.898 1 98.94 193 ILE B CA 1
ATOM 3771 C C . ILE B 1 193 ? -8.914 -16 -13.023 1 98.94 193 ILE B C 1
ATOM 3773 O O . ILE B 1 193 ? -9.984 -16.469 -13.438 1 98.94 193 ILE B O 1
ATOM 3777 N N . TRP B 1 194 ? -8.773 -15.492 -11.773 1 98.94 194 TRP B N 1
ATOM 3778 C CA . TRP B 1 194 ? -9.969 -15.5 -10.93 1 98.94 194 TRP B CA 1
ATOM 3779 C C . TRP B 1 194 ? -9.977 -14.289 -10 1 98.94 194 TRP B C 1
ATOM 3781 O O . TRP B 1 194 ? -8.93 -13.703 -9.719 1 98.94 194 TRP B O 1
ATOM 3791 N N . ASN B 1 195 ? -11.164 -13.898 -9.602 1 98.88 195 ASN B N 1
ATOM 3792 C CA . ASN B 1 195 ? -11.422 -12.898 -8.57 1 98.88 195 ASN B CA 1
ATOM 3793 C C . ASN B 1 195 ? -10.945 -13.375 -7.199 1 98.88 195 ASN B C 1
ATOM 3795 O O . ASN B 1 195 ? -11.25 -14.492 -6.785 1 98.88 195 ASN B O 1
ATOM 3799 N N . GLY B 1 196 ? -10.281 -12.531 -6.473 1 98.62 196 GLY B N 1
ATOM 3800 C CA . GLY B 1 196 ? -9.703 -12.898 -5.191 1 98.62 196 GLY B CA 1
ATOM 3801 C C . GLY B 1 196 ? -10.742 -13.32 -4.164 1 98.62 196 GLY B C 1
ATOM 3802 O O . GLY B 1 196 ? -10.414 -13.961 -3.168 1 98.62 196 GLY B O 1
ATOM 3803 N N . SER B 1 197 ? -11.984 -13.031 -4.371 1 98.38 197 SER B N 1
ATOM 3804 C CA . SER B 1 197 ? -13.062 -13.367 -3.449 1 98.38 197 SER B CA 1
ATOM 3805 C C . SER B 1 197 ? -13.656 -14.742 -3.77 1 98.38 197 SER B C 1
ATOM 3807 O O . SER B 1 197 ? -14.516 -15.234 -3.043 1 98.38 197 SER B O 1
ATOM 3809 N N . LEU B 1 198 ? -13.195 -15.352 -4.855 1 98.69 198 LEU B N 1
ATOM 3810 C CA . LEU B 1 198 ? -13.727 -16.656 -5.254 1 98.69 198 LEU B CA 1
ATOM 3811 C C . LEU B 1 198 ? -13.266 -17.75 -4.297 1 98.69 198 LEU B C 1
ATOM 3813 O O . LEU B 1 198 ? -12.07 -17.891 -4.031 1 98.69 198 LEU B O 1
ATOM 3817 N N . TRP B 1 199 ? -14.203 -18.469 -3.773 1 98.38 199 TRP B N 1
ATOM 3818 C CA . TRP B 1 199 ? -13.852 -19.641 -2.965 1 98.38 199 TRP B CA 1
ATOM 3819 C C . TRP B 1 199 ? -13.219 -20.719 -3.828 1 98.38 199 TRP B C 1
ATOM 3821 O O . TRP B 1 199 ? -13.781 -21.109 -4.855 1 98.38 199 TRP B O 1
ATOM 3831 N N . HIS B 1 200 ? -12.062 -21.203 -3.402 1 98.44 200 HIS B N 1
ATOM 3832 C CA . HIS B 1 200 ? -11.328 -22.172 -4.199 1 98.44 200 HIS B CA 1
ATOM 3833 C C . HIS B 1 200 ? -10.352 -22.969 -3.336 1 98.44 200 HIS B C 1
ATOM 3835 O O . HIS B 1 200 ? -10.188 -22.672 -2.15 1 98.44 200 HIS B O 1
ATOM 3841 N N . THR B 1 201 ? -9.82 -24.016 -3.936 1 96.94 201 THR B N 1
ATOM 3842 C CA . THR B 1 201 ? -8.82 -24.891 -3.332 1 96.94 201 THR B CA 1
ATOM 3843 C C . THR B 1 201 ? -7.852 -25.406 -4.387 1 96.94 201 THR B C 1
ATOM 3845 O O . THR B 1 201 ? -8.266 -25.766 -5.496 1 96.94 201 THR B O 1
ATOM 3848 N N . ALA B 1 202 ? -6.535 -25.344 -4.09 1 96.38 202 ALA B N 1
ATOM 3849 C CA . ALA B 1 202 ? -5.656 -26.25 -4.828 1 96.38 202 ALA B CA 1
ATOM 3850 C C . ALA B 1 202 ? -5.855 -27.688 -4.383 1 96.38 202 ALA B C 1
ATOM 3852 O O . ALA B 1 202 ? -5.586 -28.031 -3.229 1 96.38 202 ALA B O 1
ATOM 3853 N N . ALA B 1 203 ? -6.297 -28.547 -5.223 1 97.19 203 ALA B N 1
ATOM 3854 C CA . ALA B 1 203 ? -6.617 -29.922 -4.863 1 97.19 203 ALA B CA 1
ATOM 3855 C C . ALA B 1 203 ? -5.348 -30.734 -4.637 1 97.19 203 ALA B C 1
ATOM 3857 O O . ALA B 1 203 ? -4.238 -30.234 -4.836 1 97.19 203 ALA B O 1
ATOM 3858 N N . ALA B 1 204 ? -5.547 -31.922 -4.129 1 97.06 204 ALA B N 1
ATOM 3859 C CA . ALA B 1 204 ? -4.418 -32.812 -3.836 1 97.06 204 ALA B CA 1
ATOM 3860 C C . ALA B 1 204 ? -3.768 -33.312 -5.121 1 97.06 204 ALA B C 1
ATOM 3862 O O . ALA B 1 204 ? -4.453 -33.562 -6.117 1 97.06 204 ALA B O 1
ATOM 3863 N N . ASN B 1 205 ? -2.506 -33.406 -5.074 1 98.19 205 ASN B N 1
ATOM 3864 C CA . ASN B 1 205 ? -1.778 -34.062 -6.141 1 98.19 205 ASN B CA 1
ATOM 3865 C C . ASN B 1 205 ? -1.617 -35.562 -5.848 1 98.19 205 ASN B C 1
ATOM 3867 O O . ASN B 1 205 ? -0.737 -35.969 -5.082 1 98.19 205 ASN B O 1
ATOM 3871 N N . ARG B 1 206 ? -2.381 -36.375 -6.496 1 97.88 206 ARG B N 1
ATOM 3872 C CA . ARG B 1 206 ? -2.391 -37.812 -6.262 1 97.88 206 ARG B CA 1
ATOM 3873 C C . ARG B 1 206 ? -1.512 -38.531 -7.273 1 97.88 206 ARG B C 1
ATOM 3875 O O . ARG B 1 206 ? -1.529 -39.781 -7.348 1 97.88 206 ARG B O 1
ATOM 3882 N N . THR B 1 207 ? -0.797 -37.781 -8.023 1 97.88 207 THR B N 1
ATOM 3883 C CA . THR B 1 207 ? 0.067 -38.375 -9.039 1 97.88 207 THR B CA 1
ATOM 3884 C C . THR B 1 207 ? 1.515 -38.438 -8.562 1 97.88 207 THR B C 1
ATOM 3886 O O . THR B 1 207 ? 1.814 -38.031 -7.434 1 97.88 207 THR B O 1
ATOM 3889 N N . ASP B 1 208 ? 2.439 -38.938 -9.43 1 97.5 208 ASP B N 1
ATOM 3890 C CA . ASP B 1 208 ? 3.844 -39.125 -9.07 1 97.5 208 ASP B CA 1
ATOM 3891 C C . ASP B 1 208 ? 4.715 -38.031 -9.688 1 97.5 208 ASP B C 1
ATOM 3893 O O . ASP B 1 208 ? 5.941 -38.125 -9.656 1 97.5 208 ASP B O 1
ATOM 3897 N N . ALA B 1 209 ? 4.094 -37 -10.234 1 97.19 209 ALA B N 1
ATOM 3898 C CA . ALA B 1 209 ? 4.824 -35.906 -10.852 1 97.19 209 ALA B CA 1
ATOM 3899 C C . ALA B 1 209 ? 4.449 -34.562 -10.203 1 97.19 209 ALA B C 1
ATOM 3901 O O . ALA B 1 209 ? 3.32 -34.375 -9.742 1 97.19 209 ALA B O 1
ATOM 3902 N N . PRO B 1 210 ? 5.438 -33.625 -10.164 1 97.25 210 PRO B N 1
ATOM 3903 C CA . PRO B 1 210 ? 5.086 -32.312 -9.672 1 97.25 210 PRO B CA 1
ATOM 3904 C C . PRO B 1 210 ? 4.145 -31.547 -10.609 1 97.25 210 PRO B C 1
ATOM 3906 O O . PRO B 1 210 ? 4.035 -31.906 -11.789 1 97.25 210 PRO B O 1
ATOM 3909 N N . ARG B 1 211 ? 3.471 -30.625 -10.133 1 98.06 211 ARG B N 1
ATOM 3910 C CA . ARG B 1 211 ? 2.582 -29.766 -10.898 1 98.06 211 ARG B CA 1
ATOM 3911 C C . ARG B 1 211 ? 3.037 -28.312 -10.812 1 98.06 211 ARG B C 1
ATOM 3913 O O . ARG B 1 211 ? 2.455 -27.5 -10.078 1 98.06 211 ARG B O 1
ATOM 3920 N N . PRO B 1 212 ? 4.051 -27.906 -11.602 1 98.38 212 PRO B N 1
ATOM 3921 C CA . PRO B 1 212 ? 4.609 -26.547 -11.578 1 98.38 212 PRO B CA 1
ATOM 3922 C C . PRO B 1 212 ? 3.693 -25.516 -12.234 1 98.38 212 PRO B C 1
ATOM 3924 O O . PRO B 1 212 ? 3.029 -25.828 -13.227 1 98.38 212 PRO B O 1
ATOM 3927 N N . ALA B 1 213 ? 3.68 -24.359 -11.688 1 98.75 213 ALA B N 1
ATOM 3928 C CA . ALA B 1 213 ? 2.902 -23.234 -12.211 1 98.75 213 ALA B CA 1
ATOM 3929 C C . ALA B 1 213 ? 3.584 -21.906 -11.906 1 98.75 213 ALA B C 1
ATOM 3931 O O . ALA B 1 213 ? 4.512 -21.844 -11.094 1 98.75 213 ALA B O 1
ATOM 3932 N N . LEU B 1 214 ? 3.248 -20.891 -12.633 1 98.69 214 LEU B N 1
ATOM 3933 C CA . LEU B 1 214 ? 3.559 -19.484 -12.359 1 98.69 214 LEU B CA 1
ATOM 3934 C C . LEU B 1 214 ? 2.32 -18.75 -11.867 1 98.69 214 LEU B C 1
ATOM 3936 O O . LEU B 1 214 ? 1.276 -18.766 -12.523 1 98.69 214 LEU B O 1
ATOM 3940 N N . THR B 1 215 ? 2.441 -18.125 -10.727 1 98.31 215 THR B N 1
ATOM 3941 C CA . THR B 1 215 ? 1.313 -17.406 -10.164 1 98.31 215 THR B CA 1
ATOM 3942 C C . THR B 1 215 ? 1.61 -15.906 -10.109 1 98.31 215 THR B C 1
ATOM 3944 O O . THR B 1 215 ? 2.641 -15.484 -9.578 1 98.31 215 THR B O 1
ATOM 3947 N N . ILE B 1 216 ? 0.759 -15.117 -10.641 1 98.75 216 ILE B N 1
ATOM 3948 C CA . ILE B 1 216 ? 0.855 -13.664 -10.695 1 98.75 216 ILE B CA 1
ATOM 3949 C C . ILE B 1 216 ? -0.372 -13.039 -10.039 1 98.75 216 ILE B C 1
ATOM 3951 O O . ILE B 1 216 ? -1.474 -13.086 -10.586 1 98.75 216 ILE B O 1
ATOM 3955 N N . ASN B 1 217 ? -0.169 -12.445 -8.922 1 98.5 217 ASN B N 1
ATOM 3956 C CA . ASN B 1 217 ? -1.245 -11.844 -8.141 1 98.5 217 ASN B CA 1
ATOM 3957 C C . ASN B 1 217 ? -1.235 -10.32 -8.258 1 98.5 217 ASN B C 1
ATOM 3959 O O . ASN B 1 217 ? -0.197 -9.688 -8.062 1 98.5 217 ASN B O 1
ATOM 3963 N N . PHE B 1 218 ? -2.4 -9.805 -8.562 1 98.88 218 PHE B N 1
ATOM 3964 C CA . PHE B 1 218 ? -2.568 -8.367 -8.664 1 98.88 218 PHE B CA 1
ATOM 3965 C C . PHE B 1 218 ? -3.559 -7.859 -7.625 1 98.88 218 PHE B C 1
ATOM 3967 O O . PHE B 1 218 ? -4.441 -8.602 -7.191 1 98.88 218 PHE B O 1
ATOM 3974 N N . CYS B 1 219 ? -3.387 -6.633 -7.266 1 98.75 219 CYS B N 1
ATOM 3975 C CA . CYS B 1 219 ? -4.348 -5.973 -6.387 1 98.75 219 CYS B CA 1
ATOM 3976 C C . CYS B 1 219 ? -4.762 -4.617 -6.949 1 98.75 219 CYS B C 1
ATOM 3978 O O . CYS B 1 219 ? -4.07 -4.062 -7.805 1 98.75 219 CYS B O 1
ATOM 3980 N N . VAL B 1 220 ? -5.875 -4.145 -6.5 1 98.44 220 VAL B N 1
ATOM 3981 C CA . VAL B 1 220 ? -6.328 -2.807 -6.863 1 98.44 220 VAL B CA 1
ATOM 3982 C C . VAL B 1 220 ? -5.332 -1.769 -6.348 1 98.44 220 VAL B C 1
ATOM 3984 O O . VAL B 1 220 ? -4.598 -2.025 -5.395 1 98.44 220 VAL B O 1
ATOM 3987 N N . GLY B 1 221 ? -5.363 -0.606 -6.875 1 98.25 221 GLY B N 1
ATOM 3988 C CA . GLY B 1 221 ? -4.285 0.356 -6.711 1 98.25 221 GLY B CA 1
ATOM 3989 C C . GLY B 1 221 ? -4.273 1.005 -5.34 1 98.25 221 GLY B C 1
ATOM 3990 O O . GLY B 1 221 ? -3.275 1.614 -4.945 1 98.25 221 GLY B O 1
ATOM 3991 N N . PHE B 1 222 ? -5.328 0.887 -4.578 1 98 222 PHE B N 1
ATOM 3992 C CA . PHE B 1 222 ? -5.383 1.587 -3.301 1 98 222 PHE B CA 1
ATOM 3993 C C . PHE B 1 222 ? -5.098 0.632 -2.148 1 98 222 PHE B C 1
ATOM 3995 O O . PHE B 1 222 ? -5.113 1.035 -0.983 1 98 222 PHE B O 1
ATOM 4002 N N . VAL B 1 223 ? -4.773 -0.63 -2.457 1 97.81 223 VAL B N 1
ATOM 4003 C CA . VAL B 1 223 ? -4.457 -1.606 -1.418 1 97.81 223 VAL B CA 1
ATOM 4004 C C . VAL B 1 223 ? -2.955 -1.884 -1.407 1 97.81 223 VAL B C 1
ATOM 4006 O O . VAL B 1 223 ? -2.293 -1.791 -2.443 1 97.81 223 VAL B O 1
ATOM 4009 N N . ARG B 1 224 ? -2.473 -2.176 -0.23 1 97.81 224 ARG B N 1
ATOM 4010 C CA . ARG B 1 224 ? -1.062 -2.492 -0.028 1 97.81 224 ARG B CA 1
ATOM 4011 C C . ARG B 1 224 ? -0.697 -3.814 -0.694 1 97.81 224 ARG B C 1
ATOM 4013 O O . ARG B 1 224 ? -1.447 -4.789 -0.605 1 97.81 224 ARG B O 1
ATOM 4020 N N . GLN B 1 225 ? 0.395 -3.863 -1.383 1 98.25 225 GLN B N 1
ATOM 4021 C CA . GLN B 1 225 ? 0.889 -5.082 -2.016 1 98.25 225 GLN B CA 1
ATOM 4022 C C . GLN B 1 225 ? 1.318 -6.109 -0.971 1 98.25 225 GLN B C 1
ATOM 4024 O O . GLN B 1 225 ? 1.894 -5.75 0.059 1 98.25 225 GLN B O 1
ATOM 4029 N N . GLN B 1 226 ? 1.09 -7.406 -1.202 1 97.31 226 GLN B N 1
ATOM 4030 C CA . GLN B 1 226 ? 1.512 -8.461 -0.284 1 97.31 226 GLN B CA 1
ATOM 4031 C C . GLN B 1 226 ? 3.033 -8.555 -0.223 1 97.31 226 GLN B C 1
ATOM 4033 O O . GLN B 1 226 ? 3.613 -8.633 0.863 1 97.31 226 GLN B O 1
ATOM 4038 N N . VAL B 1 227 ? 3.65 -8.609 -1.379 1 96.69 227 VAL B N 1
ATOM 4039 C CA . VAL B 1 227 ? 5.105 -8.562 -1.478 1 96.69 227 VAL B CA 1
ATOM 4040 C C . VAL B 1 227 ? 5.559 -7.129 -1.737 1 96.69 227 VAL B C 1
ATOM 4042 O O . VAL B 1 227 ? 4.977 -6.426 -2.568 1 96.69 227 VAL B O 1
ATOM 4045 N N . ASN B 1 228 ? 6.504 -6.68 -0.984 1 97.44 228 ASN B N 1
ATOM 4046 C CA . ASN B 1 228 ? 7.031 -5.332 -1.146 1 97.44 228 ASN B CA 1
ATOM 4047 C C . ASN B 1 228 ? 8.102 -5.273 -2.229 1 97.44 228 ASN B C 1
ATOM 4049 O O . ASN B 1 228 ? 9.297 -5.297 -1.927 1 97.44 228 ASN B O 1
ATOM 4053 N N . GLN B 1 229 ? 7.723 -5.121 -3.428 1 96.62 229 GLN B N 1
ATOM 4054 C CA . GLN B 1 229 ? 8.648 -5.066 -4.551 1 96.62 229 GLN B CA 1
ATOM 4055 C C . GLN B 1 229 ? 9.445 -3.766 -4.547 1 96.62 229 GLN B C 1
ATOM 4057 O O . GLN B 1 229 ? 10.594 -3.732 -4.996 1 96.62 229 GLN B O 1
ATOM 4062 N N . GLN B 1 230 ? 8.859 -2.752 -4.047 1 96.94 230 GLN B N 1
ATOM 4063 C CA . GLN B 1 230 ? 9.492 -1.438 -4.027 1 96.94 230 GLN B CA 1
ATOM 4064 C C . GLN B 1 230 ? 10.789 -1.465 -3.217 1 96.94 230 GLN B C 1
ATOM 4066 O O . GLN B 1 230 ? 11.789 -0.881 -3.623 1 96.94 230 GLN B O 1
ATOM 4071 N N . LEU B 1 231 ? 10.758 -2.203 -2.129 1 95.88 231 LEU B N 1
ATOM 4072 C CA . LEU B 1 231 ? 11.922 -2.232 -1.245 1 95.88 231 LEU B CA 1
ATOM 4073 C C . LEU B 1 231 ? 12.805 -3.439 -1.546 1 95.88 231 LEU B C 1
ATOM 4075 O O . LEU B 1 231 ? 13.969 -3.473 -1.152 1 95.88 231 LEU B O 1
ATOM 4079 N N . SER B 1 232 ? 12.266 -4.402 -2.229 1 94.5 232 SER B N 1
ATOM 4080 C CA . SER B 1 232 ? 13.031 -5.617 -2.492 1 94.5 232 SER B CA 1
ATOM 4081 C C . SER B 1 232 ? 13.867 -5.473 -3.756 1 94.5 232 SER B C 1
ATOM 4083 O O . SER B 1 232 ? 14.984 -5.996 -3.828 1 94.5 232 SER B O 1
ATOM 4085 N N . ILE B 1 233 ? 13.367 -4.824 -4.758 1 96.06 233 ILE B N 1
ATOM 4086 C CA . ILE B 1 233 ? 14.07 -4.723 -6.035 1 96.06 233 ILE B CA 1
ATOM 4087 C C . ILE B 1 233 ? 14.961 -3.482 -6.035 1 96.06 233 ILE B C 1
ATOM 4089 O O . ILE B 1 233 ? 14.477 -2.361 -5.852 1 96.06 233 ILE B O 1
ATOM 4093 N N . PRO B 1 234 ? 16.266 -3.668 -6.227 1 94.06 234 PRO B N 1
ATOM 4094 C CA . PRO B 1 234 ? 17.156 -2.504 -6.285 1 94.06 234 PRO B CA 1
ATOM 4095 C C . PRO B 1 234 ? 16.734 -1.496 -7.352 1 94.06 234 PRO B C 1
ATOM 4097 O O . PRO B 1 234 ? 16.312 -1.886 -8.445 1 94.06 234 PRO B O 1
ATOM 4100 N N . ARG B 1 235 ? 16.844 -0.267 -6.977 1 93.62 235 ARG B N 1
ATOM 4101 C CA . ARG B 1 235 ? 16.484 0.817 -7.883 1 93.62 235 ARG B CA 1
ATOM 4102 C C . ARG B 1 235 ? 17.203 0.675 -9.219 1 93.62 235 ARG B C 1
ATOM 4104 O O . ARG B 1 235 ? 16.641 0.972 -10.273 1 93.62 235 ARG B O 1
ATOM 4111 N N . GLU B 1 236 ? 18.469 0.222 -9.273 1 93.5 236 GLU B N 1
ATOM 4112 C CA . GLU B 1 236 ? 19.266 0.019 -10.484 1 93.5 236 GLU B CA 1
ATOM 4113 C C . GLU B 1 236 ? 18.578 -0.937 -11.445 1 93.5 236 GLU B C 1
ATOM 4115 O O . GLU B 1 236 ? 18.594 -0.723 -12.656 1 93.5 236 GLU B O 1
ATOM 4120 N N . LEU B 1 237 ? 17.984 -1.896 -10.867 1 95.44 237 LEU B N 1
ATOM 4121 C CA . LEU B 1 237 ? 17.266 -2.865 -11.688 1 95.44 237 LEU B CA 1
ATOM 4122 C C . LEU B 1 237 ? 15.922 -2.309 -12.148 1 95.44 237 LEU B C 1
ATOM 4124 O O . LEU B 1 237 ? 15.516 -2.525 -13.289 1 95.44 237 LEU B O 1
ATOM 4128 N N . VAL B 1 238 ? 15.203 -1.577 -11.273 1 96.69 238 VAL B N 1
ATOM 4129 C CA . VAL B 1 238 ? 13.914 -0.989 -11.617 1 96.69 238 VAL B CA 1
ATOM 4130 C C . VAL B 1 238 ? 14.062 -0.097 -12.852 1 96.69 238 VAL B C 1
ATOM 4132 O O . VAL B 1 238 ? 13.195 -0.097 -13.734 1 96.69 238 VAL B O 1
ATOM 4135 N N . ARG B 1 239 ? 15.125 0.571 -12.914 1 94.12 239 ARG B N 1
ATOM 4136 C CA . ARG B 1 239 ? 15.383 1.491 -14.016 1 94.12 239 ARG B CA 1
ATOM 4137 C C . ARG B 1 239 ? 15.422 0.752 -15.352 1 94.12 239 ARG B C 1
ATOM 4139 O O . ARG B 1 239 ? 15.18 1.348 -16.406 1 94.12 239 ARG B O 1
ATOM 4146 N N . CYS B 1 240 ? 15.711 -0.514 -15.312 1 94 240 CYS B N 1
ATOM 4147 C CA . CYS B 1 240 ? 15.844 -1.31 -16.531 1 94 240 CYS B CA 1
ATOM 4148 C C . CYS B 1 240 ? 14.492 -1.879 -16.953 1 94 240 CYS B C 1
ATOM 4150 O O . CYS B 1 240 ? 14.352 -2.396 -18.062 1 94 240 CYS B O 1
ATOM 4152 N N . PHE B 1 241 ? 13.508 -1.798 -16.062 1 96.75 241 PHE B N 1
ATOM 4153 C CA . PHE B 1 241 ? 12.188 -2.342 -16.391 1 96.75 241 PHE B CA 1
ATOM 4154 C C . PHE B 1 241 ? 11.461 -1.441 -17.375 1 96.75 241 PHE B C 1
ATOM 4156 O O . PHE B 1 241 ? 11.68 -0.23 -17.406 1 96.75 241 PHE B O 1
ATOM 4163 N N . GLU B 1 242 ? 10.633 -2.025 -18.234 1 96.88 242 GLU B N 1
ATOM 4164 C CA . GLU B 1 242 ? 9.758 -1.206 -19.062 1 96.88 242 GLU B CA 1
ATOM 4165 C C . GLU B 1 242 ? 8.797 -0.384 -18.203 1 96.88 242 GLU B C 1
ATOM 4167 O O . GLU B 1 242 ? 8.461 -0.781 -17.078 1 96.88 242 GLU B O 1
ATOM 4172 N N . PRO B 1 243 ? 8.266 0.737 -18.609 1 97.5 243 PRO B N 1
ATOM 4173 C CA . PRO B 1 243 ? 7.496 1.697 -17.812 1 97.5 243 PRO B CA 1
ATOM 4174 C C . PRO B 1 243 ? 6.262 1.073 -17.156 1 97.5 243 PRO B C 1
ATOM 4176 O O . PRO B 1 243 ? 5.973 1.347 -15.992 1 97.5 243 PRO B O 1
ATOM 4179 N N . ARG B 1 244 ? 5.551 0.244 -17.875 1 98.5 244 ARG B N 1
ATOM 4180 C CA . ARG B 1 244 ? 4.344 -0.335 -17.297 1 98.5 244 ARG B CA 1
ATOM 4181 C C . ARG B 1 244 ? 4.68 -1.257 -16.125 1 98.5 244 ARG B C 1
ATOM 4183 O O . ARG B 1 244 ? 3.943 -1.311 -15.141 1 98.5 244 ARG B O 1
ATOM 4190 N N . LEU B 1 245 ? 5.746 -2.043 -16.281 1 98.69 245 LEU B N 1
ATOM 4191 C CA . LEU B 1 245 ? 6.18 -2.879 -15.164 1 98.69 245 LEU B CA 1
ATOM 4192 C C . LEU B 1 245 ? 6.562 -2.025 -13.961 1 98.69 245 LEU B C 1
ATOM 4194 O O . LEU B 1 245 ? 6.254 -2.375 -12.82 1 98.69 245 LEU B O 1
ATOM 4198 N N . GLN B 1 246 ? 7.219 -0.872 -14.195 1 98.38 246 GLN B N 1
ATOM 4199 C CA . GLN B 1 246 ? 7.527 0.053 -13.109 1 98.38 246 GLN B CA 1
ATOM 4200 C C . GLN B 1 246 ? 6.258 0.489 -12.383 1 98.38 246 GLN B C 1
ATOM 4202 O O . GLN B 1 246 ? 6.211 0.485 -11.148 1 98.38 246 GLN B O 1
ATOM 4207 N N . GLU B 1 247 ? 5.254 0.812 -13.133 1 98.44 247 GLU B N 1
ATOM 4208 C CA . GLU B 1 247 ? 3.986 1.22 -12.539 1 98.44 247 GLU B CA 1
ATOM 4209 C C . GLU B 1 247 ? 3.379 0.093 -11.711 1 98.44 247 GLU B C 1
ATOM 4211 O O . GLU B 1 247 ? 2.902 0.323 -10.594 1 98.44 247 GLU B O 1
ATOM 4216 N N . LEU B 1 248 ? 3.465 -1.079 -12.227 1 98.81 248 LEU B N 1
ATOM 4217 C CA . LEU B 1 248 ? 2.82 -2.227 -11.594 1 98.81 248 LEU B CA 1
ATOM 4218 C C . LEU B 1 248 ? 3.49 -2.564 -10.266 1 98.81 248 LEU B C 1
ATOM 4220 O O . LEU B 1 248 ? 2.84 -3.072 -9.352 1 98.81 248 LEU B O 1
ATOM 4224 N N . ILE B 1 249 ? 4.758 -2.262 -10.172 1 98.69 249 ILE B N 1
ATOM 4225 C CA . ILE B 1 249 ? 5.414 -2.639 -8.922 1 98.69 249 ILE B CA 1
ATOM 4226 C C . ILE B 1 249 ? 5.383 -1.464 -7.945 1 98.69 249 ILE B C 1
ATOM 4228 O O . ILE B 1 249 ? 6.016 -1.508 -6.891 1 98.69 249 ILE B O 1
ATOM 4232 N N . GLY B 1 250 ? 4.711 -0.39 -8.289 1 98.31 250 GLY B N 1
ATOM 4233 C CA . GLY B 1 250 ? 4.422 0.62 -7.285 1 98.31 250 GLY B CA 1
ATOM 4234 C C . GLY B 1 250 ? 5.031 1.973 -7.605 1 98.31 250 GLY B C 1
ATOM 4235 O O . GLY B 1 250 ? 4.969 2.896 -6.793 1 98.31 250 GLY B O 1
ATOM 4236 N N . TYR B 1 251 ? 5.57 2.174 -8.797 1 98.12 251 TYR B N 1
ATOM 4237 C CA . TYR B 1 251 ? 6.23 3.424 -9.148 1 98.12 251 TYR B CA 1
ATOM 4238 C C . TYR B 1 251 ? 5.289 4.344 -9.914 1 98.12 251 TYR B C 1
ATOM 4240 O O . TYR B 1 251 ? 5.723 5.336 -10.508 1 98.12 251 TYR B O 1
ATOM 4248 N N . GLY B 1 252 ? 4.035 3.986 -10.016 1 97.5 252 GLY B N 1
ATOM 4249 C CA . GLY B 1 252 ? 2.982 4.832 -10.547 1 97.5 252 GLY B CA 1
ATOM 4250 C C . GLY B 1 252 ? 2.02 5.332 -9.492 1 97.5 252 GLY B C 1
ATOM 4251 O O . GLY B 1 252 ? 2.262 5.16 -8.297 1 97.5 252 GLY B O 1
ATOM 4252 N N . LEU B 1 253 ? 0.966 5.996 -9.938 1 97.5 253 LEU B N 1
ATOM 4253 C CA . LEU B 1 253 ? -0.011 6.578 -9.023 1 97.5 253 LEU B CA 1
ATOM 4254 C C . LEU B 1 253 ? -1.346 5.848 -9.117 1 97.5 253 LEU B C 1
ATOM 4256 O O . LEU B 1 253 ? -1.688 5.305 -10.172 1 97.5 253 LEU B O 1
ATOM 4260 N N . TYR B 1 254 ? -2.029 5.77 -8.039 1 97.88 254 TYR B N 1
ATOM 4261 C CA . TYR B 1 254 ? -3.449 5.434 -8.055 1 97.88 254 TYR B CA 1
ATOM 4262 C C . TYR B 1 254 ? -4.309 6.691 -7.98 1 97.88 254 TYR B C 1
ATOM 4264 O O . TYR B 1 254 ? -4.082 7.555 -7.129 1 97.88 254 TYR B O 1
ATOM 4272 N N . ALA B 1 255 ? -5.27 6.801 -8.875 1 93.38 255 ALA B N 1
ATOM 4273 C CA . ALA B 1 255 ? -6.195 7.926 -8.961 1 93.38 255 ALA B CA 1
ATOM 4274 C C . ALA B 1 255 ? -5.445 9.25 -9.031 1 93.38 255 ALA B C 1
ATOM 4276 O O . ALA B 1 255 ? -5.879 10.25 -8.445 1 93.38 255 ALA B O 1
ATOM 4277 N N . GLY B 1 256 ? -4.297 9.203 -9.523 1 90.12 256 GLY B N 1
ATOM 4278 C CA . GLY B 1 256 ? -3.512 10.398 -9.789 1 90.12 256 GLY B CA 1
ATOM 4279 C C . GLY B 1 256 ? -2.873 10.984 -8.547 1 90.12 256 GLY B C 1
ATOM 4280 O O . GLY B 1 256 ? -2.168 12 -8.625 1 90.12 256 GLY B O 1
ATOM 4281 N N . LYS B 1 257 ? -3.004 10.328 -7.379 1 90.5 257 LYS B N 1
ATOM 4282 C CA . LYS B 1 257 ? -2.557 11.055 -6.191 1 90.5 257 LYS B CA 1
ATOM 4283 C C . LYS B 1 257 ? -1.914 10.109 -5.184 1 90.5 257 LYS B C 1
ATOM 4285 O O . LYS B 1 257 ? -1.088 10.523 -4.371 1 90.5 257 LYS B O 1
ATOM 4290 N N . MET B 1 258 ? -2.285 8.828 -5.18 1 96.38 258 MET B N 1
ATOM 4291 C CA . MET B 1 258 ? -1.812 7.91 -4.148 1 96.38 258 MET B CA 1
ATOM 4292 C C . MET B 1 258 ? -0.505 7.246 -4.57 1 96.38 258 MET B C 1
ATOM 4294 O O . MET B 1 258 ? -0.344 6.867 -5.734 1 96.38 258 MET B O 1
ATOM 4298 N N . GLY B 1 259 ? 0.383 7.082 -3.623 1 97.12 259 GLY B N 1
ATOM 4299 C CA . GLY B 1 259 ? 1.683 6.488 -3.889 1 97.12 259 GLY B CA 1
ATOM 4300 C C . GLY B 1 259 ? 2.695 7.48 -4.422 1 97.12 259 GLY B C 1
ATOM 4301 O O . GLY B 1 259 ? 3.646 7.098 -5.109 1 97.12 259 GLY B O 1
ATOM 4302 N N . ARG B 1 260 ? 2.535 8.742 -4.086 1 95.12 260 ARG B N 1
ATOM 4303 C CA . ARG B 1 260 ? 3.277 9.828 -4.723 1 95.12 260 ARG B CA 1
ATOM 4304 C C . ARG B 1 260 ? 4.5 10.211 -3.9 1 95.12 260 ARG B C 1
ATOM 4306 O O . ARG B 1 260 ? 4.582 9.891 -2.713 1 95.12 260 ARG B O 1
ATOM 4313 N N . ILE B 1 261 ? 5.418 10.836 -4.504 1 92.25 261 ILE B N 1
ATOM 4314 C CA . ILE B 1 261 ? 6.512 11.609 -3.926 1 92.25 261 ILE B CA 1
ATOM 4315 C C . ILE B 1 261 ? 6.422 13.055 -4.395 1 92.25 261 ILE B C 1
ATOM 4317 O O . ILE B 1 261 ? 6.605 13.344 -5.578 1 92.25 261 ILE B O 1
ATOM 4321 N N . ASP B 1 262 ? 6.043 13.938 -3.488 1 87.38 262 ASP B N 1
ATOM 4322 C CA . ASP B 1 262 ? 5.867 15.352 -3.803 1 87.38 262 ASP B CA 1
ATOM 4323 C C . ASP B 1 262 ? 4.945 15.531 -5.008 1 87.38 262 ASP B C 1
ATOM 4325 O O . ASP B 1 262 ? 5.293 16.234 -5.965 1 87.38 262 ASP B O 1
ATOM 4329 N N . TRP B 1 263 ? 3.879 14.781 -5.027 1 86.81 263 TRP B N 1
ATOM 4330 C CA . TRP B 1 263 ? 2.744 14.875 -5.941 1 86.81 263 TRP B CA 1
ATOM 4331 C C . TRP B 1 263 ? 3.119 14.367 -7.332 1 86.81 263 TRP B C 1
ATOM 4333 O O . TRP B 1 263 ? 2.477 14.727 -8.32 1 86.81 263 TRP B O 1
ATOM 4343 N N . ARG B 1 264 ? 4.199 13.648 -7.387 1 90.06 264 ARG B N 1
ATOM 4344 C CA . ARG B 1 264 ? 4.629 13 -8.617 1 90.06 264 ARG B CA 1
ATOM 4345 C C . ARG B 1 264 ? 4.758 11.492 -8.43 1 90.06 264 ARG B C 1
ATOM 4347 O O . ARG B 1 264 ? 4.961 11.016 -7.312 1 90.06 264 ARG B O 1
ATOM 4354 N N . PRO B 1 265 ? 4.66 10.789 -9.586 1 94.44 265 PRO B N 1
ATOM 4355 C CA . PRO B 1 265 ? 4.926 9.352 -9.461 1 94.44 265 PRO B CA 1
ATOM 4356 C C . PRO B 1 265 ? 6.391 9.047 -9.148 1 94.44 265 PRO B C 1
ATOM 4358 O O . PRO B 1 265 ? 7.285 9.734 -9.641 1 94.44 265 PRO B O 1
ATOM 4361 N N . PRO B 1 266 ? 6.656 8.07 -8.375 1 95.12 266 PRO B N 1
ATOM 4362 C CA . PRO B 1 266 ? 8.039 7.711 -8.031 1 95.12 266 PRO B CA 1
ATOM 4363 C C . PRO B 1 266 ? 8.898 7.438 -9.266 1 95.12 266 PRO B C 1
ATOM 4365 O O . PRO B 1 266 ? 10.117 7.629 -9.227 1 95.12 266 PRO B O 1
ATOM 4368 N N . ALA B 1 267 ? 8.305 7.043 -10.336 1 94.88 267 ALA B N 1
ATOM 4369 C CA . ALA B 1 267 ? 9.047 6.75 -11.555 1 94.88 267 ALA B CA 1
ATOM 4370 C C . ALA B 1 267 ? 9.797 7.988 -12.055 1 94.88 267 ALA B C 1
ATOM 4372 O O . ALA B 1 267 ? 10.836 7.871 -12.703 1 94.88 267 ALA B O 1
ATOM 4373 N N . ASP B 1 268 ? 9.305 9.148 -11.703 1 90.69 268 ASP B N 1
ATOM 4374 C CA . ASP B 1 268 ? 9.93 10.406 -12.109 1 90.69 268 ASP B CA 1
ATOM 4375 C C . ASP B 1 268 ? 11.289 10.586 -11.438 1 90.69 268 ASP B C 1
ATOM 4377 O O . ASP B 1 268 ? 12.07 11.453 -11.836 1 90.69 268 ASP B O 1
ATOM 4381 N N . TYR B 1 269 ? 11.586 9.781 -10.492 1 90.12 269 TYR B N 1
ATOM 4382 C CA . TYR B 1 269 ? 12.797 9.953 -9.703 1 90.12 269 TYR B CA 1
ATOM 4383 C C . TYR B 1 269 ? 13.797 8.836 -9.992 1 90.12 269 TYR B C 1
ATOM 4385 O O . TYR B 1 269 ? 14.773 8.664 -9.258 1 90.12 269 TYR B O 1
ATOM 4393 N N . LEU B 1 270 ? 13.633 8.086 -11.039 1 90.81 270 LEU B N 1
ATOM 4394 C CA . LEU B 1 270 ? 14.469 6.934 -11.352 1 90.81 270 LEU B CA 1
ATOM 4395 C C . LEU B 1 270 ? 15.617 7.336 -12.273 1 90.81 270 LEU B C 1
ATOM 4397 O O . LEU B 1 270 ? 16.5 6.523 -12.562 1 90.81 270 LEU B O 1
ATOM 4401 N N . ASP B 1 271 ? 15.688 8.508 -12.727 1 82 271 ASP B N 1
ATOM 4402 C CA . ASP B 1 271 ? 16.641 8.906 -13.766 1 82 271 ASP B CA 1
ATOM 4403 C C . ASP B 1 271 ? 18.047 8.984 -13.203 1 82 271 ASP B C 1
ATOM 4405 O O . ASP B 1 271 ? 19.031 8.797 -13.938 1 82 271 ASP B O 1
ATOM 4409 N N . ALA B 1 272 ? 18.188 9.203 -11.891 1 75.94 272 ALA B N 1
ATOM 4410 C CA . ALA B 1 272 ? 19.531 9.367 -11.32 1 75.94 272 ALA B CA 1
ATOM 4411 C C . ALA B 1 272 ? 20.062 8.031 -10.797 1 75.94 272 ALA B C 1
ATOM 4413 O O . ALA B 1 272 ? 19.281 7.152 -10.414 1 75.94 272 ALA B O 1
ATOM 4414 N N . ASP B 1 273 ? 21.375 7.902 -10.859 1 76 273 ASP B N 1
ATOM 4415 C CA . ASP B 1 273 ? 22.031 6.699 -10.359 1 76 273 ASP B CA 1
ATOM 4416 C C . ASP B 1 273 ? 21.859 6.562 -8.852 1 76 273 ASP B C 1
ATOM 4418 O O . ASP B 1 273 ? 21.578 5.473 -8.352 1 76 273 ASP B O 1
ATOM 4422 N N . ARG B 1 274 ? 21.984 7.727 -8.289 1 83.88 274 ARG B N 1
ATOM 4423 C CA . ARG B 1 274 ? 21.828 7.723 -6.836 1 83.88 274 ARG B CA 1
ATOM 4424 C C . ARG B 1 274 ? 20.438 8.164 -6.426 1 83.88 274 ARG B C 1
ATOM 4426 O O . ARG B 1 274 ? 19.719 8.773 -7.219 1 83.88 274 ARG B O 1
ATOM 4433 N N . HIS B 1 275 ? 20.125 7.727 -5.23 1 87.94 275 HIS B N 1
ATOM 4434 C CA . HIS B 1 275 ? 18.844 8.18 -4.695 1 87.94 275 HIS B CA 1
ATOM 4435 C C . HIS B 1 275 ? 18.719 9.695 -4.773 1 87.94 275 HIS B C 1
ATOM 4437 O O . HIS B 1 275 ? 19.625 10.422 -4.324 1 87.94 275 HIS B O 1
ATOM 4443 N N . PRO B 1 276 ? 17.688 10.227 -5.199 1 85.75 276 PRO B N 1
ATOM 4444 C CA . PRO B 1 276 ? 17.609 11.656 -5.508 1 85.75 276 PRO B CA 1
ATOM 4445 C C . PRO B 1 276 ? 17.641 12.539 -4.262 1 85.75 276 PRO B C 1
ATOM 4447 O O . PRO B 1 276 ? 18.016 13.711 -4.336 1 85.75 276 PRO B O 1
ATOM 4450 N N . PHE B 1 277 ? 17.359 11.992 -3.117 1 88.94 277 PHE B N 1
ATOM 4451 C CA . PHE B 1 277 ? 17.25 12.828 -1.929 1 88.94 277 PHE B CA 1
ATOM 4452 C C . PHE B 1 277 ? 18.406 12.547 -0.967 1 88.94 277 PHE B C 1
ATOM 4454 O O . PHE B 1 277 ? 18.391 13.008 0.175 1 88.94 277 PHE B O 1
ATOM 4461 N N . LEU B 1 278 ? 19.344 11.812 -1.392 1 89.56 278 LEU B N 1
ATOM 4462 C CA . LEU B 1 278 ? 20.453 11.445 -0.515 1 89.56 278 LEU B CA 1
ATOM 4463 C C . LEU B 1 278 ? 21.25 12.672 -0.086 1 89.56 278 LEU B C 1
ATOM 4465 O O . LEU B 1 278 ? 21.578 12.82 1.092 1 89.56 278 LEU B O 1
ATOM 4469 N N . ASP B 1 279 ? 21.484 13.586 -0.962 1 88.06 279 ASP B N 1
ATOM 4470 C CA . ASP B 1 279 ? 22.25 14.789 -0.652 1 88.06 279 ASP B CA 1
ATOM 4471 C C . ASP B 1 279 ? 21.5 15.688 0.329 1 88.06 279 ASP B C 1
ATOM 4473 O O . ASP B 1 279 ? 22.109 16.312 1.199 1 88.06 279 ASP B O 1
ATOM 4477 N N . ALA B 1 280 ? 20.234 15.664 0.174 1 88 280 ALA B N 1
ATOM 4478 C CA . ALA B 1 280 ? 19.406 16.531 1.004 1 88 280 ALA B CA 1
ATOM 4479 C C . ALA B 1 280 ? 19.453 16.094 2.467 1 88 280 ALA B C 1
ATOM 4481 O O . ALA B 1 280 ? 19.219 16.906 3.367 1 88 280 ALA B O 1
ATOM 4482 N N . VAL B 1 281 ? 19.766 14.844 2.691 1 91.5 281 VAL B N 1
ATOM 4483 C CA . VAL B 1 281 ? 19.75 14.359 4.066 1 91.5 281 VAL B CA 1
ATOM 4484 C C . VAL B 1 281 ? 21.188 14.094 4.535 1 91.5 281 VAL B C 1
ATOM 4486 O O . VAL B 1 281 ? 21.391 13.461 5.574 1 91.5 281 VAL B O 1
ATOM 4489 N N . ALA B 1 282 ? 22.188 14.492 3.875 1 91.06 282 ALA B N 1
ATOM 4490 C CA . ALA B 1 282 ? 23.594 14.195 4.141 1 91.06 282 ALA B CA 1
ATOM 4491 C C . ALA B 1 282 ? 24 14.672 5.535 1 91.06 282 ALA B C 1
ATOM 4493 O O . ALA B 1 282 ? 24.719 13.969 6.25 1 91.06 282 ALA B O 1
ATOM 4494 N N . ASP B 1 283 ? 23.547 15.781 5.926 1 89.75 283 ASP B N 1
ATOM 4495 C CA . ASP B 1 283 ? 23.922 16.344 7.219 1 89.75 283 ASP B CA 1
ATOM 4496 C C . ASP B 1 283 ? 23.391 15.484 8.367 1 89.75 283 ASP B C 1
ATOM 4498 O O . ASP B 1 283 ? 24.031 15.344 9.398 1 89.75 283 ASP B O 1
ATOM 4502 N N . ARG B 1 284 ? 22.344 14.914 8.102 1 90.12 284 ARG B N 1
ATOM 4503 C CA . ARG B 1 284 ? 21.734 14.07 9.125 1 90.12 284 ARG B CA 1
ATOM 4504 C C . ARG B 1 284 ? 22.469 12.742 9.258 1 90.12 284 ARG B C 1
ATOM 4506 O O . ARG B 1 284 ? 22.5 12.148 10.336 1 90.12 284 ARG B O 1
ATOM 4513 N N . LEU B 1 285 ? 22.922 12.32 8.195 1 88.75 285 LEU B N 1
ATOM 4514 C CA . LEU B 1 285 ? 23.641 11.047 8.188 1 88.75 285 LEU B CA 1
ATOM 4515 C C . LEU B 1 285 ? 25 11.18 8.859 1 88.75 285 LEU B C 1
ATOM 4517 O O . LEU B 1 285 ? 25.516 10.203 9.414 1 88.75 285 LEU B O 1
ATOM 4521 N N . GLN B 1 286 ? 25.562 12.289 8.828 1 83.88 286 GLN B N 1
ATOM 4522 C CA . GLN B 1 286 ? 26.844 12.539 9.477 1 83.88 286 GLN B CA 1
ATOM 4523 C C . GLN B 1 286 ? 26.688 12.617 10.992 1 83.88 286 GLN B C 1
ATOM 4525 O O . GLN B 1 286 ? 27.578 12.195 11.734 1 83.88 286 GLN B O 1
ATOM 4530 N N . THR B 1 287 ? 25.625 13.07 11.406 1 70.44 287 THR B N 1
ATOM 4531 C CA . THR B 1 287 ? 25.375 13.227 12.836 1 70.44 287 THR B CA 1
ATOM 4532 C C . THR B 1 287 ? 25 11.891 13.469 1 70.44 287 THR B C 1
ATOM 4534 O O . THR B 1 287 ? 25.328 11.633 14.633 1 70.44 287 THR B O 1
ATOM 4537 N N . SER B 1 288 ? 24.391 11.094 12.891 1 62 288 SER B N 1
ATOM 4538 C CA . SER B 1 288 ? 23.922 9.812 13.414 1 62 288 SER B CA 1
ATOM 4539 C C . SER B 1 288 ? 25.078 8.836 13.586 1 62 288 SER B C 1
ATOM 4541 O O . SER B 1 288 ? 25.031 7.949 14.445 1 62 288 SER B O 1
ATOM 4543 N N . VAL B 1 289 ? 26.172 8.93 12.734 1 50.72 289 VAL B N 1
ATOM 4544 C CA . VAL B 1 289 ? 27.344 8.07 12.852 1 50.72 289 VAL B CA 1
ATOM 4545 C C . VAL B 1 289 ? 28.156 8.477 14.078 1 50.72 289 VAL B C 1
ATOM 4547 O O . VAL B 1 289 ? 29.016 7.723 14.531 1 50.72 289 VAL B O 1
ATOM 4550 N N . ARG B 1 290 ? 27.953 9.75 14.516 1 43.84 290 ARG B N 1
ATOM 4551 C CA . ARG B 1 290 ? 28.734 10.242 15.656 1 43.84 290 ARG B CA 1
ATOM 4552 C C . ARG B 1 290 ? 28.047 9.898 16.969 1 43.84 290 ARG B C 1
ATOM 4554 O O . ARG B 1 290 ? 28.594 10.141 18.047 1 43.84 290 ARG B O 1
ATOM 4561 N N . LEU B 1 291 ? 26.797 9.484 16.891 1 35.81 291 LEU B N 1
ATOM 4562 C CA . LEU B 1 291 ? 26.234 9.062 18.156 1 35.81 291 LEU B CA 1
ATOM 4563 C C . LEU B 1 291 ? 26.344 7.551 18.328 1 35.81 291 LEU B C 1
ATOM 4565 O O . LEU B 1 291 ? 26.078 6.793 17.391 1 35.81 291 LEU B O 1
#

Sequence (582 aa):
MTQSSSVERLVGEIDEFGYTVVEDVLDADSVAAYLADTRRLERELPTVIANSTTVVKGLARPGHVPVDRVDHDWVRIDNLLLHGTRYEALPVHPKLLPVIEGVLGRDCLLSWCMTSNQLPGAVAQRLHCDDEMYPLPRPHQPLLCNALIALCDFTADNGATQVVPGSHRWPERPSPPYPEGKPVEINAGDALIWNGSLWHTAAANRTDAPRPALTINFCVGFVRQQVNQQLSIPRELVRCFEPRLQELIGYGLYAGKMGRIDWRPPADYLDADRHPFLDAVADRLQTSVRLMTQSSSVERLVGEIDEFGYTVVEDVLDADSVAAYLADTRRLERELPTVIANSTTVVKGLARPGHVPVDRVDHDWVRIDNLLLHGTRYEALPVHPKLLPVIEGVLGRDCLLSWCMTSNQLPGAVAQRLHCDDEMYPLPRPHQPLLCNALIALCDFTADNGATQVVPGSHRWPERPSPPYPEGKPVEINAGDALIWNGSLWHTAAANRTDAPRPALTINFCVGFVRQQVNQQLSIPRELVRCFEPRLQELIGYGLYAGKMGRIDWRPPADYLDADRHPFLDAVADRLQTSVRL

Organism: Mycobacterium tuberculosis (strain CDC 1551 / Oshkosh) (NCBI:txid83331)

Solvent-accessible surface area (backbone atoms only — not comparable to full-atom values): 30352 Å² total; per-residue (Å²): 128,54,72,65,54,48,36,52,50,47,34,48,35,27,73,61,34,19,35,41,74,46,74,69,70,34,53,73,68,54,32,52,50,53,50,52,51,50,54,50,47,66,70,71,36,45,31,65,42,68,57,88,47,36,34,30,33,38,78,83,48,91,92,54,75,63,51,88,70,84,79,52,30,30,45,29,33,57,62,36,69,65,75,39,75,77,51,61,49,60,78,64,26,80,84,49,36,60,35,47,29,65,65,44,36,84,45,28,27,53,17,42,41,28,42,41,30,40,28,52,64,16,69,52,52,69,80,43,40,76,50,65,84,52,94,63,74,50,52,61,77,66,53,28,41,34,36,38,35,29,58,37,70,33,33,74,55,49,18,17,45,18,34,36,76,40,39,34,64,43,57,65,81,86,56,83,79,66,80,79,58,46,62,56,62,43,50,52,17,16,27,46,36,32,38,20,50,24,37,29,26,47,36,33,16,76,41,92,57,66,42,43,30,40,37,42,31,29,27,22,43,62,42,44,38,39,37,32,50,65,81,56,49,46,67,77,58,54,62,70,46,57,69,67,57,36,30,24,46,56,29,30,43,26,94,80,55,31,27,13,48,92,84,32,40,45,55,79,57,50,83,52,95,52,70,80,50,47,74,74,41,44,72,58,56,59,52,57,73,73,99,126,53,72,66,53,48,37,52,51,46,34,49,34,27,72,61,36,19,34,40,75,47,73,69,71,34,53,73,67,54,33,51,50,52,50,52,50,50,54,50,46,65,69,68,35,44,31,68,42,68,57,88,47,37,34,31,33,37,77,84,48,92,90,55,76,63,51,88,72,85,78,51,29,29,44,29,34,57,61,36,70,65,75,39,76,76,49,62,49,60,79,62,26,80,84,49,36,61,34,48,29,66,65,44,34,84,45,27,26,52,16,42,42,27,43,42,31,39,27,52,63,16,71,50,51,69,81,41,41,77,49,66,85,52,94,62,74,51,52,61,78,67,52,29,43,34,36,37,35,29,59,37,68,33,34,74,55,49,18,18,45,18,35,35,76,38,38,34,61,43,57,65,81,86,56,83,81,65,81,79,55,47,61,53,63,43,49,52,16,17,27,44,36,34,38,18,52,23,37,29,25,46,38,34,14,76,39,92,56,66,41,44,30,40,36,42,32,29,27,22,44,63,42,43,38,40,37,31,50,65,80,55,49,46,68,79,57,52,62,72,46,57,69,68,56,37,31,24,45,56,28,30,44,26,95,80,55,30,28,13,47,91,84,33,41,46,56,78,58,51,84,50,94,54,70,80,50,46,74,74,38,44,72,58,56,58,53,56,73,73,100

Secondary structure (DSSP, 8-state):
--HHHHHHHHHHHHHHHSEEEE--SS-HHHHHHHHHHHHHHHHHSPEEEE-SSEEEE-PPPTT-PPP-----SEEEE--GGGS-GGGGGTTT-TTTHHHHHHHH-TT-EEEEEEEEEEPTTPPPPPSB-TTTTS--PSS----EEEEEEESS-B-TTBTPEEE-TTGGG-SS---SSPPPPEE--B-TT-EEEEETTS-EEEPPB-SSS-EEEEEEEEE-TTB--SB-HHHHS-HHHHTTS-HHHHIIIIIS-BTTTBTBBTTB-GGGG-SSSS-TTTGGGHHHHHHHT--/--HHHHHHHHHHHHHHHSEEEE--SS-HHHHHHHHHHHHHHHHHSPEEEE-SSEEEE-PPPTTPPPP-----SEEEE--GGGS-GGGGGTTT-TTTHHHHHHHH-TT-EEEEEEEEEEPTTPPPPPSB-TTTTS--PSS----EEEEEEESS-B-TTBTPEEE-TTGGG-SS---SSPPPPEE--B-TT-EEEEETTS-EEEPPB-SSS-EEEEEEEEE-TTB--SB-HHHHS-HHHHTTS-HHHHIIIIIS-BTTTBTBBTTB-GGGG-SSSS-TTTGGGHHHHHHHT--

Radius of gyration: 25.25 Å; Cα contacts (8 Å, |Δi|>4): 1301; chains: 2; bounding box: 57×78×67 Å